Protein AF-A0A1D2QXI9-F1 (afdb_monomer)

Nearest PDB structures (foldseek):
  5axh-assembly1_A  TM=8.124E-01  e=9.982E-02  Thermoanaerobacter pseudethanolicus ATCC 33223
  5axg-assembly1_A  TM=8.069E-01  e=1.428E-01  Thermoanaerobacter pseudethanolicus ATCC 33223
  3vd3-assembly1_D  TM=4.200E-01  e=8.920E-03  Escherichia coli
  8djm-assembly1_B  TM=6.020E-01  e=1.248E-01  Cricetulus griseus
  2ji0-assembly1_A  TM=6.049E-01  e=6.830E-01  Homo sapiens

Sequence (537 aa):
MLFLGSVSVSRFQALPVIEALVAFILLYLSGFIINALADKEIDQKYDTFKTSIPKSVDLLGEKTLKAMIIGHVIIAIALALHITFQMNSFVPITLVLVGVFFGLGYSIKPFHFKVRGVWHAIALGSSAFFLPFLFLMYVIAEGITLPLFVFILGFSFIHYGMEFGNQAIDYVEDKASNVRTPPVRWGMIPSLNVALGFVVVGIIGEAVGLYYIVLSKGSFTFIHPFLTKNIVFVIFLCIVIAGYYIPTKGLWQMLATLKRSKVIEDGMPTLKKICNYAKWQTSGIMGVAIVSGILFFSVIYGPATQLYNGSEHGKNTSNGLLIIASPPQVEFFQDDEGSWANVTVSILNDDIHRERGSFMVMIQSWTANISMRAQPLLLDRTLLPYEYWNVSTIIYAHDVDDTTVKIEILEDLTGHGDFERIGEPWIVPSQKKIYIFDANVEIFEDIFQNKKANVTVTVFNGGDTKAIGDLKVDIKYYYYLFLEEEGDVKNNITLHENEMWIPNVIIDVNELHIGDAIFVINLYYEDNHIDDLTIIK

Mean predicted aligned error: 11.9 Å

Secondary structure (DSSP, 8-state):
-GGGG-S-SGGGGSHHHHHHHHHHHHHHHHHHHHHHHHHHHHHTT--SGGGHHHHHHHHH-HHHHHHHHHHHHHHHHHHHHHHHHHTT-SHHHHHHHHHHHHHHHHHSTTT-GGGSTHHHHHHHHIIIIIHHHHHHHHHHHTS--HHHHHHHHHHHHHHHHHHHHHHHHTHHHHHHTT---HHHHH-HHHHHHHHHHHHHHHHHHHHHHHHHHHHH----TTT-TT--HHHHHHHHHHHHHHHHHHHHHHHHHHHHHHHH-SSHHHHHHHHHHH--HHHHHHHHHHHHHHHHHHHHHHHHHS-------S--------S---EE-SPPEEEEEEETTEEEEEEEEEEE--SS-B-TTSEEEEEEEEETTEEEEEEEEE--SPBPTT-EEEEEEEEEES-TTTPEEEEEEEEESSSSS-EEE-SPPEEE--S-SEEEEEEEEEEEE-TTS-EEEEEEEEEEE-SS-B-TTSEEEEEEEEETTEEEEEEEEE--S-B-TTEEE--EEEEE-TT--SS--EEEEEEEETTEEEEEEEEE-

Solvent-accessible surface area (backbone atoms only — not comparable to full-atom values): 28341 Å² total; per-residue (Å²): 73,75,39,67,34,39,73,51,74,67,57,67,69,34,66,59,39,48,42,46,52,50,26,49,52,35,45,54,51,31,39,52,52,47,41,52,64,62,41,27,80,63,38,65,74,42,100,51,84,54,43,55,56,38,52,52,46,64,72,64,31,68,69,53,54,52,51,49,37,53,50,29,48,53,50,25,52,52,41,27,47,53,39,18,63,76,67,74,38,70,60,52,36,49,42,50,54,55,26,49,49,27,38,51,29,26,52,36,81,92,62,27,20,52,52,50,45,72,45,23,52,54,23,50,35,36,35,74,40,34,37,55,50,50,43,51,38,29,59,54,42,76,44,78,54,69,38,57,49,39,23,47,51,7,49,24,32,30,57,44,17,51,46,46,50,55,47,46,63,39,33,69,60,30,50,76,68,68,38,30,36,53,30,55,66,65,31,52,64,59,34,45,52,50,17,52,49,28,33,53,55,8,51,51,29,29,48,54,11,47,43,50,50,49,66,72,51,88,52,56,54,62,85,33,85,82,59,48,67,67,55,54,41,54,53,44,49,50,43,34,51,58,18,39,43,61,39,54,52,37,49,50,51,43,46,55,45,48,76,70,40,94,48,71,76,79,34,45,71,58,35,52,70,55,56,50,57,68,61,30,52,51,34,36,52,46,19,45,30,51,46,16,45,53,54,29,49,36,64,61,69,20,69,72,64,70,77,71,69,88,66,94,78,70,82,89,68,93,61,82,61,75,37,72,56,47,85,66,45,73,49,60,47,75,60,100,90,46,24,28,32,42,38,38,40,39,33,31,36,32,86,54,77,41,58,54,61,40,32,32,43,38,41,28,26,31,44,97,90,41,76,76,44,74,49,80,43,64,36,86,53,65,42,48,53,64,34,75,49,77,48,74,50,77,42,65,26,87,39,59,44,58,31,22,41,38,40,35,43,29,33,28,85,75,78,77,79,57,65,42,77,58,78,79,64,48,72,46,72,31,80,46,39,50,43,76,72,48,74,48,78,48,78,45,66,49,100,84,70,47,32,32,32,43,35,39,38,34,32,40,28,69,34,77,68,37,56,61,57,39,38,33,42,39,38,37,38,33,51,95,90,42,80,78,55,78,49,75,48,57,41,87,51,68,41,46,60,73,37,75,46,72,54,74,47,79,38,82,44,68,81,75,80,83,79,68,35,38,38,42,36,35,35,25,50,78,86,39,82,67,40,74,51,79,47,79,85

Structure (mmCIF, N/CA/C/O backbone):
data_AF-A0A1D2QXI9-F1
#
_entry.id   AF-A0A1D2QXI9-F1
#
loop_
_atom_site.group_PDB
_atom_site.id
_atom_site.type_symbol
_atom_site.label_atom_id
_atom_site.label_alt_id
_atom_site.label_comp_id
_atom_site.label_asym_id
_atom_site.label_entity_id
_atom_site.label_seq_id
_atom_site.pdbx_PDB_ins_code
_atom_site.Cartn_x
_atom_site.Cartn_y
_atom_site.Cartn_z
_atom_site.occupancy
_atom_site.B_iso_or_equiv
_atom_site.auth_seq_id
_atom_site.auth_comp_id
_atom_site.auth_asym_id
_atom_site.auth_atom_id
_atom_site.pdbx_PDB_model_num
ATOM 1 N N . MET A 1 1 ? -0.545 10.103 -3.769 1.00 82.00 1 MET A N 1
ATOM 2 C CA . MET A 1 1 ? -0.104 8.774 -3.306 1.00 82.00 1 MET A CA 1
ATOM 3 C C . MET A 1 1 ? 0.269 8.777 -1.842 1.00 82.00 1 MET A C 1
ATOM 5 O O . MET A 1 1 ? -0.448 8.152 -1.084 1.00 82.00 1 MET A O 1
ATOM 9 N N . LEU A 1 2 ? 1.303 9.517 -1.425 1.00 86.06 2 LEU A N 1
ATOM 10 C CA . LEU A 1 2 ? 1.757 9.545 -0.022 1.00 86.06 2 LEU A CA 1
ATOM 11 C C . LEU A 1 2 ? 0.648 9.903 0.989 1.00 86.06 2 LEU A C 1
ATOM 13 O O . LEU A 1 2 ? 0.610 9.381 2.096 1.00 86.06 2 LEU A O 1
ATOM 17 N N . PHE A 1 3 ? -0.314 10.722 0.562 1.00 88.56 3 PHE A N 1
ATOM 18 C CA . PHE A 1 3 ? -1.535 11.054 1.298 1.00 88.56 3 PHE A CA 1
ATOM 19 C C . PHE A 1 3 ? -2.394 9.850 1.728 1.00 88.56 3 PHE A C 1
ATOM 21 O O . PHE A 1 3 ? -3.093 9.957 2.725 1.00 88.56 3 PHE A O 1
ATOM 28 N N . LEU A 1 4 ? -2.322 8.698 1.046 1.00 84.06 4 LEU A N 1
ATOM 29 C CA . LEU A 1 4 ? -3.062 7.491 1.452 1.00 84.06 4 LEU A CA 1
ATOM 30 C C . LEU A 1 4 ? -2.586 6.924 2.796 1.00 84.06 4 LEU A C 1
ATOM 32 O O . LEU A 1 4 ? -3.349 6.237 3.469 1.00 84.06 4 LEU A O 1
ATOM 36 N N . GLY A 1 5 ? -1.331 7.187 3.162 1.00 80.25 5 GLY A N 1
ATOM 37 C CA . GLY A 1 5 ? -0.686 6.617 4.339 1.00 80.25 5 GLY A CA 1
ATOM 38 C C . GLY A 1 5 ? -0.712 7.552 5.538 1.00 80.25 5 GLY A C 1
ATOM 39 O O . GLY A 1 5 ? -0.366 7.133 6.629 1.00 80.25 5 GLY A O 1
ATOM 40 N N . SER A 1 6 ? -1.108 8.813 5.352 1.00 83.38 6 SER A N 1
ATOM 41 C CA . SER A 1 6 ? -1.131 9.801 6.427 1.00 83.38 6 SER A CA 1
ATOM 42 C C . SER A 1 6 ? -2.562 10.152 6.825 1.00 83.38 6 SER A C 1
ATOM 44 O O . SER A 1 6 ? -3.487 10.088 6.015 1.00 83.38 6 SER A O 1
ATOM 46 N N . VAL A 1 7 ? -2.734 10.559 8.079 1.00 77.81 7 VAL A N 1
ATOM 47 C CA . VAL A 1 7 ? -3.972 11.154 8.605 1.00 77.81 7 VAL A CA 1
ATOM 48 C C . VAL A 1 7 ? -3.806 12.632 8.968 1.00 77.81 7 VAL A C 1
ATOM 50 O O . VAL A 1 7 ? -4.796 13.290 9.263 1.00 77.81 7 VAL A O 1
ATOM 53 N N . SER A 1 8 ? -2.584 13.177 8.916 1.00 80.00 8 SER A N 1
ATOM 54 C CA . SER A 1 8 ? -2.300 14.571 9.277 1.00 80.00 8 SER A CA 1
ATOM 55 C C . SER A 1 8 ? -1.247 15.220 8.372 1.00 80.00 8 SER A C 1
ATOM 57 O O . SER A 1 8 ? -0.420 14.556 7.739 1.00 80.00 8 SER A O 1
ATOM 59 N N . VAL A 1 9 ? -1.267 16.555 8.295 1.00 83.25 9 VAL A N 1
ATOM 60 C CA . VAL A 1 9 ? -0.242 17.331 7.570 1.00 83.25 9 VAL A CA 1
ATOM 61 C C . VAL A 1 9 ? 1.086 17.325 8.326 1.00 83.25 9 VAL A C 1
ATOM 63 O O . VAL A 1 9 ? 2.138 17.196 7.702 1.00 83.25 9 VAL A O 1
ATOM 66 N N . SER A 1 10 ? 1.042 17.402 9.660 1.00 78.75 10 SER A N 1
ATOM 67 C CA . SER A 1 10 ? 2.227 17.366 10.529 1.00 78.75 10 SER A CA 1
ATOM 68 C C . SER A 1 10 ? 3.049 16.095 10.328 1.00 78.75 10 SER A C 1
ATOM 70 O O . SER A 1 10 ? 4.275 16.142 10.383 1.00 78.75 10 SER A O 1
ATOM 72 N N . ARG A 1 11 ? 2.408 14.975 9.971 1.00 85.19 11 ARG A N 1
ATOM 73 C CA . ARG A 1 11 ? 3.109 13.725 9.666 1.00 85.19 11 ARG A CA 1
ATOM 74 C C . ARG A 1 11 ? 4.136 13.866 8.544 1.00 85.19 11 ARG A C 1
ATOM 76 O O . ARG A 1 11 ? 5.188 13.243 8.606 1.00 85.19 11 ARG A O 1
ATOM 83 N N . PHE A 1 12 ? 3.880 14.701 7.538 1.00 88.25 12 PHE A N 1
ATOM 84 C CA . PHE A 1 12 ? 4.843 14.935 6.455 1.00 88.25 12 PHE A CA 1
ATOM 85 C C . PHE A 1 12 ? 6.082 15.718 6.903 1.00 88.25 12 PHE A C 1
ATOM 87 O O . PHE A 1 12 ? 7.087 15.720 6.197 1.00 88.25 12 PHE A O 1
ATOM 94 N N . GLN A 1 13 ? 6.011 16.371 8.064 1.00 88.69 13 GLN A N 1
ATOM 95 C CA . GLN A 1 13 ? 7.122 17.081 8.692 1.00 88.69 13 GLN A CA 1
ATOM 96 C C . GLN A 1 13 ? 7.900 16.186 9.666 1.00 88.69 13 GLN A C 1
ATOM 98 O O . GLN A 1 13 ? 8.955 16.592 10.150 1.00 88.69 13 GLN A O 1
ATOM 103 N N . ALA A 1 14 ? 7.408 14.973 9.949 1.00 88.75 14 ALA A N 1
ATOM 104 C CA . ALA A 1 14 ? 8.102 14.032 10.811 1.00 88.75 14 ALA A CA 1
ATOM 105 C C . ALA A 1 14 ? 9.458 13.660 10.199 1.00 88.75 14 ALA A C 1
ATOM 107 O O . ALA A 1 14 ? 9.555 13.330 9.012 1.00 88.75 14 ALA A O 1
ATOM 108 N N . LEU A 1 15 ? 10.500 13.676 11.032 1.00 93.75 15 LEU A N 1
ATOM 109 C CA . LEU A 1 15 ? 11.867 13.379 10.614 1.00 93.75 15 LEU A CA 1
ATOM 110 C C . LEU A 1 15 ? 11.986 12.056 9.824 1.00 93.75 15 LEU A C 1
ATOM 112 O O . LEU A 1 15 ? 12.521 12.123 8.716 1.00 93.75 15 LEU A O 1
ATOM 116 N N . PRO A 1 16 ? 11.419 10.906 10.264 1.00 95.75 16 PRO A N 1
ATOM 117 C CA . PRO A 1 16 ? 11.518 9.665 9.491 1.00 95.75 16 PRO A CA 1
ATOM 118 C C . PRO A 1 16 ? 10.946 9.775 8.069 1.00 95.75 16 PRO A C 1
ATOM 120 O O . PRO A 1 16 ? 11.474 9.177 7.133 1.00 95.75 16 PRO A O 1
ATOM 123 N N . VAL A 1 17 ? 9.881 10.561 7.874 1.00 96.31 17 VAL A N 1
ATOM 124 C CA . VAL A 1 17 ? 9.259 10.759 6.555 1.00 96.31 17 VAL A CA 1
ATOM 125 C C . VAL A 1 17 ? 10.162 11.589 5.646 1.00 96.31 17 VAL A C 1
ATOM 127 O O . VAL A 1 17 ? 10.343 11.241 4.478 1.00 96.31 17 VAL A O 1
ATOM 130 N N . ILE A 1 18 ? 10.764 12.657 6.173 1.00 97.62 18 ILE A N 1
ATOM 131 C CA . ILE A 1 18 ? 11.729 13.478 5.430 1.00 97.62 18 ILE A CA 1
ATOM 132 C C . ILE A 1 18 ? 12.939 12.627 5.031 1.00 97.62 18 ILE A C 1
ATOM 134 O O . ILE A 1 18 ? 13.345 12.635 3.868 1.00 97.62 18 ILE A O 1
ATOM 138 N N . GLU A 1 19 ? 13.480 11.846 5.964 1.00 98.25 19 GLU A N 1
ATOM 139 C CA . GLU A 1 19 ? 14.596 10.936 5.709 1.00 98.25 19 GLU A CA 1
ATOM 140 C C . GLU A 1 19 ? 14.248 9.883 4.653 1.00 98.25 19 GLU A C 1
ATOM 142 O O . GLU A 1 19 ? 15.044 9.643 3.743 1.00 98.25 19 GLU A O 1
ATOM 147 N N . ALA A 1 20 ? 13.044 9.305 4.706 1.00 98.31 20 ALA A N 1
ATOM 148 C CA . ALA A 1 20 ? 12.577 8.343 3.713 1.00 98.31 20 ALA A CA 1
ATOM 149 C C . ALA A 1 20 ? 12.454 8.970 2.316 1.00 98.31 20 ALA A C 1
ATOM 151 O O . ALA A 1 20 ? 12.867 8.361 1.327 1.00 98.31 20 ALA A O 1
ATOM 152 N N . LEU A 1 21 ? 11.945 10.201 2.214 1.00 97.88 21 LEU A N 1
ATOM 153 C CA . LEU A 1 21 ? 11.876 10.936 0.948 1.00 97.88 21 LEU A CA 1
ATOM 154 C C . LEU A 1 21 ? 13.270 11.222 0.382 1.00 97.88 21 LEU A C 1
ATOM 156 O O . LEU A 1 21 ? 13.499 11.021 -0.812 1.00 97.88 21 LEU A O 1
ATOM 160 N N . VAL A 1 22 ? 14.210 11.646 1.228 1.00 98.44 22 VAL A N 1
ATOM 161 C CA . VAL A 1 22 ? 15.603 11.878 0.824 1.00 98.44 22 VAL A CA 1
ATOM 162 C C . VAL A 1 22 ? 16.251 10.572 0.365 1.00 98.44 22 VAL A C 1
ATOM 164 O O . VAL A 1 22 ? 16.826 10.533 -0.723 1.00 98.44 22 VAL A O 1
ATOM 167 N N . ALA A 1 23 ? 16.110 9.486 1.129 1.00 98.50 23 ALA A N 1
ATOM 168 C CA . ALA A 1 23 ? 16.625 8.170 0.761 1.00 98.50 23 ALA A CA 1
ATOM 169 C C . ALA A 1 23 ? 16.052 7.697 -0.585 1.00 98.50 23 ALA A C 1
ATOM 171 O O . ALA A 1 23 ? 16.807 7.282 -1.464 1.00 98.50 23 ALA A O 1
ATOM 172 N N . PHE A 1 24 ? 14.738 7.833 -0.789 1.00 97.88 24 PHE A N 1
ATOM 173 C CA . PHE A 1 24 ? 14.084 7.532 -2.061 1.00 97.88 24 PHE A CA 1
ATOM 174 C C . PHE A 1 24 ? 14.699 8.322 -3.223 1.00 97.88 24 PHE A C 1
ATOM 176 O O . PHE A 1 24 ? 15.100 7.718 -4.217 1.00 97.88 24 PHE A O 1
ATOM 183 N N . ILE A 1 25 ? 14.825 9.648 -3.096 1.00 98.06 25 ILE A N 1
ATOM 184 C CA . ILE A 1 25 ? 15.388 10.509 -4.147 1.00 98.06 25 ILE A CA 1
ATOM 185 C C . ILE A 1 25 ? 16.827 10.093 -4.478 1.00 98.06 25 ILE A C 1
ATOM 187 O O . ILE A 1 25 ? 17.163 9.918 -5.649 1.00 98.06 25 ILE A O 1
ATOM 191 N N . LEU A 1 26 ? 17.671 9.887 -3.463 1.00 98.38 26 LEU A N 1
ATOM 192 C CA . LEU A 1 26 ? 19.072 9.489 -3.635 1.00 98.38 26 LEU A CA 1
ATOM 193 C C . LEU A 1 26 ? 19.206 8.148 -4.367 1.00 98.38 26 LEU A C 1
ATOM 195 O O . LEU A 1 26 ? 20.029 8.015 -5.281 1.00 98.38 26 LEU A O 1
ATOM 199 N N . LEU A 1 27 ? 18.385 7.162 -4.003 1.00 98.12 27 LEU A N 1
ATOM 200 C CA . LEU A 1 27 ? 18.392 5.840 -4.630 1.00 98.12 27 LEU A CA 1
ATOM 201 C C . LEU A 1 27 ? 17.837 5.881 -6.055 1.00 98.12 27 LEU A C 1
ATOM 203 O O . LEU A 1 27 ? 18.419 5.272 -6.952 1.00 98.12 27 LEU A O 1
ATOM 207 N N . TYR A 1 28 ? 16.770 6.645 -6.289 1.00 96.06 28 TYR A N 1
ATOM 208 C CA . TYR A 1 28 ? 16.181 6.801 -7.618 1.00 96.06 28 TYR A CA 1
ATOM 209 C C . TYR A 1 28 ? 17.161 7.485 -8.585 1.00 96.06 28 TYR A C 1
ATOM 211 O O . TYR A 1 28 ? 17.391 7.001 -9.695 1.00 96.06 28 TYR A O 1
ATOM 219 N N . LEU A 1 29 ? 17.841 8.547 -8.134 1.00 97.12 29 LEU A N 1
ATOM 220 C CA . LEU A 1 29 ? 18.916 9.197 -8.890 1.00 97.12 29 LEU A CA 1
ATOM 221 C C . LEU A 1 29 ? 20.086 8.243 -9.155 1.00 97.12 29 LEU A C 1
ATOM 223 O O . LEU A 1 29 ? 20.600 8.194 -10.271 1.00 97.12 29 LEU A O 1
ATOM 227 N N . SER A 1 30 ? 20.486 7.451 -8.158 1.00 97.94 30 SER A N 1
ATOM 228 C CA . SER A 1 30 ? 21.542 6.442 -8.317 1.00 97.94 30 SER A CA 1
ATOM 229 C C . SER A 1 30 ? 21.202 5.417 -9.395 1.00 97.94 30 SER A C 1
ATOM 231 O O . SER A 1 30 ? 22.072 5.084 -10.197 1.00 97.94 30 SER A O 1
ATOM 233 N N . GLY A 1 31 ? 19.941 4.976 -9.456 1.00 96.25 31 GLY A N 1
ATOM 234 C CA . GLY A 1 31 ? 19.423 4.088 -10.498 1.00 96.25 31 GLY A CA 1
ATOM 235 C C . GLY A 1 31 ? 19.589 4.659 -11.910 1.00 96.25 31 GLY A C 1
ATOM 236 O O . GLY A 1 31 ? 20.066 3.966 -12.808 1.00 96.25 31 GLY A O 1
ATOM 237 N N . PHE A 1 32 ? 19.286 5.945 -12.112 1.00 95.00 32 PHE A N 1
ATOM 238 C CA . PHE A 1 32 ? 19.507 6.588 -13.412 1.00 95.00 32 PHE A CA 1
ATOM 239 C C . PHE A 1 32 ? 20.985 6.750 -13.753 1.00 95.00 32 PHE A C 1
ATOM 241 O O . PHE A 1 32 ? 21.380 6.470 -14.884 1.00 95.00 32 PHE A O 1
ATOM 248 N N . ILE A 1 33 ? 21.807 7.179 -12.790 1.00 97.44 33 ILE A N 1
ATOM 249 C CA . ILE A 1 33 ? 23.242 7.382 -13.022 1.00 97.44 33 ILE A CA 1
ATOM 250 C C . ILE A 1 33 ? 23.909 6.053 -13.381 1.00 97.44 33 ILE A C 1
ATOM 252 O O . ILE A 1 33 ? 24.693 5.999 -14.329 1.00 97.44 33 ILE A O 1
ATOM 256 N N . ILE A 1 34 ? 23.592 4.968 -12.662 1.00 97.44 34 ILE A N 1
ATOM 257 C CA . ILE A 1 34 ? 24.192 3.666 -12.959 1.00 97.44 34 ILE A CA 1
ATOM 258 C C . ILE A 1 34 ? 23.717 3.123 -14.303 1.00 97.44 34 ILE A C 1
ATOM 260 O O . ILE A 1 34 ? 24.527 2.560 -15.039 1.00 97.44 34 ILE A O 1
ATOM 264 N N . ASN A 1 35 ? 22.446 3.335 -14.655 1.00 95.31 35 ASN A N 1
ATOM 265 C CA . ASN A 1 35 ? 21.938 2.928 -15.956 1.00 95.31 35 ASN A CA 1
ATOM 266 C C . ASN A 1 35 ? 22.657 3.680 -17.088 1.00 95.31 35 ASN A C 1
ATOM 268 O O . ASN A 1 35 ? 23.146 3.047 -18.015 1.00 95.31 35 ASN A O 1
ATOM 272 N N . ALA A 1 36 ? 22.827 5.001 -16.963 1.00 95.31 36 ALA A N 1
ATOM 273 C CA . ALA A 1 36 ? 23.564 5.814 -17.933 1.00 95.31 36 ALA A CA 1
ATOM 274 C C . ALA A 1 36 ? 25.044 5.407 -18.064 1.00 95.31 36 ALA A C 1
ATOM 276 O O . ALA A 1 36 ? 25.589 5.384 -19.165 1.00 95.31 36 ALA A O 1
ATOM 277 N N . LEU A 1 37 ? 25.705 5.062 -16.952 1.00 96.56 37 LEU A N 1
ATOM 278 C CA . LEU A 1 37 ? 27.080 4.554 -16.978 1.00 96.56 37 LEU A CA 1
ATOM 279 C C . LEU A 1 37 ? 27.182 3.196 -17.680 1.00 96.56 37 LEU A C 1
ATOM 281 O O . LEU A 1 37 ? 28.113 2.980 -18.452 1.00 96.56 37 LEU A O 1
ATOM 285 N N . ALA A 1 38 ? 26.256 2.280 -17.392 1.00 95.06 38 ALA A N 1
ATOM 286 C CA . ALA A 1 38 ? 26.270 0.929 -17.944 1.00 95.06 38 ALA A CA 1
ATOM 287 C C . ALA A 1 38 ? 25.908 0.902 -19.436 1.00 95.06 38 ALA A C 1
ATOM 289 O O . ALA A 1 38 ? 26.496 0.131 -20.193 1.00 95.06 38 ALA A O 1
ATOM 290 N N . ASP A 1 39 ? 24.977 1.760 -19.856 1.00 92.62 39 ASP A N 1
ATOM 291 C CA . ASP A 1 39 ? 24.493 1.834 -21.235 1.00 92.62 39 ASP A CA 1
ATOM 292 C C . ASP A 1 39 ? 25.316 2.792 -22.117 1.00 92.62 39 ASP A C 1
ATOM 294 O O . ASP A 1 39 ? 25.073 2.866 -23.318 1.00 92.62 39 ASP A O 1
ATOM 298 N N . LYS A 1 40 ? 26.334 3.479 -21.574 1.00 93.69 40 LYS A N 1
ATOM 299 C CA . LYS A 1 40 ? 27.127 4.506 -22.277 1.00 93.69 40 LYS A CA 1
ATOM 300 C C . LYS A 1 40 ? 27.567 4.092 -23.688 1.00 93.69 40 LYS A C 1
ATOM 302 O O . LYS A 1 40 ? 27.311 4.815 -24.646 1.00 93.69 40 LYS A O 1
ATOM 307 N N . GLU A 1 41 ? 28.222 2.938 -23.832 1.00 91.06 41 GLU A N 1
ATOM 308 C CA . GLU A 1 41 ? 28.728 2.452 -25.130 1.00 91.06 41 GLU A CA 1
ATOM 309 C C . GLU A 1 41 ? 27.608 2.086 -26.113 1.00 91.06 41 GLU A C 1
ATOM 311 O O . GLU A 1 41 ? 27.799 2.129 -27.330 1.00 91.06 41 GLU A O 1
ATOM 316 N N . ILE A 1 42 ? 26.448 1.680 -25.594 1.00 87.88 42 ILE A N 1
ATOM 317 C CA . ILE A 1 42 ? 25.271 1.338 -26.392 1.00 87.88 42 ILE A CA 1
ATOM 318 C C . ILE A 1 42 ? 24.613 2.628 -26.882 1.00 87.88 42 ILE A C 1
ATOM 320 O O . ILE A 1 42 ? 24.387 2.782 -28.081 1.00 87.88 42 ILE A O 1
ATOM 324 N N . ASP A 1 43 ? 24.389 3.576 -25.976 1.00 89.44 43 ASP A N 1
ATOM 325 C CA . ASP A 1 43 ? 23.730 4.850 -26.252 1.00 89.44 43 ASP A CA 1
ATOM 326 C C . ASP A 1 43 ? 24.551 5.749 -27.193 1.00 89.44 43 ASP A C 1
ATOM 328 O O . ASP A 1 43 ? 23.980 6.526 -27.956 1.00 89.44 43 ASP A O 1
ATOM 332 N N . GLN A 1 44 ? 25.885 5.612 -27.218 1.00 89.56 44 GLN A N 1
ATOM 333 C CA . GLN A 1 44 ? 26.757 6.324 -28.167 1.00 89.56 44 GLN A CA 1
ATOM 334 C C . GLN A 1 44 ? 26.545 5.916 -29.632 1.00 89.56 44 GLN A C 1
ATOM 336 O O . GLN A 1 44 ? 26.887 6.686 -30.528 1.00 89.56 44 GLN A O 1
ATOM 341 N N . LYS A 1 45 ? 26.001 4.722 -29.901 1.00 86.62 45 LYS A N 1
ATOM 342 C CA . LYS A 1 45 ? 25.846 4.200 -31.271 1.00 86.62 45 LYS A CA 1
ATOM 343 C C . LYS A 1 45 ? 24.634 4.770 -32.006 1.00 86.62 45 LYS A C 1
ATOM 345 O O . LYS A 1 45 ? 24.530 4.584 -33.217 1.00 86.62 45 LYS A O 1
ATOM 350 N N . TYR A 1 46 ? 23.723 5.439 -31.302 1.00 78.38 46 TYR A N 1
ATOM 351 C CA . TYR A 1 46 ? 22.451 5.890 -31.857 1.00 78.38 46 TYR A CA 1
ATOM 352 C C . TYR A 1 46 ? 22.402 7.411 -31.977 1.00 78.38 46 TYR A C 1
ATOM 354 O O . TYR A 1 46 ? 22.448 8.114 -30.972 1.00 78.38 46 TYR A O 1
ATOM 362 N N . ASP A 1 47 ? 22.223 7.922 -33.198 1.00 69.38 47 ASP A N 1
ATOM 363 C CA . ASP A 1 47 ? 22.085 9.358 -33.486 1.00 69.38 47 ASP A CA 1
ATOM 364 C C . ASP A 1 47 ? 20.660 9.860 -33.179 1.00 69.38 47 ASP A C 1
ATOM 366 O O . ASP A 1 47 ? 19.876 10.234 -34.050 1.00 69.38 47 ASP A O 1
ATOM 370 N N . THR A 1 48 ? 20.265 9.758 -31.909 1.00 73.88 48 THR A N 1
ATOM 371 C CA . THR A 1 48 ? 18.953 10.191 -31.405 1.00 73.88 48 THR A CA 1
ATOM 372 C C . THR A 1 48 ? 19.112 11.150 -30.221 1.00 73.88 48 THR A C 1
ATOM 374 O O . THR A 1 48 ? 20.223 11.539 -29.850 1.00 73.88 48 THR A O 1
ATOM 377 N N . PHE A 1 49 ? 18.004 11.527 -29.571 1.00 71.62 49 PHE A N 1
ATOM 378 C CA . PHE A 1 49 ? 18.038 12.340 -28.347 1.00 71.62 49 PHE A CA 1
ATOM 379 C C . PHE A 1 49 ? 18.903 11.712 -27.232 1.00 71.62 49 PHE A C 1
ATOM 381 O O . PHE A 1 49 ? 19.443 12.440 -26.392 1.00 71.62 49 PHE A O 1
ATOM 388 N N . LYS A 1 50 ? 19.094 10.381 -27.259 1.00 75.44 50 LYS A N 1
ATOM 389 C CA . LYS A 1 50 ? 19.947 9.633 -26.325 1.00 75.44 50 LYS A CA 1
ATOM 390 C C . LYS A 1 50 ? 21.428 10.030 -26.404 1.00 75.44 50 LYS A C 1
ATOM 392 O O . LYS A 1 50 ? 22.126 9.865 -25.415 1.00 75.44 50 LYS A O 1
ATOM 397 N N . THR A 1 51 ? 21.898 10.665 -27.487 1.00 83.06 51 THR A N 1
ATOM 398 C CA . THR A 1 51 ? 23.293 11.157 -27.610 1.00 83.06 51 THR A CA 1
ATOM 399 C C . THR A 1 51 ? 23.703 12.154 -26.522 1.00 83.06 51 THR A C 1
ATOM 401 O O . THR A 1 51 ? 24.892 12.317 -26.245 1.00 83.06 51 THR A O 1
ATOM 404 N N . SER A 1 52 ? 22.738 12.833 -25.897 1.00 88.75 52 SER A N 1
ATOM 405 C CA . SER A 1 52 ? 22.981 13.720 -24.756 1.00 88.75 52 SER A CA 1
ATOM 406 C C . SER A 1 52 ? 23.465 12.969 -23.511 1.00 88.75 52 SER A C 1
ATOM 408 O O . SER A 1 52 ? 24.310 13.493 -22.789 1.00 88.75 52 SER A O 1
ATOM 410 N N . ILE A 1 53 ? 23.009 11.730 -23.294 1.00 91.56 53 ILE A N 1
ATOM 411 C CA . ILE A 1 53 ? 23.299 10.951 -22.084 1.00 91.56 53 ILE A CA 1
ATOM 412 C C . ILE A 1 53 ? 24.788 10.571 -22.018 1.00 91.56 53 ILE A C 1
ATOM 414 O O . ILE A 1 53 ? 25.439 10.941 -21.036 1.00 91.56 53 ILE A O 1
ATOM 418 N N . PRO A 1 54 ? 25.398 9.943 -23.047 1.00 92.94 54 PRO A N 1
ATOM 419 C CA . PRO A 1 54 ? 26.831 9.669 -23.025 1.00 92.94 54 PRO A CA 1
ATOM 420 C C . PRO A 1 54 ? 27.691 10.927 -22.949 1.00 92.94 54 PRO A C 1
ATOM 422 O O . PRO A 1 54 ? 28.697 10.920 -22.248 1.00 92.94 54 PRO A O 1
ATOM 425 N N . LYS A 1 55 ? 27.281 12.028 -23.600 1.00 93.38 55 LYS A N 1
ATOM 426 C CA . LYS A 1 55 ? 27.988 13.318 -23.507 1.00 93.38 55 LYS A CA 1
ATOM 427 C C . LYS A 1 55 ? 28.005 13.847 -22.074 1.00 93.38 55 LYS A C 1
ATOM 429 O O . LYS A 1 55 ? 29.031 14.348 -21.626 1.00 93.38 55 LYS A O 1
ATOM 434 N N . SER A 1 56 ? 26.898 13.717 -21.342 1.00 94.00 56 SER A N 1
ATOM 435 C CA . SER A 1 56 ? 26.846 14.061 -19.918 1.00 94.00 56 SER A CA 1
ATOM 436 C C . SER A 1 56 ? 27.745 13.155 -19.073 1.00 94.00 56 SER A C 1
ATOM 438 O O . SER A 1 56 ? 28.406 13.646 -18.159 1.00 94.00 56 SER A O 1
ATOM 440 N N . VAL A 1 57 ? 27.822 11.859 -19.397 1.00 96.31 57 VAL A N 1
ATOM 441 C CA . VAL A 1 57 ? 28.758 10.926 -18.745 1.00 96.31 57 VAL A CA 1
ATOM 442 C C . VAL A 1 57 ? 30.214 11.323 -19.006 1.00 96.31 57 VAL A C 1
ATOM 444 O O . VAL A 1 57 ? 31.014 11.332 -18.071 1.00 96.31 57 VAL A O 1
ATOM 447 N N . ASP A 1 58 ? 30.555 11.692 -20.241 1.00 96.56 58 ASP A N 1
ATOM 448 C CA . ASP A 1 58 ? 31.900 12.143 -20.618 1.00 96.56 58 ASP A CA 1
ATOM 449 C C . ASP A 1 58 ? 32.273 13.475 -19.949 1.00 96.56 58 ASP A C 1
ATOM 451 O O . ASP A 1 58 ? 33.398 13.626 -19.477 1.00 96.56 58 ASP A O 1
ATOM 455 N N . LEU A 1 59 ? 31.324 14.414 -19.844 1.00 96.88 59 LEU A N 1
ATOM 456 C CA . LEU A 1 59 ? 31.529 15.718 -19.207 1.00 96.88 59 LEU A CA 1
ATOM 457 C C . LEU A 1 59 ? 31.769 15.608 -17.693 1.00 96.88 59 LEU A C 1
ATOM 459 O O . LEU A 1 59 ? 32.647 16.282 -17.160 1.00 96.88 59 LEU A O 1
ATOM 463 N N . LEU A 1 60 ? 30.978 14.790 -16.992 1.00 96.88 60 LEU A N 1
ATOM 464 C CA . LEU A 1 60 ? 31.073 14.632 -15.533 1.00 96.88 60 LEU A CA 1
ATOM 465 C C . LEU A 1 60 ? 32.188 13.661 -15.117 1.00 96.88 60 LEU A C 1
ATOM 467 O O . LEU A 1 60 ? 32.764 13.789 -14.033 1.00 96.88 60 LEU A O 1
ATOM 471 N N . GLY A 1 61 ? 32.496 12.695 -15.982 1.00 97.50 61 GLY A N 1
ATOM 472 C CA . GLY A 1 61 ? 33.492 11.659 -15.761 1.00 97.50 61 GLY A CA 1
ATOM 473 C C . GLY A 1 61 ? 32.964 10.474 -14.948 1.00 97.50 61 GLY A C 1
ATOM 474 O O . GLY A 1 61 ? 32.299 10.612 -13.920 1.00 97.50 61 GLY A O 1
ATOM 475 N N . GLU A 1 62 ? 33.332 9.262 -15.370 1.00 97.25 62 GLU A N 1
ATOM 476 C CA . GLU A 1 62 ? 32.851 8.020 -14.748 1.00 97.25 62 GLU A CA 1
ATOM 477 C C . GLU A 1 62 ? 33.235 7.881 -13.271 1.00 97.25 62 GLU A C 1
ATOM 479 O O . GLU A 1 62 ? 32.468 7.327 -12.486 1.00 97.25 62 GLU A O 1
ATOM 484 N N . LYS A 1 63 ? 34.420 8.369 -12.877 1.00 97.81 63 LYS A N 1
ATOM 485 C CA . LYS A 1 63 ? 34.878 8.316 -11.478 1.00 97.81 63 LYS A CA 1
ATOM 486 C C . LYS A 1 63 ? 33.972 9.144 -10.570 1.00 97.81 63 LYS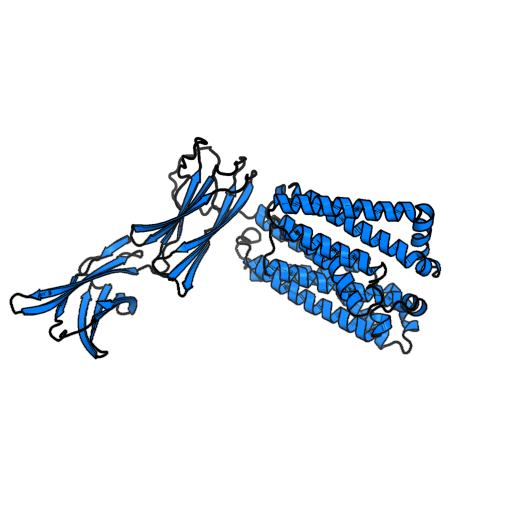 A C 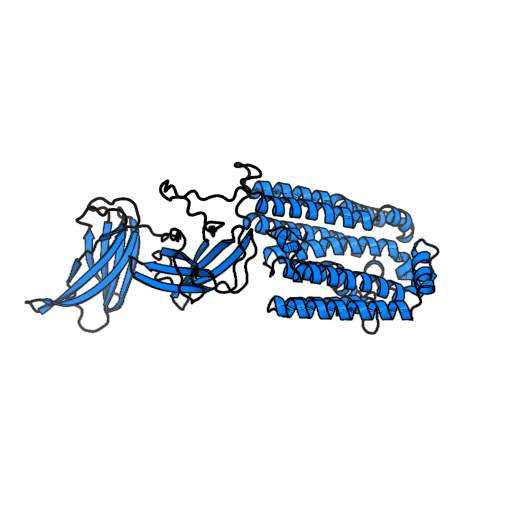1
ATOM 488 O O . LYS A 1 63 ? 33.582 8.660 -9.511 1.00 97.81 63 LYS A O 1
ATOM 493 N N . THR A 1 64 ? 33.609 10.347 -11.010 1.00 98.06 64 THR A N 1
ATOM 494 C CA . THR A 1 64 ? 32.701 11.249 -10.293 1.00 98.06 64 THR A CA 1
ATOM 495 C C . THR A 1 64 ? 31.331 10.608 -10.137 1.00 98.06 64 THR A C 1
ATOM 497 O O . THR A 1 64 ? 30.821 10.509 -9.027 1.00 98.06 64 THR A O 1
ATOM 500 N N . LEU A 1 65 ? 30.766 10.085 -11.227 1.00 98.06 65 LEU A N 1
ATOM 501 C CA . LEU A 1 65 ? 29.446 9.455 -11.209 1.00 98.06 65 LEU A CA 1
ATOM 502 C C . LEU A 1 65 ? 29.409 8.196 -10.327 1.00 98.06 65 LEU A C 1
ATOM 504 O O . LEU A 1 65 ? 28.464 8.010 -9.565 1.00 98.06 65 LEU A O 1
ATOM 508 N N . LYS A 1 66 ? 30.460 7.363 -10.357 1.00 98.12 66 LYS A N 1
ATOM 509 C CA . LYS A 1 66 ? 30.602 6.217 -9.441 1.00 98.12 66 LYS A CA 1
ATOM 510 C C . LYS A 1 66 ? 30.685 6.666 -7.981 1.00 98.12 66 LYS A C 1
ATOM 512 O O . LYS A 1 66 ? 30.024 6.071 -7.135 1.00 98.12 66 LYS A O 1
ATOM 517 N N . ALA A 1 67 ? 31.449 7.720 -7.686 1.00 98.38 67 ALA A N 1
ATOM 518 C CA . ALA A 1 67 ? 31.525 8.286 -6.341 1.00 98.38 67 ALA A CA 1
ATOM 519 C C . ALA A 1 67 ? 30.167 8.840 -5.872 1.00 98.38 67 ALA A C 1
ATOM 521 O O . ALA A 1 67 ? 29.790 8.608 -4.727 1.00 98.38 67 ALA A O 1
ATOM 522 N N . MET A 1 68 ? 29.402 9.490 -6.759 1.00 98.38 68 MET A N 1
ATOM 523 C CA . MET A 1 68 ? 28.042 9.961 -6.464 1.00 98.38 68 MET A CA 1
ATOM 524 C C . MET A 1 68 ? 27.100 8.803 -6.126 1.00 98.38 68 MET A C 1
ATOM 526 O O . MET A 1 68 ? 26.427 8.864 -5.104 1.00 98.38 68 MET A O 1
ATOM 530 N N . ILE A 1 69 ? 27.092 7.729 -6.928 1.00 98.31 69 ILE A N 1
ATOM 531 C CA . ILE A 1 69 ? 26.279 6.532 -6.646 1.00 98.31 69 ILE A CA 1
ATOM 532 C C . ILE A 1 69 ? 26.637 5.950 -5.275 1.00 98.31 69 ILE A C 1
ATOM 534 O O . ILE A 1 69 ? 25.748 5.697 -4.466 1.00 98.31 69 ILE A O 1
ATOM 538 N N . ILE A 1 70 ? 27.931 5.756 -4.995 1.00 98.50 70 ILE A N 1
ATOM 539 C CA . ILE A 1 70 ? 28.390 5.204 -3.712 1.00 98.50 70 ILE A CA 1
ATOM 540 C C . ILE A 1 70 ? 27.949 6.106 -2.554 1.00 98.50 70 ILE A C 1
ATOM 542 O O . ILE A 1 70 ? 27.383 5.611 -1.583 1.00 98.50 70 ILE A O 1
ATOM 546 N N . GLY A 1 71 ? 28.153 7.421 -2.670 1.00 98.50 71 GLY A N 1
ATOM 547 C CA . GLY A 1 71 ? 27.744 8.390 -1.654 1.00 98.50 71 GLY A CA 1
ATOM 548 C C . GLY A 1 71 ? 26.235 8.375 -1.399 1.00 98.50 71 GLY A C 1
ATOM 549 O O . GLY A 1 71 ? 25.811 8.251 -0.254 1.00 98.50 71 GLY A O 1
ATOM 550 N N . HIS A 1 72 ? 25.421 8.427 -2.456 1.00 98.62 72 HIS A N 1
ATOM 551 C CA . HIS A 1 72 ? 23.961 8.355 -2.363 1.00 98.62 72 HIS A CA 1
ATOM 552 C C . HIS A 1 72 ? 23.484 7.066 -1.684 1.00 98.62 72 HIS A C 1
ATOM 554 O O . HIS A 1 72 ? 22.629 7.125 -0.803 1.00 98.62 72 HIS A O 1
ATOM 560 N N . VAL A 1 73 ? 24.039 5.910 -2.068 1.00 98.62 73 VAL A N 1
ATOM 561 C CA . VAL A 1 73 ? 23.668 4.608 -1.495 1.00 98.62 73 VAL A CA 1
ATOM 562 C C . VAL A 1 73 ? 24.062 4.522 -0.020 1.00 98.62 73 VAL A C 1
ATOM 564 O O . VAL A 1 73 ? 23.244 4.095 0.790 1.00 98.62 73 VAL A O 1
ATOM 567 N N . ILE A 1 74 ? 25.269 4.966 0.352 1.00 98.69 74 ILE A N 1
ATOM 568 C CA . ILE A 1 74 ? 25.714 4.986 1.756 1.00 98.69 74 ILE A CA 1
ATOM 569 C C . ILE A 1 74 ? 24.793 5.872 2.600 1.00 98.69 74 ILE A C 1
ATOM 571 O O . ILE A 1 74 ? 24.338 5.438 3.657 1.00 98.69 74 ILE A O 1
ATOM 575 N N . ILE A 1 75 ? 24.483 7.083 2.127 1.00 98.69 75 ILE A N 1
ATOM 576 C CA . ILE A 1 75 ? 23.597 8.009 2.843 1.00 98.69 75 ILE A CA 1
ATOM 577 C C . ILE A 1 75 ? 22.193 7.410 2.970 1.00 98.69 75 ILE A C 1
ATOM 579 O O . ILE A 1 75 ? 21.645 7.386 4.065 1.00 98.69 75 ILE A O 1
ATOM 583 N N . ALA A 1 76 ? 21.620 6.868 1.893 1.00 98.62 76 ALA A N 1
ATOM 584 C CA . ALA A 1 76 ? 20.289 6.265 1.935 1.00 98.62 76 ALA A CA 1
ATOM 585 C C . ALA A 1 76 ? 20.209 5.063 2.894 1.00 98.62 76 ALA A C 1
ATOM 587 O O . ALA A 1 76 ? 19.220 4.925 3.611 1.00 98.62 76 ALA A O 1
ATOM 588 N N . ILE A 1 77 ? 21.249 4.222 2.954 1.00 98.75 77 ILE A N 1
ATOM 589 C CA . ILE A 1 77 ? 21.340 3.115 3.920 1.00 98.75 77 ILE A CA 1
ATOM 590 C C . ILE A 1 77 ? 21.436 3.648 5.355 1.00 98.75 77 ILE A C 1
ATOM 592 O O . ILE A 1 77 ? 20.748 3.133 6.234 1.00 98.75 77 ILE A O 1
ATOM 596 N N . ALA A 1 78 ? 22.245 4.683 5.601 1.00 98.69 78 ALA A N 1
ATOM 597 C CA . ALA A 1 78 ? 22.360 5.297 6.923 1.00 98.69 78 ALA A CA 1
ATOM 598 C C . ALA A 1 78 ? 21.022 5.893 7.396 1.00 98.69 78 ALA A C 1
ATOM 600 O O . ALA A 1 78 ? 20.621 5.661 8.535 1.00 98.69 78 ALA A O 1
ATOM 601 N N . LEU A 1 79 ? 20.298 6.581 6.506 1.00 98.69 79 LEU A N 1
ATOM 602 C CA . LEU A 1 79 ? 18.951 7.089 6.778 1.00 98.69 79 LEU A CA 1
ATOM 603 C C . LEU A 1 79 ? 17.969 5.944 7.066 1.00 98.69 79 LEU A C 1
ATOM 605 O O . LEU A 1 79 ? 17.245 5.984 8.052 1.00 98.69 79 LEU A O 1
ATOM 609 N N . ALA A 1 80 ? 17.979 4.876 6.267 1.00 98.69 80 ALA A N 1
ATOM 610 C CA . ALA A 1 80 ? 17.105 3.723 6.484 1.00 98.69 80 ALA A CA 1
ATOM 611 C C . ALA A 1 80 ? 17.384 2.990 7.810 1.00 98.69 80 ALA A C 1
ATOM 613 O O . ALA A 1 80 ? 16.452 2.492 8.446 1.00 98.69 80 ALA A O 1
ATOM 614 N N . LEU A 1 81 ? 18.649 2.937 8.244 1.00 98.69 81 LEU A N 1
ATOM 615 C CA . LEU A 1 81 ? 19.033 2.437 9.567 1.00 98.69 81 LEU A CA 1
ATOM 616 C C . LEU A 1 81 ? 18.511 3.347 10.682 1.00 98.69 81 LEU A C 1
ATOM 618 O O . LEU A 1 81 ? 17.958 2.847 11.656 1.00 98.69 81 LEU A O 1
ATOM 622 N N . HIS A 1 82 ? 18.635 4.667 10.535 1.00 98.56 82 HIS A N 1
ATOM 623 C CA . HIS A 1 82 ? 18.101 5.611 11.516 1.00 98.56 82 HIS A CA 1
ATOM 624 C C . HIS A 1 82 ? 16.576 5.484 11.658 1.00 98.56 82 HIS A C 1
ATOM 626 O O . HIS A 1 82 ? 16.084 5.310 12.772 1.00 98.56 82 HIS A O 1
ATOM 632 N N . ILE A 1 83 ? 15.847 5.419 10.539 1.00 98.19 83 ILE A N 1
ATOM 633 C CA . ILE A 1 83 ? 14.399 5.157 10.511 1.00 98.19 83 ILE A CA 1
ATOM 634 C C . ILE A 1 83 ? 14.066 3.815 11.185 1.00 98.19 83 ILE A C 1
ATOM 636 O O . ILE A 1 83 ? 13.114 3.728 11.955 1.00 98.19 83 ILE A O 1
ATOM 640 N N . THR A 1 84 ? 14.861 2.768 10.933 1.00 97.94 84 THR A N 1
ATOM 641 C CA . THR A 1 84 ? 14.695 1.438 11.553 1.00 97.94 84 THR A CA 1
ATOM 642 C C . THR A 1 84 ? 14.763 1.511 13.081 1.00 97.94 84 THR A C 1
ATOM 644 O O . THR A 1 84 ? 13.930 0.904 13.754 1.00 97.94 84 THR A O 1
ATOM 647 N N . PHE A 1 85 ? 15.700 2.289 13.634 1.00 97.44 85 PHE A N 1
ATOM 648 C CA . PHE A 1 85 ? 15.787 2.518 15.079 1.00 97.44 85 PHE A CA 1
ATOM 649 C C . PHE A 1 85 ? 14.610 3.339 15.612 1.00 97.44 85 PHE A C 1
ATOM 651 O O . PHE A 1 85 ? 14.043 2.979 16.639 1.00 97.44 85 PHE A O 1
ATOM 658 N N . GLN A 1 86 ? 14.212 4.405 14.911 1.00 93.56 86 GLN A N 1
ATOM 659 C CA . GLN A 1 86 ? 13.093 5.261 15.324 1.00 93.56 86 GLN A CA 1
ATOM 660 C C . GLN A 1 86 ? 11.755 4.514 15.348 1.00 93.56 86 GLN A C 1
ATOM 662 O O . GLN A 1 86 ? 10.949 4.727 16.246 1.00 93.56 86 GLN A O 1
ATOM 667 N N . MET A 1 87 ? 11.524 3.631 14.374 1.00 91.06 87 MET A N 1
ATOM 668 C CA . MET A 1 87 ? 10.288 2.853 14.250 1.00 91.06 87 MET A CA 1
ATOM 669 C C . MET A 1 87 ? 10.332 1.507 14.990 1.00 91.06 87 MET A C 1
ATOM 671 O O . MET A 1 87 ? 9.359 0.761 14.927 1.00 91.06 87 MET A O 1
ATOM 675 N N . ASN A 1 88 ? 11.462 1.156 15.621 1.00 91.94 88 ASN A N 1
ATOM 676 C CA . ASN A 1 88 ? 11.710 -0.162 16.215 1.00 91.94 88 ASN A CA 1
ATOM 677 C C . ASN A 1 88 ? 11.339 -1.334 15.274 1.00 91.94 88 ASN A C 1
ATOM 679 O O . ASN A 1 88 ? 10.715 -2.316 15.672 1.00 91.94 88 ASN A O 1
ATOM 683 N N . SER A 1 89 ? 11.685 -1.213 13.989 1.00 92.94 89 SER A N 1
ATOM 684 C CA . SER A 1 89 ? 11.297 -2.175 12.952 1.00 92.94 89 SER A CA 1
ATOM 685 C C . SER A 1 89 ? 12.391 -2.337 11.910 1.00 92.94 89 SER A C 1
ATOM 687 O O . SER A 1 89 ? 12.840 -1.358 11.327 1.00 92.94 89 SER A O 1
ATOM 689 N N . PHE A 1 90 ? 12.765 -3.581 11.601 1.00 98.12 90 PHE A N 1
ATOM 690 C CA . PHE A 1 90 ? 13.767 -3.907 10.576 1.00 98.12 90 PHE A CA 1
ATOM 691 C C . PHE A 1 90 ? 13.246 -3.820 9.130 1.00 98.12 90 PHE A C 1
ATOM 693 O O . PHE A 1 90 ? 14.011 -4.008 8.177 1.00 98.12 90 PHE A O 1
ATOM 700 N N . VAL A 1 91 ? 11.952 -3.559 8.930 1.00 97.94 91 VAL A N 1
ATOM 701 C CA . VAL A 1 91 ? 11.344 -3.522 7.591 1.00 97.94 91 VAL A CA 1
ATOM 702 C C . VAL A 1 91 ? 11.936 -2.415 6.700 1.00 97.94 91 VAL A C 1
ATOM 704 O O . VAL A 1 91 ? 12.311 -2.740 5.570 1.00 97.94 91 VAL A O 1
ATOM 707 N N . PRO A 1 92 ? 12.108 -1.150 7.149 1.00 98.50 92 PRO A N 1
ATOM 708 C CA . PRO A 1 92 ? 12.631 -0.069 6.309 1.00 98.50 92 PRO A CA 1
ATOM 709 C C . PRO A 1 92 ? 14.014 -0.377 5.723 1.00 98.50 92 PRO A C 1
ATOM 711 O O . PRO A 1 92 ? 14.204 -0.275 4.508 1.00 98.50 92 PRO A O 1
ATOM 714 N N . ILE A 1 93 ? 14.966 -0.823 6.554 1.00 98.62 93 ILE A N 1
ATOM 715 C CA . ILE A 1 93 ? 16.305 -1.187 6.074 1.00 98.62 93 ILE A CA 1
ATOM 716 C C . ILE A 1 93 ? 16.267 -2.393 5.131 1.00 98.62 93 ILE A C 1
ATOM 718 O O . ILE A 1 93 ? 16.955 -2.394 4.111 1.00 98.62 93 ILE A O 1
ATOM 722 N N . THR A 1 94 ? 15.420 -3.387 5.406 1.00 98.62 94 THR A N 1
ATOM 723 C CA . THR A 1 94 ? 15.271 -4.564 4.539 1.00 98.62 94 THR A CA 1
ATOM 724 C C . THR A 1 94 ? 14.782 -4.163 3.147 1.00 98.62 94 THR A C 1
ATOM 726 O O . THR A 1 94 ? 15.376 -4.566 2.145 1.00 98.62 94 THR A O 1
ATOM 729 N N . LEU A 1 95 ? 13.748 -3.318 3.065 1.00 98.56 95 LEU A N 1
ATOM 730 C CA . LEU A 1 95 ? 13.216 -2.819 1.794 1.00 98.56 95 LEU A CA 1
ATOM 731 C C . LEU A 1 95 ? 14.269 -2.038 1.000 1.00 98.56 95 LEU A C 1
ATOM 733 O O . LEU A 1 95 ? 14.404 -2.246 -0.208 1.00 98.56 95 LEU A O 1
ATOM 737 N N . VAL A 1 96 ? 15.051 -1.188 1.671 1.00 98.62 96 VAL A N 1
ATOM 738 C CA . VAL A 1 96 ? 16.128 -0.415 1.036 1.00 98.62 96 VAL A CA 1
ATOM 739 C C . VAL A 1 96 ? 17.244 -1.320 0.520 1.00 98.62 96 VAL A C 1
ATOM 741 O O . VAL A 1 96 ? 17.652 -1.167 -0.629 1.00 98.62 96 VAL A O 1
ATOM 744 N N . LEU A 1 97 ? 17.709 -2.297 1.302 1.00 98.56 97 LEU A N 1
ATOM 745 C CA . LEU A 1 97 ? 18.772 -3.214 0.872 1.00 98.56 97 LEU A CA 1
ATOM 746 C C . LEU A 1 97 ? 18.347 -4.069 -0.329 1.00 98.56 97 LEU A C 1
ATOM 748 O O . LEU A 1 97 ? 19.103 -4.198 -1.294 1.00 98.56 97 LEU A O 1
ATOM 752 N N . VAL A 1 98 ? 17.124 -4.605 -0.308 1.00 98.44 98 VAL A N 1
ATOM 753 C CA . VAL A 1 98 ? 16.567 -5.366 -1.438 1.00 98.44 98 VAL A CA 1
ATOM 754 C C . VAL A 1 98 ? 16.376 -4.459 -2.661 1.00 98.44 98 VAL A C 1
ATOM 756 O O . VAL A 1 98 ? 16.704 -4.852 -3.783 1.00 98.44 98 VAL A O 1
ATOM 759 N N . GLY A 1 99 ? 15.917 -3.222 -2.456 1.00 98.19 99 GLY A N 1
ATOM 760 C CA . GLY A 1 99 ? 15.773 -2.218 -3.511 1.00 98.19 99 GLY A CA 1
ATOM 761 C C . GLY A 1 99 ? 17.105 -1.851 -4.165 1.00 98.19 99 GLY A C 1
ATOM 762 O O . GLY A 1 99 ? 17.199 -1.845 -5.391 1.00 98.19 99 GLY A O 1
ATOM 763 N N . VAL A 1 100 ? 18.155 -1.624 -3.369 1.00 98.38 100 VAL A N 1
ATOM 764 C CA . VAL A 1 100 ? 19.526 -1.370 -3.843 1.00 98.38 100 VAL A CA 1
ATOM 765 C C . VAL A 1 100 ? 20.064 -2.570 -4.618 1.00 98.38 100 VAL A C 1
ATOM 767 O O . VAL A 1 100 ? 20.633 -2.391 -5.696 1.00 98.38 100 VAL A O 1
ATOM 770 N N . PHE A 1 101 ? 19.853 -3.791 -4.114 1.00 98.19 101 PHE A N 1
ATOM 771 C CA . PHE A 1 101 ? 20.274 -5.015 -4.793 1.00 98.19 101 PHE A CA 1
ATOM 772 C C . PHE A 1 101 ? 19.670 -5.123 -6.197 1.00 98.19 101 PHE A C 1
ATOM 774 O O . PHE A 1 101 ? 20.408 -5.312 -7.166 1.00 98.19 101 PHE A O 1
ATOM 781 N N . PHE A 1 102 ? 18.351 -4.961 -6.332 1.00 98.00 102 PHE A N 1
ATOM 782 C CA . PHE A 1 102 ? 17.703 -5.018 -7.642 1.00 98.00 102 PHE A CA 1
ATOM 783 C C . PHE A 1 102 ? 18.037 -3.808 -8.516 1.00 98.00 102 PHE A C 1
ATOM 785 O O . PHE A 1 102 ? 18.320 -3.994 -9.696 1.00 98.00 102 PHE A O 1
ATOM 792 N N . GLY A 1 103 ? 18.073 -2.599 -7.951 1.00 97.19 103 GLY A N 1
ATOM 793 C CA . GLY A 1 103 ? 18.344 -1.365 -8.689 1.00 97.19 103 GLY A CA 1
ATOM 794 C C . GLY A 1 103 ? 19.752 -1.323 -9.283 1.00 97.19 103 GLY A C 1
ATOM 795 O O . GLY A 1 103 ? 19.914 -1.067 -10.472 1.00 97.19 103 GLY A O 1
ATOM 796 N N . LEU A 1 104 ? 20.781 -1.647 -8.494 1.00 97.44 104 LEU A N 1
ATOM 797 C CA . LEU A 1 104 ? 22.154 -1.739 -9.002 1.00 97.44 104 LEU A CA 1
ATOM 798 C C . LEU A 1 104 ? 22.359 -3.011 -9.836 1.00 97.44 104 LEU A C 1
ATOM 800 O O . LEU A 1 104 ? 22.979 -2.973 -10.902 1.00 97.44 104 LEU A O 1
ATOM 804 N N . GLY A 1 105 ? 21.813 -4.144 -9.384 1.00 97.50 105 GLY A N 1
ATOM 805 C CA . GLY A 1 105 ? 21.904 -5.428 -10.081 1.00 97.50 105 GLY A CA 1
ATOM 806 C C . GLY A 1 105 ? 21.200 -5.441 -11.439 1.00 97.50 105 GLY A C 1
ATOM 807 O O . GLY A 1 105 ? 21.511 -6.284 -12.285 1.00 97.50 105 GLY A O 1
ATOM 808 N N . TYR A 1 106 ? 20.285 -4.500 -11.687 1.00 96.94 106 TYR A N 1
ATOM 809 C CA . TYR A 1 106 ? 19.635 -4.330 -12.980 1.00 96.94 106 TYR A CA 1
ATOM 810 C C . TYR A 1 106 ? 20.647 -4.019 -14.089 1.00 96.94 106 TYR A C 1
ATOM 812 O O . TYR A 1 106 ? 20.610 -4.679 -15.132 1.00 96.94 106 TYR A O 1
ATOM 820 N N . SER A 1 107 ? 21.596 -3.111 -13.833 1.00 95.88 107 SER A N 1
ATOM 821 C CA . SER A 1 107 ? 22.560 -2.622 -14.831 1.00 95.88 107 SER A CA 1
ATOM 822 C C . SER A 1 107 ? 23.970 -3.222 -14.688 1.00 95.88 107 SER A C 1
ATOM 824 O O . SER A 1 107 ? 24.678 -3.352 -15.683 1.00 95.88 107 SER A O 1
ATOM 826 N N . ILE A 1 108 ? 24.407 -3.621 -13.485 1.00 95.69 108 ILE A N 1
ATOM 827 C CA . ILE A 1 108 ? 25.806 -4.031 -13.233 1.00 95.69 108 ILE A CA 1
ATOM 828 C C . ILE A 1 108 ? 25.987 -5.563 -13.257 1.00 95.69 108 ILE A C 1
ATOM 830 O O . ILE A 1 108 ? 25.156 -6.324 -12.759 1.00 95.69 108 ILE A O 1
ATOM 834 N N . LYS A 1 109 ? 27.128 -6.038 -13.783 1.00 94.44 109 LYS A N 1
ATOM 835 C CA . LYS A 1 109 ? 27.602 -7.434 -13.650 1.00 94.44 109 LYS A CA 1
ATOM 836 C C . LYS A 1 109 ? 27.920 -7.800 -12.178 1.00 94.44 109 LYS A C 1
ATOM 838 O O . LYS A 1 109 ? 28.336 -6.934 -11.420 1.00 94.44 109 LYS A O 1
ATOM 843 N N . PRO A 1 110 ? 27.800 -9.079 -11.767 1.00 94.81 110 PRO A N 1
ATOM 844 C CA . PRO A 1 110 ? 27.484 -10.248 -12.590 1.00 94.81 110 PRO A CA 1
ATOM 845 C C . PRO A 1 110 ? 25.990 -10.412 -12.885 1.00 94.81 110 PRO A C 1
ATOM 847 O O . PRO A 1 110 ? 25.647 -11.167 -13.794 1.00 94.81 110 PRO A O 1
ATOM 850 N N . PHE A 1 111 ? 25.106 -9.723 -12.160 1.00 96.25 111 PHE A N 1
ATOM 851 C CA . PHE A 1 111 ? 23.659 -9.889 -12.294 1.00 96.25 111 PHE A CA 1
ATOM 852 C C . PHE A 1 111 ? 23.158 -9.369 -13.637 1.00 96.25 111 PHE A C 1
ATOM 854 O O . PHE A 1 111 ? 22.723 -10.173 -14.459 1.00 96.25 111 PHE A O 1
ATOM 861 N N . HIS A 1 112 ? 23.289 -8.069 -13.898 1.00 94.75 112 HIS A N 1
ATOM 862 C CA . HIS A 1 112 ? 22.859 -7.411 -15.130 1.00 94.75 112 HIS A CA 1
ATOM 863 C C . HIS A 1 112 ? 21.457 -7.892 -15.557 1.00 94.75 112 HIS A C 1
ATOM 865 O O . HIS A 1 112 ? 21.266 -8.465 -16.634 1.00 94.75 112 HIS A O 1
ATOM 871 N N . PHE A 1 113 ? 20.474 -7.758 -14.657 1.00 95.50 113 PHE A N 1
ATOM 872 C CA . PHE A 1 113 ? 19.138 -8.336 -14.848 1.00 95.50 113 PHE A CA 1
ATOM 873 C C . PHE A 1 113 ? 18.421 -7.812 -16.096 1.00 95.50 113 PHE A C 1
ATOM 875 O O . PHE A 1 113 ? 17.602 -8.542 -16.660 1.00 95.50 113 PHE A O 1
ATOM 882 N N . LYS A 1 114 ? 18.783 -6.616 -16.584 1.00 92.81 114 LYS A N 1
ATOM 883 C CA . LYS A 1 114 ? 18.244 -6.008 -17.809 1.00 92.81 114 LYS A CA 1
ATOM 884 C C . LYS A 1 114 ? 18.259 -6.951 -19.020 1.00 92.81 114 LYS A C 1
ATOM 886 O O . LYS A 1 114 ? 17.339 -6.898 -19.832 1.00 92.81 114 LYS A O 1
ATOM 891 N N . VAL A 1 115 ? 19.231 -7.866 -19.119 1.00 91.06 115 VAL A N 1
ATOM 892 C CA . VAL A 1 115 ? 19.358 -8.824 -20.240 1.00 91.06 115 VAL A CA 1
ATOM 893 C C . VAL A 1 115 ? 18.826 -10.237 -19.938 1.00 91.06 115 VAL A C 1
ATOM 895 O O . VAL A 1 115 ? 19.051 -11.170 -20.713 1.00 91.06 115 VAL A O 1
ATOM 898 N N . ARG A 1 116 ? 18.136 -10.450 -18.808 1.00 89.81 116 ARG A N 1
ATOM 899 C CA . ARG A 1 116 ? 17.816 -11.794 -18.282 1.00 89.81 116 ARG A CA 1
ATOM 900 C C . ARG A 1 116 ? 16.342 -12.219 -18.375 1.00 89.81 116 ARG A C 1
ATOM 902 O O . ARG A 1 116 ? 15.914 -13.105 -17.637 1.00 89.81 116 ARG A O 1
ATOM 909 N N . GLY A 1 117 ? 15.565 -11.706 -19.333 1.00 85.75 117 GLY A N 1
ATOM 910 C CA . GLY A 1 117 ? 14.173 -12.148 -19.550 1.00 85.75 117 GLY A CA 1
ATOM 911 C C . GLY A 1 117 ? 13.278 -11.863 -18.343 1.00 85.75 117 GLY A C 1
ATOM 912 O O . GLY A 1 117 ? 13.125 -10.712 -17.987 1.00 85.75 117 GLY A O 1
ATOM 913 N N . VAL A 1 118 ? 12.709 -12.876 -17.678 1.00 87.06 118 VAL A N 1
ATOM 914 C CA . VAL A 1 118 ? 11.806 -12.662 -16.518 1.00 87.06 118 VAL A CA 1
ATOM 915 C C . VAL A 1 118 ? 12.478 -11.874 -15.385 1.00 87.06 118 VAL A C 1
ATOM 917 O O . VAL A 1 118 ? 11.844 -11.034 -14.755 1.00 87.06 118 VAL A O 1
ATOM 920 N N . TRP A 1 119 ? 13.780 -12.071 -15.165 1.00 92.75 119 TRP A N 1
ATOM 921 C CA . TRP A 1 119 ? 14.522 -11.323 -14.145 1.00 92.75 119 TRP A CA 1
ATOM 922 C C . TRP A 1 119 ? 14.612 -9.826 -14.430 1.00 92.75 119 TRP A C 1
ATOM 924 O O . TRP A 1 119 ? 14.729 -9.048 -13.489 1.00 92.75 119 TRP A O 1
ATOM 934 N N . HIS A 1 120 ? 14.514 -9.422 -15.698 1.00 92.94 120 HIS A N 1
ATOM 935 C CA . HIS A 1 120 ? 14.385 -8.016 -16.062 1.00 92.94 120 HIS A CA 1
ATOM 936 C C . HIS A 1 120 ? 13.144 -7.423 -15.386 1.00 92.94 120 HIS A C 1
ATOM 938 O O . HIS A 1 120 ? 13.225 -6.374 -14.754 1.00 92.94 120 HIS A O 1
ATOM 944 N N . ALA A 1 121 ? 12.014 -8.129 -15.491 1.00 91.75 121 ALA A N 1
ATOM 945 C CA . ALA A 1 121 ? 10.742 -7.679 -14.952 1.00 91.75 121 ALA A CA 1
ATOM 946 C C . ALA A 1 121 ? 10.720 -7.616 -13.437 1.00 91.75 121 ALA A C 1
ATOM 948 O O . ALA A 1 121 ? 10.281 -6.621 -12.869 1.00 91.75 121 ALA A O 1
ATOM 949 N N . ILE A 1 122 ? 11.253 -8.652 -12.795 1.00 95.06 122 ILE A N 1
ATOM 950 C CA . ILE A 1 122 ? 11.349 -8.697 -11.340 1.00 95.06 122 ILE A CA 1
ATOM 951 C C . ILE A 1 122 ? 12.242 -7.563 -10.840 1.00 95.06 122 ILE A C 1
ATOM 953 O O . ILE A 1 122 ? 11.824 -6.821 -9.957 1.00 95.06 122 ILE A O 1
ATOM 957 N N . ALA A 1 123 ? 13.438 -7.395 -11.413 1.00 96.50 123 ALA A N 1
ATOM 958 C CA . ALA A 1 123 ? 14.376 -6.378 -10.956 1.00 96.50 123 ALA A CA 1
ATOM 959 C C . ALA A 1 123 ? 13.822 -4.965 -11.168 1.00 96.50 123 ALA A C 1
ATOM 961 O O . ALA A 1 123 ? 13.691 -4.226 -10.198 1.00 96.50 123 ALA A O 1
ATOM 962 N N . LEU A 1 124 ? 13.429 -4.623 -12.400 1.00 95.12 124 LEU A N 1
ATOM 963 C CA . LEU A 1 124 ? 12.956 -3.279 -12.729 1.00 95.12 124 LEU A CA 1
ATOM 964 C C . LEU A 1 124 ? 11.626 -2.956 -12.043 1.00 95.12 124 LEU A C 1
ATOM 966 O O . LEU A 1 124 ? 11.493 -1.894 -11.443 1.00 95.12 124 LEU A O 1
ATOM 970 N N . GLY A 1 125 ? 10.660 -3.879 -12.079 1.00 96.31 125 GLY A N 1
ATOM 971 C CA . GLY A 1 125 ? 9.365 -3.703 -11.421 1.00 96.31 125 GLY A CA 1
ATOM 972 C C . GLY A 1 125 ? 9.507 -3.493 -9.912 1.00 96.31 125 GLY A C 1
ATOM 973 O O . GLY A 1 125 ? 8.892 -2.584 -9.348 1.00 96.31 125 GLY A O 1
ATOM 974 N N . SER A 1 126 ? 10.379 -4.279 -9.271 1.00 97.06 126 SER A N 1
ATOM 975 C CA . SER A 1 126 ? 10.631 -4.166 -7.832 1.00 97.06 126 SER A CA 1
ATOM 976 C C . SER A 1 126 ? 11.356 -2.872 -7.479 1.00 97.06 126 SER A C 1
ATOM 978 O O . SER A 1 126 ? 10.910 -2.161 -6.585 1.00 97.06 126 SER A O 1
ATOM 980 N N . SER A 1 127 ? 12.455 -2.543 -8.165 1.00 96.94 127 SER A N 1
ATOM 981 C CA . SER A 1 127 ? 13.301 -1.405 -7.791 1.00 96.94 127 SER A CA 1
ATOM 982 C C . SER A 1 127 ? 12.760 -0.048 -8.238 1.00 96.94 127 SER A C 1
ATOM 984 O O . SER A 1 127 ? 13.100 0.953 -7.619 1.00 96.94 127 SER A O 1
ATOM 986 N N . ALA A 1 128 ? 11.958 0.014 -9.308 1.00 95.50 128 ALA A N 1
ATOM 987 C CA . ALA A 1 128 ? 11.451 1.279 -9.844 1.00 95.50 128 ALA A CA 1
ATOM 988 C C . ALA A 1 128 ? 10.055 1.651 -9.327 1.00 95.50 128 ALA A C 1
ATOM 990 O O . ALA A 1 128 ? 9.760 2.841 -9.226 1.00 95.50 128 ALA A O 1
ATOM 991 N N . PHE A 1 129 ? 9.210 0.665 -9.002 1.00 96.56 129 PHE A N 1
ATOM 992 C CA . PHE A 1 129 ? 7.807 0.910 -8.648 1.00 96.56 129 PHE A CA 1
ATOM 993 C C . PHE A 1 129 ? 7.444 0.348 -7.272 1.00 96.56 129 PHE A C 1
ATOM 995 O O . PHE A 1 129 ? 7.079 1.113 -6.381 1.00 96.56 129 PHE A O 1
ATOM 1002 N N . PHE A 1 130 ? 7.590 -0.964 -7.069 1.00 98.38 130 PHE A N 1
ATOM 1003 C CA . PHE A 1 130 ? 7.036 -1.631 -5.889 1.00 98.38 130 PHE A CA 1
ATOM 1004 C C . PHE A 1 130 ? 7.757 -1.285 -4.583 1.00 98.38 130 PHE A C 1
ATOM 1006 O O . PHE A 1 130 ? 7.135 -0.757 -3.665 1.00 98.38 130 PHE A O 1
ATOM 1013 N N . LEU A 1 131 ? 9.063 -1.549 -4.487 1.00 98.25 131 LEU A N 1
ATOM 1014 C CA . LEU A 1 131 ? 9.823 -1.340 -3.250 1.00 98.25 131 LEU A CA 1
ATOM 1015 C C . LEU A 1 131 ? 9.908 0.137 -2.846 1.00 98.25 131 LEU A C 1
ATOM 1017 O O . LEU A 1 131 ? 9.713 0.407 -1.663 1.00 98.25 131 LEU A O 1
ATOM 1021 N N . PRO A 1 132 ? 10.136 1.103 -3.762 1.00 97.56 132 PRO A N 1
ATOM 1022 C CA . PRO A 1 132 ? 10.115 2.515 -3.398 1.00 97.56 132 PRO A CA 1
ATOM 1023 C C . PRO A 1 132 ? 8.771 2.960 -2.824 1.00 97.56 132 PRO A C 1
ATOM 1025 O O . PRO A 1 132 ? 8.733 3.661 -1.813 1.00 97.56 132 PRO A O 1
ATOM 1028 N N . PHE A 1 133 ? 7.664 2.533 -3.443 1.00 97.50 133 PHE A N 1
ATOM 1029 C CA . PHE A 1 133 ? 6.341 2.915 -2.972 1.00 97.50 133 PHE A CA 1
ATOM 1030 C C . PHE A 1 133 ? 6.012 2.232 -1.641 1.00 97.50 133 PHE A C 1
ATOM 1032 O O . PHE A 1 133 ? 5.565 2.900 -0.712 1.00 97.50 133 PHE A O 1
ATOM 1039 N N . LEU A 1 134 ? 6.322 0.940 -1.502 1.00 98.19 134 LEU A N 1
ATOM 1040 C CA . LEU A 1 134 ? 6.153 0.197 -0.255 1.00 98.19 134 LEU A CA 1
ATOM 1041 C C . LEU A 1 134 ? 6.968 0.799 0.895 1.00 98.19 134 LEU A C 1
ATOM 1043 O O . LEU A 1 134 ? 6.429 0.974 1.981 1.00 98.19 134 LEU A O 1
ATOM 1047 N N . PHE A 1 135 ? 8.230 1.163 0.653 1.00 98.50 135 PHE A N 1
ATOM 1048 C CA . PHE A 1 135 ? 9.097 1.806 1.642 1.00 98.50 135 PHE A CA 1
ATOM 1049 C C . PHE A 1 135 ? 8.521 3.141 2.121 1.00 98.50 135 PHE A C 1
ATOM 1051 O O . PHE A 1 135 ? 8.350 3.338 3.322 1.00 98.50 135 PHE A O 1
ATOM 1058 N N . LEU A 1 136 ? 8.164 4.035 1.193 1.00 98.00 136 LEU A N 1
ATOM 1059 C CA . LEU A 1 136 ? 7.592 5.335 1.550 1.00 98.00 136 LEU A CA 1
ATOM 1060 C C . LEU A 1 136 ? 6.270 5.180 2.307 1.00 98.00 136 LEU A C 1
ATOM 1062 O O . LEU A 1 136 ? 6.059 5.849 3.315 1.00 98.00 136 LEU A O 1
ATOM 1066 N N . MET A 1 137 ? 5.392 4.282 1.856 1.00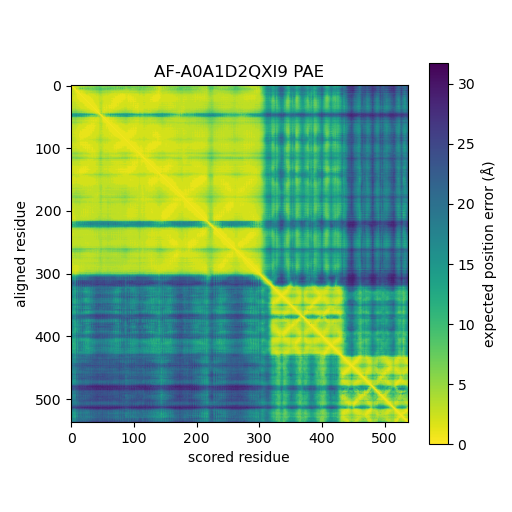 96.56 137 MET A N 1
ATOM 1067 C CA . MET A 1 137 ? 4.106 4.059 2.515 1.00 96.56 137 MET A CA 1
ATOM 1068 C C . MET A 1 137 ? 4.260 3.419 3.892 1.00 96.56 137 MET A C 1
ATOM 1070 O O . MET A 1 137 ? 3.554 3.831 4.803 1.00 96.56 137 MET A O 1
ATOM 1074 N N . TYR A 1 138 ? 5.205 2.491 4.066 1.00 97.06 138 TYR A N 1
ATOM 1075 C CA . TYR A 1 138 ? 5.482 1.864 5.358 1.00 97.06 138 TYR A CA 1
ATOM 1076 C C . TYR A 1 138 ? 5.908 2.906 6.397 1.00 97.06 138 TYR A C 1
ATOM 1078 O O . TYR A 1 138 ? 5.398 2.911 7.513 1.00 97.06 138 TYR A O 1
ATOM 1086 N N . VAL A 1 139 ? 6.806 3.824 6.025 1.00 96.69 139 VAL A N 1
ATOM 1087 C CA . VAL A 1 139 ? 7.289 4.875 6.937 1.00 96.69 139 VAL A CA 1
ATOM 1088 C C . VAL A 1 139 ? 6.195 5.901 7.244 1.00 96.69 139 VAL A C 1
ATOM 1090 O O . VAL A 1 139 ? 6.010 6.301 8.395 1.00 96.69 139 VAL A O 1
ATOM 1093 N N . ILE A 1 140 ? 5.438 6.324 6.229 1.00 94.31 140 ILE A N 1
ATOM 1094 C CA . ILE A 1 140 ? 4.392 7.338 6.406 1.00 94.31 140 ILE A CA 1
ATOM 1095 C C . ILE A 1 140 ? 3.237 6.799 7.252 1.00 94.31 140 ILE A C 1
ATOM 1097 O O . ILE A 1 140 ? 2.797 7.509 8.155 1.00 94.31 140 ILE A O 1
ATOM 1101 N N . ALA A 1 141 ? 2.797 5.567 6.982 1.00 88.88 141 ALA A N 1
ATOM 1102 C CA . ALA A 1 141 ? 1.663 4.925 7.646 1.00 88.88 141 ALA A CA 1
ATOM 1103 C C . ALA A 1 141 ? 2.027 4.149 8.921 1.00 88.88 141 ALA A C 1
ATOM 1105 O O . ALA A 1 141 ? 1.139 3.563 9.530 1.00 88.88 141 ALA A O 1
ATOM 1106 N N . GLU A 1 142 ? 3.306 4.131 9.314 1.00 88.94 142 GLU A N 1
ATOM 1107 C CA . GLU A 1 142 ? 3.818 3.372 10.472 1.00 88.94 142 GLU A CA 1
ATOM 1108 C C . GLU A 1 142 ? 3.530 1.867 10.402 1.00 88.94 142 GLU A C 1
ATOM 1110 O O . GLU A 1 142 ? 3.383 1.182 11.409 1.00 88.94 142 GLU A O 1
ATOM 1115 N N . GLY A 1 143 ? 3.464 1.336 9.185 1.00 90.44 143 GLY A N 1
ATOM 1116 C CA . GLY A 1 143 ? 3.066 -0.034 8.915 1.00 90.44 143 GLY A CA 1
ATOM 1117 C C . GLY A 1 143 ? 2.395 -0.159 7.555 1.00 90.44 143 GLY A C 1
ATOM 1118 O O . GLY A 1 143 ? 2.242 0.811 6.814 1.00 90.44 143 GLY A O 1
ATOM 1119 N N . ILE A 1 144 ? 2.006 -1.381 7.198 1.00 90.62 144 ILE A N 1
ATOM 1120 C CA . ILE A 1 144 ? 1.290 -1.654 5.952 1.00 90.62 144 ILE A CA 1
ATOM 1121 C C . ILE A 1 144 ? 0.104 -2.552 6.264 1.00 90.62 144 ILE A C 1
ATOM 1123 O O . ILE A 1 144 ? 0.265 -3.694 6.687 1.00 90.62 144 ILE A O 1
ATOM 1127 N N . THR A 1 145 ? -1.094 -2.033 6.016 1.00 89.94 145 THR A N 1
ATOM 1128 C CA . THR A 1 145 ? -2.320 -2.826 6.056 1.00 89.94 145 THR A CA 1
ATOM 1129 C C . THR A 1 145 ? -2.459 -3.640 4.768 1.00 89.94 145 THR A C 1
ATOM 1131 O O . THR A 1 145 ? -1.953 -3.249 3.711 1.00 89.94 145 THR A O 1
ATOM 1134 N N . LEU A 1 146 ? -3.183 -4.762 4.825 1.00 92.88 146 LEU A N 1
ATOM 1135 C CA . LEU A 1 146 ? -3.434 -5.593 3.644 1.00 92.88 146 LEU A CA 1
ATOM 1136 C C . LEU A 1 146 ? -4.090 -4.805 2.484 1.00 92.88 146 LEU A C 1
ATOM 1138 O O . LEU A 1 146 ? -3.594 -4.918 1.361 1.00 92.88 146 LEU A O 1
ATOM 1142 N N . PRO A 1 147 ? -5.116 -3.949 2.702 1.00 94.50 147 PRO A N 1
ATOM 1143 C CA . PRO A 1 147 ? -5.673 -3.108 1.638 1.00 94.50 147 PRO A CA 1
ATOM 1144 C C . PRO A 1 147 ? -4.642 -2.207 0.955 1.00 94.50 147 PRO A C 1
ATOM 1146 O O . PRO A 1 147 ? -4.610 -2.111 -0.273 1.00 94.50 147 PRO A O 1
ATOM 1149 N N . LEU A 1 148 ? -3.767 -1.573 1.741 1.00 94.62 148 LEU A N 1
ATOM 1150 C CA . LEU A 1 148 ? -2.725 -0.694 1.222 1.00 94.62 148 LEU A CA 1
ATOM 1151 C C . LEU A 1 148 ? -1.664 -1.476 0.438 1.00 94.62 148 LEU A C 1
ATOM 1153 O O . LEU A 1 148 ? -1.223 -1.027 -0.618 1.00 94.62 148 LEU A O 1
ATOM 1157 N N . PHE A 1 149 ? -1.293 -2.667 0.904 1.00 97.31 149 PHE A N 1
ATOM 1158 C CA . PHE A 1 149 ? -0.384 -3.553 0.182 1.00 97.31 149 PHE A CA 1
ATOM 1159 C C . PHE A 1 149 ? -0.939 -3.967 -1.187 1.00 97.31 149 PHE A C 1
ATOM 1161 O O . PHE A 1 149 ? -0.244 -3.859 -2.198 1.00 97.31 149 PHE A O 1
ATOM 1168 N N . VAL A 1 150 ? -2.207 -4.392 -1.232 1.00 98.06 150 VAL A N 1
ATOM 1169 C CA . VAL A 1 150 ? -2.901 -4.764 -2.476 1.00 98.06 150 VAL A CA 1
ATOM 1170 C C . VAL A 1 150 ? -2.980 -3.570 -3.432 1.00 98.06 150 VAL A C 1
ATOM 1172 O O . VAL A 1 150 ? -2.737 -3.727 -4.629 1.00 98.06 150 VAL A O 1
ATOM 1175 N N . PHE A 1 151 ? -3.222 -2.366 -2.904 1.00 97.69 151 PHE A N 1
ATOM 1176 C CA . PHE A 1 151 ? -3.185 -1.131 -3.685 1.00 97.69 151 PHE A CA 1
ATOM 1177 C C . PHE A 1 151 ? -1.795 -0.870 -4.297 1.00 97.69 151 PHE A C 1
ATOM 1179 O O . PHE A 1 151 ? -1.684 -0.637 -5.498 1.00 97.69 151 PHE A O 1
ATOM 1186 N N . ILE A 1 152 ? -0.721 -0.966 -3.503 1.00 98.00 152 ILE A N 1
ATOM 1187 C CA . ILE A 1 152 ? 0.669 -0.771 -3.964 1.00 98.00 152 ILE A CA 1
ATOM 1188 C C . ILE A 1 152 ? 1.057 -1.808 -5.028 1.00 98.00 152 ILE A C 1
ATOM 1190 O O . ILE A 1 152 ? 1.728 -1.471 -6.009 1.00 98.00 152 ILE A O 1
ATOM 1194 N N . LEU A 1 153 ? 0.634 -3.065 -4.864 1.00 98.12 153 LEU A N 1
ATOM 1195 C CA . LEU A 1 153 ? 0.823 -4.103 -5.878 1.00 98.12 153 LEU A CA 1
ATOM 1196 C C . LEU A 1 153 ? 0.101 -3.747 -7.177 1.00 98.12 153 LEU A C 1
ATOM 1198 O O . LEU A 1 153 ? 0.724 -3.789 -8.238 1.00 98.12 153 LEU A O 1
ATOM 1202 N N . GLY A 1 154 ? -1.176 -3.361 -7.089 1.00 98.31 154 GLY A N 1
ATOM 1203 C CA . GLY A 1 154 ? -1.972 -2.925 -8.234 1.00 98.31 154 GLY A CA 1
ATOM 1204 C C . GLY A 1 154 ? -1.272 -1.810 -9.010 1.00 98.31 154 GLY A C 1
ATOM 1205 O O . GLY A 1 154 ? -0.979 -1.974 -10.196 1.00 98.31 154 GLY A O 1
ATOM 1206 N N . PHE A 1 155 ? -0.876 -0.752 -8.301 1.00 97.94 155 PHE A N 1
ATOM 1207 C CA . PHE A 1 155 ? -0.100 0.366 -8.836 1.00 97.94 155 PHE A CA 1
ATOM 1208 C C . PHE A 1 155 ? 1.163 -0.100 -9.564 1.00 97.94 155 PHE A C 1
ATOM 1210 O O . PHE A 1 155 ? 1.426 0.273 -10.711 1.00 97.94 155 PHE A O 1
ATOM 1217 N N . SER A 1 156 ? 1.933 -0.976 -8.922 1.00 97.94 156 SER A N 1
ATOM 1218 C CA . SER A 1 156 ? 3.195 -1.476 -9.469 1.00 97.94 156 SER A CA 1
ATOM 1219 C C . SER A 1 156 ? 2.990 -2.260 -10.765 1.00 97.94 156 SER A C 1
ATOM 1221 O O . SER A 1 156 ? 3.757 -2.076 -11.710 1.00 97.94 156 SER A O 1
ATOM 1223 N N . PHE A 1 157 ? 1.938 -3.082 -10.855 1.00 98.19 157 PHE A N 1
ATOM 1224 C CA . PHE A 1 157 ? 1.596 -3.803 -12.083 1.00 98.19 157 PHE A CA 1
ATOM 1225 C C . PHE A 1 157 ? 1.236 -2.855 -13.225 1.00 98.19 157 PHE A C 1
ATOM 1227 O O . PHE A 1 157 ? 1.765 -3.015 -14.325 1.00 98.19 157 PHE A O 1
ATOM 1234 N N . ILE A 1 158 ? 0.393 -1.845 -12.984 1.00 98.12 158 ILE A N 1
ATOM 1235 C CA . ILE A 1 158 ? 0.004 -0.892 -14.034 1.00 98.12 158 ILE A CA 1
ATOM 1236 C C . ILE A 1 158 ? 1.241 -0.160 -14.563 1.00 98.12 158 ILE A C 1
ATOM 1238 O O . ILE A 1 158 ? 1.483 -0.131 -15.772 1.00 98.12 158 ILE A O 1
ATOM 1242 N N . HIS A 1 159 ? 2.044 0.406 -13.661 1.00 97.38 159 HIS A N 1
ATOM 1243 C CA . HIS A 1 159 ? 3.205 1.218 -14.018 1.00 97.38 159 HIS A CA 1
ATOM 1244 C C . HIS A 1 159 ? 4.312 0.396 -14.683 1.00 97.38 159 HIS A C 1
ATOM 1246 O O . HIS A 1 159 ? 4.912 0.850 -15.661 1.00 97.38 159 HIS A O 1
ATOM 1252 N N . TYR A 1 160 ? 4.511 -0.847 -14.246 1.00 96.81 160 TYR A N 1
ATOM 1253 C CA . TYR A 1 160 ? 5.411 -1.765 -14.927 1.00 96.81 160 TYR A CA 1
ATOM 1254 C C . TYR A 1 160 ? 4.860 -2.231 -16.291 1.00 96.81 160 TYR A C 1
ATOM 1256 O O . TYR A 1 160 ? 5.613 -2.385 -17.249 1.00 96.81 160 TYR A O 1
ATOM 1264 N N . GLY A 1 161 ? 3.539 -2.364 -16.445 1.00 97.12 161 GLY A N 1
ATOM 1265 C CA . GLY A 1 161 ? 2.897 -2.577 -17.746 1.00 97.12 161 GLY A CA 1
ATOM 1266 C C . GLY A 1 161 ? 3.173 -1.439 -18.738 1.00 97.12 161 GLY A C 1
ATOM 1267 O O . GLY A 1 161 ? 3.438 -1.691 -19.911 1.00 97.12 161 GLY A O 1
ATOM 1268 N N . MET A 1 162 ? 3.199 -0.182 -18.283 1.00 97.25 162 MET A N 1
ATOM 1269 C CA . MET A 1 162 ? 3.579 0.955 -19.140 1.00 97.25 162 MET A CA 1
ATOM 1270 C C . MET A 1 162 ? 5.041 0.879 -19.598 1.00 97.25 162 MET A C 1
ATOM 1272 O O . MET A 1 162 ? 5.351 1.253 -20.730 1.00 97.25 162 MET A O 1
ATOM 1276 N N . GLU A 1 163 ? 5.931 0.372 -18.744 1.00 95.94 163 GLU A N 1
ATOM 1277 C CA . GLU A 1 163 ? 7.356 0.208 -19.046 1.00 95.94 163 GLU A CA 1
ATOM 1278 C C . GLU A 1 163 ? 7.593 -0.775 -20.208 1.00 95.94 163 GLU A C 1
ATOM 1280 O O . GLU A 1 163 ? 8.482 -0.561 -21.026 1.00 95.94 163 GLU A O 1
ATOM 1285 N N . PHE A 1 164 ? 6.737 -1.785 -20.396 1.00 95.56 164 PHE A N 1
ATOM 1286 C CA . PHE A 1 164 ? 6.784 -2.625 -21.603 1.00 95.56 164 PHE A CA 1
ATOM 1287 C C . PHE A 1 164 ? 6.546 -1.831 -22.894 1.00 95.56 164 PHE A C 1
ATOM 1289 O O . PHE A 1 164 ? 7.137 -2.145 -23.927 1.00 95.56 164 PHE A O 1
ATOM 1296 N N . GLY A 1 165 ? 5.683 -0.812 -22.853 1.00 96.50 165 GLY A N 1
ATOM 1297 C CA . GLY A 1 165 ? 5.480 0.101 -23.979 1.00 96.50 165 GLY A CA 1
ATOM 1298 C C . GLY A 1 165 ? 6.738 0.918 -24.275 1.00 96.50 165 GLY A C 1
ATOM 1299 O O . GLY A 1 165 ? 7.138 1.036 -25.433 1.00 96.50 165 GLY A O 1
ATOM 1300 N N . ASN A 1 166 ? 7.404 1.402 -23.224 1.00 96.00 166 ASN A N 1
ATOM 1301 C CA . ASN A 1 166 ? 8.686 2.096 -23.333 1.00 96.00 166 ASN A CA 1
ATOM 1302 C C . ASN A 1 166 ? 9.781 1.191 -23.930 1.00 96.00 166 ASN A C 1
ATOM 1304 O O . ASN A 1 166 ? 10.502 1.583 -24.835 1.00 96.00 166 ASN A O 1
ATOM 1308 N N . GLN A 1 167 ? 9.840 -0.073 -23.529 1.00 95.06 167 GLN A N 1
ATOM 1309 C CA . GLN A 1 167 ? 10.807 -1.024 -24.088 1.00 95.06 167 GLN A CA 1
ATOM 1310 C C . GLN A 1 167 ? 10.475 -1.431 -25.520 1.00 95.06 167 GLN A C 1
ATOM 1312 O O . GLN A 1 167 ? 11.362 -1.698 -26.327 1.00 95.06 167 GLN A O 1
ATOM 1317 N N . ALA A 1 168 ? 9.189 -1.477 -25.867 1.00 96.31 168 ALA A N 1
ATOM 1318 C CA . ALA A 1 168 ? 8.768 -1.790 -27.222 1.00 96.31 168 ALA A CA 1
ATOM 1319 C C . ALA A 1 168 ? 9.285 -0.745 -28.223 1.00 96.31 168 ALA A C 1
ATOM 1321 O O . ALA A 1 168 ? 9.690 -1.114 -29.323 1.00 96.31 168 ALA A O 1
ATOM 1322 N N . ILE A 1 169 ? 9.336 0.544 -27.863 1.00 96.00 169 ILE A N 1
ATOM 1323 C CA . ILE A 1 169 ? 9.890 1.567 -28.767 1.00 96.00 169 ILE A CA 1
ATOM 1324 C C . ILE A 1 169 ? 11.413 1.486 -28.939 1.00 96.00 169 ILE A C 1
ATOM 1326 O O . ILE A 1 169 ? 11.923 1.973 -29.953 1.00 96.00 169 ILE A O 1
ATOM 1330 N N . ASP A 1 170 ? 12.098 0.808 -28.020 1.00 93.19 170 ASP A N 1
ATOM 1331 C CA . ASP A 1 170 ? 13.540 0.550 -28.053 1.00 93.19 170 ASP A CA 1
ATOM 1332 C C . ASP A 1 170 ? 13.899 -0.776 -28.754 1.00 93.19 170 ASP A C 1
ATOM 1334 O O . ASP A 1 170 ? 15.074 -1.078 -28.937 1.00 93.19 170 ASP A O 1
ATOM 1338 N N . TYR A 1 171 ? 12.916 -1.545 -29.247 1.00 95.19 171 TYR A N 1
ATOM 1339 C CA . TYR A 1 171 ? 13.116 -2.887 -29.820 1.00 95.19 171 TYR A CA 1
ATOM 1340 C C . TYR A 1 171 ? 14.254 -3.000 -30.841 1.00 95.19 171 TYR A C 1
ATOM 1342 O O . TYR A 1 171 ? 15.047 -3.938 -30.778 1.00 95.19 171 TYR A O 1
ATOM 1350 N N . VAL A 1 172 ? 14.329 -2.075 -31.804 1.00 93.56 172 VAL A N 1
ATOM 1351 C CA . VAL A 1 172 ? 15.356 -2.117 -32.862 1.00 93.56 172 VAL A CA 1
ATOM 1352 C C . VAL A 1 172 ? 16.749 -1.902 -32.269 1.00 93.56 172 VAL A C 1
ATOM 1354 O O . VAL A 1 172 ? 17.693 -2.596 -32.648 1.00 93.56 172 VAL A O 1
ATOM 1357 N N . GLU A 1 173 ? 16.856 -0.975 -31.319 1.00 90.69 173 GLU A N 1
ATOM 1358 C CA . GLU A 1 173 ? 18.101 -0.594 -30.651 1.00 90.69 173 GLU A CA 1
ATOM 1359 C C . GLU A 1 173 ? 18.570 -1.732 -29.725 1.00 90.69 173 GLU A C 1
ATOM 1361 O O . GLU A 1 173 ? 19.712 -2.191 -29.799 1.00 90.69 173 GLU A O 1
ATOM 1366 N N . ASP A 1 174 ? 17.656 -2.285 -28.930 1.00 92.38 174 ASP A N 1
ATOM 1367 C CA . ASP A 1 174 ? 17.920 -3.421 -28.049 1.00 92.38 174 ASP A CA 1
ATOM 1368 C C . ASP A 1 174 ? 18.333 -4.674 -28.832 1.00 92.38 174 ASP A C 1
ATOM 1370 O O . ASP A 1 174 ? 19.299 -5.353 -28.472 1.00 92.38 174 ASP A O 1
ATOM 1374 N N . LYS A 1 175 ? 17.643 -4.972 -29.941 1.00 93.69 175 LYS A N 1
ATOM 1375 C CA . LYS A 1 175 ? 17.948 -6.119 -30.809 1.00 93.69 175 LYS A CA 1
ATOM 1376 C C . LYS A 1 175 ? 19.335 -5.992 -31.432 1.00 93.69 175 LYS A C 1
ATOM 1378 O O . LYS A 1 175 ? 20.088 -6.966 -31.416 1.00 93.69 175 LYS A O 1
ATOM 1383 N N . ALA A 1 176 ? 19.691 -4.811 -31.939 1.00 92.12 176 ALA A N 1
ATOM 1384 C CA . ALA A 1 176 ? 21.009 -4.555 -32.519 1.00 92.12 176 ALA A CA 1
ATOM 1385 C C . ALA A 1 176 ? 22.136 -4.645 -31.472 1.00 92.12 176 ALA A C 1
ATOM 1387 O O . ALA A 1 176 ? 23.232 -5.115 -31.775 1.00 92.12 176 ALA A O 1
ATOM 1388 N N . SER A 1 177 ? 21.847 -4.269 -30.226 1.00 89.56 177 SER A N 1
ATOM 1389 C CA . SER A 1 177 ? 22.786 -4.328 -29.101 1.00 89.56 177 SER A CA 1
ATOM 1390 C C . SER A 1 177 ? 22.784 -5.667 -28.348 1.00 89.56 177 SER A C 1
ATOM 1392 O O . SER A 1 177 ? 23.477 -5.800 -27.340 1.00 89.56 177 SER A O 1
ATOM 1394 N N . ASN A 1 178 ? 22.021 -6.668 -28.812 1.00 90.38 178 ASN A N 1
ATOM 1395 C CA . ASN A 1 178 ? 21.832 -7.965 -28.144 1.00 90.38 178 ASN A CA 1
ATOM 1396 C C . ASN A 1 178 ? 21.341 -7.834 -26.681 1.00 90.38 178 ASN A C 1
ATOM 1398 O O . ASN A 1 178 ? 21.612 -8.688 -25.829 1.00 90.38 178 ASN A O 1
ATOM 1402 N N . VAL A 1 179 ? 20.595 -6.767 -26.385 1.00 89.81 179 VAL A N 1
ATOM 1403 C CA . VAL A 1 179 ? 19.899 -6.574 -25.113 1.00 89.81 179 VAL A CA 1
ATOM 1404 C C . VAL A 1 179 ? 18.604 -7.375 -25.186 1.00 89.81 179 VAL A C 1
ATOM 1406 O O . VAL A 1 179 ? 17.711 -7.111 -25.986 1.00 89.81 179 VAL A O 1
ATOM 1409 N N . ARG A 1 180 ? 18.498 -8.417 -24.362 1.00 91.50 180 ARG A N 1
ATOM 1410 C CA . ARG A 1 180 ? 17.367 -9.358 -24.395 1.00 91.50 180 ARG A CA 1
ATOM 1411 C C . ARG A 1 180 ? 16.193 -8.869 -23.544 1.00 91.50 180 ARG A C 1
ATOM 1413 O O . ARG A 1 180 ? 15.744 -9.593 -22.649 1.00 91.50 180 ARG A O 1
ATOM 1420 N N . THR A 1 181 ? 15.721 -7.652 -23.813 1.00 92.44 181 THR A N 1
ATOM 1421 C CA . THR A 1 181 ? 14.491 -7.120 -23.210 1.00 92.44 181 THR A CA 1
ATOM 1422 C C . THR A 1 181 ? 13.288 -7.992 -23.585 1.00 92.44 181 THR A C 1
ATOM 1424 O O . THR A 1 181 ? 13.357 -8.762 -24.555 1.00 92.44 181 THR A O 1
ATOM 1427 N N . PRO A 1 182 ? 12.177 -7.934 -22.828 1.00 93.50 182 PRO A N 1
ATOM 1428 C CA . PRO A 1 182 ? 10.977 -8.699 -23.146 1.00 93.50 182 PRO A CA 1
ATOM 1429 C C . PRO A 1 182 ? 10.539 -8.581 -24.618 1.00 93.50 182 PRO A C 1
ATOM 1431 O O . PRO A 1 182 ? 10.344 -9.636 -25.225 1.00 93.50 182 PRO A O 1
ATOM 1434 N N . PRO A 1 183 ? 10.484 -7.387 -25.251 1.00 95.25 183 PRO A N 1
ATOM 1435 C CA . PRO A 1 183 ? 10.088 -7.282 -26.658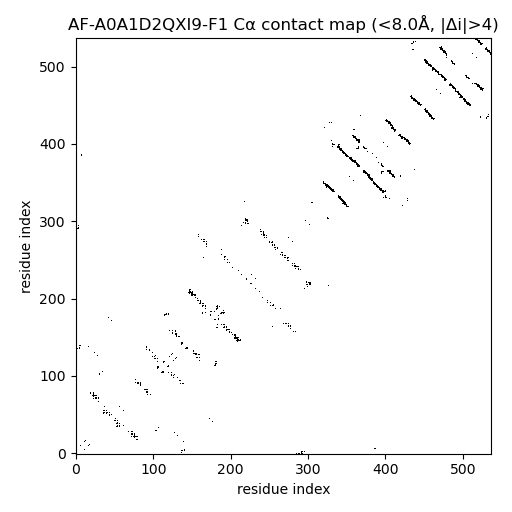 1.00 95.25 183 PRO A CA 1
ATOM 1436 C C . PRO A 1 183 ? 11.045 -7.980 -27.634 1.00 95.25 183 PRO A C 1
ATOM 1438 O O . PRO A 1 183 ? 10.598 -8.532 -28.640 1.00 95.25 183 PRO A O 1
ATOM 1441 N N . VAL A 1 184 ? 12.348 -8.013 -27.337 1.00 94.94 184 VAL A N 1
ATOM 1442 C CA . VAL A 1 184 ? 13.346 -8.746 -28.135 1.00 94.94 184 VAL A CA 1
ATOM 1443 C C . VAL A 1 184 ? 13.228 -10.255 -27.921 1.00 94.94 184 VAL A C 1
ATOM 1445 O O . VAL A 1 184 ? 13.300 -11.023 -28.878 1.00 94.94 184 VAL A O 1
ATOM 1448 N N . ARG A 1 185 ? 13.036 -10.695 -26.672 1.00 94.31 185 ARG A N 1
ATOM 1449 C CA . ARG A 1 185 ? 13.066 -12.117 -26.298 1.00 94.31 185 ARG A CA 1
ATOM 1450 C C . ARG A 1 185 ? 11.756 -12.852 -26.570 1.00 94.31 185 ARG A C 1
ATOM 1452 O O . ARG A 1 185 ? 11.791 -14.001 -26.997 1.00 94.31 185 ARG A O 1
ATOM 1459 N N . TRP A 1 186 ? 10.623 -12.235 -26.252 1.00 94.25 186 TRP A N 1
ATOM 1460 C CA . TRP A 1 186 ? 9.287 -12.826 -26.399 1.00 94.25 186 TRP A CA 1
ATOM 1461 C C . TRP A 1 186 ? 8.589 -12.371 -27.680 1.00 94.25 186 TRP A C 1
ATOM 1463 O O . TRP A 1 186 ? 7.597 -12.969 -28.086 1.00 94.25 186 TRP A O 1
ATOM 1473 N N . GLY A 1 187 ? 9.114 -11.328 -28.324 1.00 95.25 187 GLY A N 1
ATOM 1474 C CA . GLY A 1 187 ? 8.473 -10.656 -29.441 1.00 95.25 187 GLY A CA 1
ATOM 1475 C C . GLY A 1 187 ? 7.564 -9.519 -28.976 1.00 95.25 187 GLY A C 1
ATOM 1476 O O . GLY A 1 187 ? 6.948 -9.561 -27.913 1.00 95.25 187 GLY A O 1
ATOM 1477 N N . MET A 1 188 ? 7.440 -8.501 -29.825 1.00 96.31 188 MET A N 1
ATOM 1478 C CA . MET A 1 188 ? 6.706 -7.271 -29.518 1.00 96.31 188 MET A CA 1
ATOM 1479 C C . MET A 1 188 ? 5.224 -7.500 -29.184 1.00 96.31 188 MET A C 1
ATOM 1481 O O . MET A 1 188 ? 4.710 -6.934 -28.222 1.00 96.31 188 MET A O 1
ATOM 1485 N N . ILE A 1 189 ? 4.525 -8.335 -29.964 1.00 97.44 189 ILE A N 1
ATOM 1486 C CA . ILE A 1 189 ? 3.087 -8.587 -29.773 1.00 97.44 189 ILE A CA 1
ATOM 1487 C C . ILE A 1 189 ? 2.818 -9.313 -28.441 1.00 97.44 189 ILE A C 1
ATOM 1489 O O . ILE A 1 189 ? 2.005 -8.805 -27.667 1.00 97.44 189 ILE A O 1
ATOM 1493 N N . PRO A 1 190 ? 3.481 -10.447 -28.119 1.00 97.19 190 PRO A N 1
ATOM 1494 C CA . PRO A 1 190 ? 3.347 -11.074 -26.803 1.00 97.19 190 PRO A CA 1
ATOM 1495 C C . PRO A 1 190 ? 3.681 -10.127 -25.649 1.00 97.19 190 PRO A C 1
ATOM 1497 O O . PRO A 1 190 ? 2.919 -10.058 -24.688 1.00 97.19 190 PRO A O 1
ATOM 1500 N N . SER A 1 191 ? 4.754 -9.341 -25.764 1.00 96.19 191 SER A N 1
ATOM 1501 C CA . SER A 1 191 ? 5.140 -8.355 -24.751 1.00 96.19 191 SER A CA 1
ATOM 1502 C C . SER A 1 191 ? 4.064 -7.296 -24.500 1.00 96.19 191 SER A C 1
ATOM 1504 O O . SER A 1 191 ? 3.731 -7.040 -23.347 1.00 96.19 191 SER A O 1
ATOM 1506 N N . LEU A 1 192 ? 3.460 -6.724 -25.545 1.00 97.88 192 LEU A N 1
ATOM 1507 C CA . LEU A 1 192 ? 2.373 -5.751 -25.379 1.00 97.88 192 LEU A CA 1
ATOM 1508 C C . LEU A 1 192 ? 1.063 -6.385 -24.879 1.00 97.88 192 LEU A C 1
ATOM 1510 O O . LEU A 1 192 ? 0.299 -5.723 -24.181 1.00 97.88 192 LEU A O 1
ATOM 1514 N N . ASN A 1 193 ? 0.795 -7.657 -25.190 1.00 98.19 193 ASN A N 1
ATOM 1515 C CA . ASN A 1 193 ? -0.331 -8.373 -24.579 1.00 98.19 193 ASN A CA 1
ATOM 1516 C C . ASN A 1 193 ? -0.119 -8.546 -23.065 1.00 98.19 193 ASN A C 1
ATOM 1518 O O . ASN A 1 193 ? -1.042 -8.291 -22.296 1.00 98.19 193 ASN A O 1
ATOM 1522 N N . VAL A 1 194 ? 1.089 -8.935 -22.636 1.00 97.19 194 VAL A N 1
ATOM 1523 C CA . VAL A 1 194 ? 1.446 -9.028 -21.207 1.00 97.19 194 VAL A CA 1
ATOM 1524 C C . VAL A 1 194 ? 1.330 -7.662 -20.532 1.00 97.19 194 VAL A C 1
ATOM 1526 O O . VAL A 1 194 ? 0.750 -7.570 -19.455 1.00 97.19 194 VAL A O 1
ATOM 1529 N N . ALA A 1 195 ? 1.791 -6.597 -21.194 1.00 97.31 195 ALA A N 1
ATOM 1530 C CA . ALA A 1 195 ? 1.661 -5.223 -20.714 1.00 97.31 195 ALA A CA 1
ATOM 1531 C C . ALA A 1 195 ? 0.201 -4.841 -20.422 1.00 97.31 195 ALA A C 1
ATOM 1533 O O . ALA A 1 195 ? -0.112 -4.357 -19.337 1.00 97.31 195 ALA A O 1
ATOM 1534 N N . LEU A 1 196 ? -0.709 -5.105 -21.367 1.00 98.31 196 LEU A N 1
ATOM 1535 C CA . LEU A 1 196 ? -2.144 -4.874 -21.175 1.00 98.31 196 LEU A CA 1
ATOM 1536 C C . LEU A 1 196 ? -2.724 -5.759 -20.064 1.00 98.31 196 LEU A C 1
ATOM 1538 O O . LEU A 1 196 ? -3.547 -5.286 -19.284 1.00 98.31 196 LEU A O 1
ATOM 1542 N N . GLY A 1 197 ? -2.276 -7.012 -19.959 1.00 98.12 197 GLY A N 1
ATOM 1543 C CA . GLY A 1 197 ? -2.652 -7.908 -18.866 1.00 98.12 197 GLY A CA 1
ATOM 1544 C C . GLY A 1 197 ? -2.273 -7.343 -17.495 1.00 98.12 197 GLY A C 1
ATOM 1545 O O . GLY A 1 197 ? -3.111 -7.315 -16.598 1.00 98.12 197 GLY A O 1
ATOM 1546 N N . PHE A 1 198 ? -1.053 -6.818 -17.347 1.00 97.88 198 PHE A N 1
ATOM 1547 C CA . PHE A 1 198 ? -0.613 -6.146 -16.122 1.00 97.88 198 PHE A CA 1
ATOM 1548 C C . PHE A 1 198 ? -1.435 -4.901 -15.803 1.00 97.88 198 PHE A C 1
ATOM 1550 O O . PHE A 1 198 ? -1.780 -4.699 -14.645 1.00 97.88 198 PHE A O 1
ATOM 1557 N N . VAL A 1 199 ? -1.817 -4.106 -16.805 1.00 97.81 199 VAL A N 1
ATOM 1558 C CA . VAL A 1 199 ? -2.712 -2.962 -16.583 1.00 97.81 199 VAL A CA 1
ATOM 1559 C C . VAL A 1 199 ? -4.076 -3.419 -16.057 1.00 97.81 199 VAL A C 1
ATOM 1561 O O . VAL A 1 199 ? -4.566 -2.849 -15.089 1.00 97.81 199 VAL A O 1
ATOM 1564 N N . VAL A 1 200 ? -4.681 -4.463 -16.634 1.00 97.94 200 VAL A N 1
ATOM 1565 C CA . VAL A 1 200 ? -5.988 -4.974 -16.175 1.00 97.94 200 VAL A CA 1
ATOM 1566 C C . VAL A 1 200 ? -5.903 -5.534 -14.755 1.00 97.94 200 VAL A C 1
ATOM 1568 O O . VAL A 1 200 ? -6.693 -5.141 -13.899 1.00 97.94 200 VAL A O 1
ATOM 1571 N N . VAL A 1 201 ? -4.937 -6.420 -14.487 1.00 98.31 201 VAL A N 1
ATOM 1572 C CA . VAL A 1 201 ? -4.721 -6.995 -13.146 1.00 98.31 201 VAL A CA 1
ATOM 1573 C C . VAL A 1 201 ? -4.426 -5.893 -12.133 1.00 98.31 201 VAL A C 1
ATOM 1575 O O . VAL A 1 201 ? -4.956 -5.911 -11.026 1.00 98.31 201 VAL A O 1
ATOM 1578 N N . GLY A 1 202 ? -3.627 -4.906 -12.531 1.00 98.25 202 GLY A N 1
ATOM 1579 C CA . GLY A 1 202 ? -3.279 -3.772 -11.697 1.00 98.25 202 GLY A CA 1
ATOM 1580 C C . GLY A 1 202 ? -4.479 -2.890 -11.347 1.00 98.25 202 GLY A C 1
ATOM 1581 O O . GLY A 1 202 ? -4.657 -2.571 -10.176 1.00 98.25 202 GLY A O 1
ATOM 1582 N N . ILE A 1 203 ? -5.354 -2.575 -12.314 1.00 97.94 203 ILE A N 1
ATOM 1583 C CA . ILE A 1 203 ? -6.600 -1.823 -12.070 1.00 97.94 203 ILE A CA 1
ATOM 1584 C C . ILE A 1 203 ? -7.517 -2.586 -11.108 1.00 97.94 203 ILE A C 1
ATOM 1586 O O . ILE A 1 203 ? -8.097 -1.977 -10.213 1.00 97.94 203 ILE A O 1
ATOM 1590 N N . ILE A 1 204 ? -7.640 -3.910 -11.260 1.00 98.38 204 ILE A N 1
ATOM 1591 C CA . ILE A 1 204 ? -8.428 -4.741 -10.336 1.00 98.38 204 ILE A CA 1
ATOM 1592 C C . ILE A 1 204 ? -7.824 -4.686 -8.926 1.00 98.38 204 ILE A C 1
ATOM 1594 O O . ILE A 1 204 ? -8.552 -4.459 -7.963 1.00 98.38 204 ILE A O 1
ATOM 1598 N N . GLY A 1 205 ? -6.503 -4.849 -8.803 1.00 98.12 205 GLY A N 1
ATOM 1599 C CA . GLY A 1 205 ? -5.797 -4.765 -7.523 1.00 98.12 205 GLY A CA 1
ATOM 1600 C C . GLY A 1 205 ? -5.971 -3.406 -6.843 1.00 98.12 205 GLY A C 1
ATOM 1601 O O . GLY A 1 205 ? -6.361 -3.346 -5.680 1.00 98.12 205 GLY A O 1
ATOM 1602 N N . GLU A 1 206 ? -5.775 -2.306 -7.574 1.00 97.31 206 GLU A N 1
ATOM 1603 C CA . GLU A 1 206 ? -6.018 -0.965 -7.039 1.00 97.31 206 GLU A CA 1
ATOM 1604 C C . GLU A 1 206 ? -7.477 -0.751 -6.645 1.00 97.31 206 GLU A C 1
ATOM 1606 O O . GLU A 1 206 ? -7.727 -0.189 -5.585 1.00 97.31 206 GLU A O 1
ATOM 1611 N N . ALA A 1 207 ? -8.442 -1.216 -7.446 1.00 97.69 207 ALA A N 1
ATOM 1612 C CA . ALA A 1 207 ? -9.861 -1.090 -7.127 1.00 97.69 207 ALA A CA 1
ATOM 1613 C C . ALA A 1 207 ? -10.214 -1.822 -5.825 1.00 97.69 207 ALA A C 1
ATOM 1615 O O . ALA A 1 207 ? -10.882 -1.250 -4.966 1.00 97.69 207 ALA A O 1
ATOM 1616 N N . VAL A 1 208 ? -9.729 -3.054 -5.644 1.00 97.81 208 VAL A N 1
ATOM 1617 C CA . VAL A 1 208 ? -9.938 -3.829 -4.412 1.00 97.81 208 VAL A CA 1
ATOM 1618 C C . VAL A 1 208 ? -9.282 -3.134 -3.218 1.00 97.81 208 VAL A C 1
ATOM 1620 O O . VAL A 1 208 ? -9.946 -2.898 -2.210 1.00 97.81 208 VAL A O 1
ATOM 1623 N N . GLY A 1 209 ? -8.007 -2.752 -3.330 1.00 96.62 209 GLY A N 1
ATOM 1624 C CA . GLY A 1 209 ? -7.299 -2.054 -2.254 1.00 96.62 209 GLY A CA 1
ATOM 1625 C C . GLY A 1 209 ? -7.976 -0.732 -1.878 1.00 96.62 209 GLY A C 1
ATOM 1626 O O . GLY A 1 209 ? -8.218 -0.462 -0.703 1.00 96.62 209 GLY A O 1
ATOM 1627 N N . LEU A 1 210 ? -8.366 0.060 -2.879 1.00 96.00 210 LEU A N 1
ATOM 1628 C CA . LEU A 1 210 ? -9.062 1.332 -2.704 1.00 96.00 210 LEU A CA 1
ATOM 1629 C C . LEU A 1 210 ? -10.438 1.155 -2.059 1.00 96.00 210 LEU A C 1
ATOM 1631 O O . LEU A 1 210 ? -10.795 1.956 -1.200 1.00 96.00 210 LEU A O 1
ATOM 1635 N N . TYR A 1 211 ? -11.198 0.123 -2.433 1.00 95.12 211 TYR A N 1
ATOM 1636 C CA . TYR A 1 211 ? -12.501 -0.166 -1.833 1.00 95.12 211 TYR A CA 1
ATOM 1637 C C . TYR A 1 211 ? -12.383 -0.354 -0.322 1.00 95.12 211 TYR A C 1
ATOM 1639 O O . TYR A 1 211 ? -13.063 0.330 0.441 1.00 95.12 211 TYR A O 1
ATOM 1647 N N . TYR A 1 212 ? -11.460 -1.210 0.121 1.00 91.12 212 TYR A N 1
ATOM 1648 C CA . TYR A 1 212 ? -11.255 -1.456 1.547 1.00 91.12 212 TYR A CA 1
ATOM 1649 C C . TYR A 1 212 ? -10.654 -0.253 2.283 1.00 91.12 212 TYR A C 1
ATOM 1651 O O . TYR A 1 212 ? -11.039 -0.001 3.421 1.00 91.12 212 TYR A O 1
ATOM 1659 N N . ILE A 1 213 ? -9.787 0.537 1.636 1.00 90.44 213 ILE A N 1
ATOM 1660 C CA . ILE A 1 213 ? -9.315 1.816 2.194 1.00 90.44 213 ILE A CA 1
ATOM 1661 C C . ILE A 1 213 ? -10.491 2.782 2.399 1.00 90.44 213 ILE A C 1
ATOM 1663 O O . ILE A 1 213 ? -10.585 3.428 3.436 1.00 90.44 213 ILE A O 1
ATOM 1667 N N . VAL A 1 214 ? -11.413 2.884 1.438 1.00 90.31 214 VAL A N 1
ATOM 1668 C CA . VAL A 1 214 ? -12.625 3.704 1.582 1.00 90.31 214 VAL A CA 1
ATOM 1669 C C . VAL A 1 214 ? -13.513 3.146 2.698 1.00 90.31 214 VAL A C 1
ATOM 1671 O O . VAL A 1 214 ? -14.013 3.906 3.518 1.00 90.31 214 VAL A O 1
ATOM 1674 N N . LEU A 1 215 ? -13.687 1.828 2.803 1.00 85.31 215 LEU A N 1
ATOM 1675 C CA . LEU A 1 215 ? -14.478 1.243 3.887 1.00 85.31 215 LEU A CA 1
ATOM 1676 C C . LEU A 1 215 ? -13.900 1.543 5.275 1.00 85.31 215 LEU A C 1
ATOM 1678 O O . LEU A 1 215 ? -14.673 1.865 6.184 1.00 85.31 215 LEU A O 1
ATOM 1682 N N . SER A 1 216 ? -12.573 1.489 5.417 1.00 80.81 216 SER A N 1
ATOM 1683 C CA . SER A 1 216 ? -11.880 1.689 6.692 1.00 80.81 216 SER A CA 1
ATOM 1684 C C . SER A 1 216 ? -11.839 3.150 7.148 1.00 80.81 216 SER A C 1
ATOM 1686 O O . SER A 1 216 ? -11.554 3.419 8.312 1.00 80.81 216 SER A O 1
ATOM 1688 N N . LYS A 1 217 ? -12.111 4.121 6.267 1.00 78.50 217 LYS A N 1
ATOM 1689 C CA . LYS A 1 217 ? -12.221 5.534 6.656 1.00 78.50 217 LYS A CA 1
ATOM 1690 C C . LYS A 1 217 ? -13.655 5.818 7.127 1.00 78.50 217 LYS A C 1
ATOM 1692 O O . LYS A 1 217 ? -14.619 5.702 6.369 1.00 78.50 217 LYS A O 1
ATOM 1697 N N . GLY A 1 218 ? -13.792 6.141 8.415 1.00 57.72 218 GLY A N 1
ATOM 1698 C CA . GLY A 1 218 ? -15.075 6.231 9.124 1.00 57.72 218 GLY A CA 1
ATOM 1699 C C . GLY A 1 218 ? -16.023 7.338 8.650 1.00 57.72 218 GLY A C 1
ATOM 1700 O O . GLY A 1 218 ? -17.234 7.149 8.716 1.00 57.72 218 GLY A O 1
ATOM 1701 N N . SER A 1 219 ? -15.508 8.441 8.096 1.00 59.84 219 SER A N 1
ATOM 1702 C CA . SER A 1 219 ? -16.295 9.675 7.949 1.00 59.84 219 SER A CA 1
ATOM 1703 C C . SER A 1 219 ? -16.150 10.314 6.564 1.00 59.84 219 SER A C 1
ATOM 1705 O O . SER A 1 219 ? -15.334 11.203 6.357 1.00 59.84 219 SER A O 1
ATOM 1707 N N . PHE A 1 220 ? -16.986 9.901 5.604 1.00 65.06 220 PHE A N 1
ATOM 1708 C CA . PHE A 1 220 ? -17.211 10.658 4.353 1.00 65.06 220 PHE A CA 1
ATOM 1709 C C . PHE A 1 220 ? -18.411 11.607 4.436 1.00 65.06 220 PHE A C 1
ATOM 1711 O O . PHE A 1 220 ? -18.783 12.231 3.441 1.00 65.06 220 PHE A O 1
ATOM 1718 N N . THR A 1 221 ? -19.005 11.739 5.622 1.00 56.16 221 THR A N 1
ATOM 1719 C CA . THR A 1 221 ? -20.190 12.562 5.892 1.00 56.16 221 THR A CA 1
ATOM 1720 C C . THR A 1 221 ? -20.012 14.026 5.477 1.00 56.16 221 THR A C 1
ATOM 1722 O O . THR A 1 221 ? -20.998 14.669 5.128 1.00 56.16 221 THR A O 1
ATOM 1725 N N . PHE A 1 222 ? -18.771 14.530 5.416 1.00 59.06 222 PHE A N 1
ATOM 1726 C CA . PHE A 1 222 ? -18.456 15.873 4.911 1.00 59.06 222 PHE A CA 1
ATOM 1727 C C . PHE A 1 222 ? -18.711 16.064 3.416 1.00 59.06 222 PHE A C 1
ATOM 1729 O O . PHE A 1 222 ? -19.122 17.143 3.003 1.00 59.06 222 PHE A O 1
ATOM 1736 N N . ILE A 1 223 ? -18.445 15.042 2.592 1.00 62.59 223 ILE A N 1
ATOM 1737 C CA . ILE A 1 223 ? -18.582 15.176 1.135 1.00 62.59 223 ILE A CA 1
ATOM 1738 C C . ILE A 1 223 ? -20.068 15.287 0.782 1.00 62.59 223 ILE A C 1
ATOM 1740 O O . ILE A 1 223 ? -20.431 16.101 -0.063 1.00 62.59 223 ILE A O 1
ATOM 1744 N N . HIS A 1 224 ? -20.921 14.507 1.456 1.00 63.12 224 HIS A N 1
ATOM 1745 C CA . HIS A 1 224 ? -22.369 14.702 1.507 1.00 63.12 224 HIS A CA 1
ATOM 1746 C C . HIS A 1 224 ? -22.988 13.699 2.503 1.00 63.12 224 HIS A C 1
ATOM 1748 O O . HIS A 1 224 ? -22.644 12.517 2.430 1.00 63.12 224 HIS A O 1
ATOM 1754 N N . PRO A 1 225 ? -23.970 14.078 3.342 1.00 60.97 225 PRO A N 1
ATOM 1755 C CA . PRO A 1 225 ? -24.626 13.150 4.275 1.00 60.97 225 PRO A CA 1
ATOM 1756 C C . PRO A 1 225 ? -25.367 11.987 3.588 1.00 60.97 225 PRO A C 1
ATOM 1758 O O . PRO A 1 225 ? -25.672 10.988 4.228 1.00 60.97 225 PRO A O 1
ATOM 1761 N N . PHE A 1 226 ? -25.624 12.087 2.279 1.00 61.06 226 PHE A N 1
ATOM 1762 C CA . PHE A 1 226 ? -26.314 11.053 1.497 1.00 61.06 226 PHE A CA 1
ATOM 1763 C C . PHE A 1 226 ? -25.382 10.182 0.635 1.00 61.06 226 PHE A C 1
ATOM 1765 O O . PHE A 1 226 ? -25.848 9.250 -0.021 1.00 61.06 226 PHE A O 1
ATOM 1772 N N . LEU A 1 227 ? -24.076 10.475 0.584 1.00 74.38 227 LEU A N 1
ATOM 1773 C CA . LEU A 1 227 ? -23.131 9.662 -0.183 1.00 74.38 227 LEU A CA 1
ATOM 1774 C C . LEU A 1 227 ? -22.745 8.424 0.627 1.00 74.38 227 LEU A C 1
ATOM 1776 O O . LEU A 1 227 ? -21.979 8.496 1.585 1.00 74.38 227 LEU A O 1
ATOM 1780 N N . THR A 1 228 ? -23.252 7.263 0.215 1.00 83.75 228 THR A N 1
ATOM 1781 C CA . THR A 1 228 ? -22.793 5.988 0.775 1.00 83.75 228 THR A CA 1
ATOM 1782 C C . THR A 1 228 ? -21.331 5.742 0.389 1.00 83.75 228 THR A C 1
ATOM 1784 O O . THR A 1 228 ? -20.871 6.174 -0.674 1.00 83.75 228 THR A O 1
ATOM 1787 N N . LYS A 1 229 ? -20.592 4.993 1.221 1.00 84.62 229 LYS A N 1
ATOM 1788 C CA . LYS A 1 229 ? -19.189 4.615 0.953 1.00 84.62 229 LYS A CA 1
ATOM 1789 C C . LYS A 1 229 ? -19.005 3.978 -0.433 1.00 84.62 229 LYS A C 1
ATOM 1791 O O . LYS A 1 229 ? -18.008 4.227 -1.103 1.00 84.62 229 LYS A O 1
ATOM 1796 N N . ASN A 1 230 ? -20.006 3.229 -0.902 1.00 89.50 230 ASN A N 1
ATOM 1797 C CA . ASN A 1 230 ? -20.013 2.621 -2.233 1.00 89.50 230 ASN A CA 1
ATOM 1798 C C . ASN A 1 230 ? -20.021 3.667 -3.361 1.00 89.50 230 ASN A C 1
ATOM 1800 O O . ASN A 1 230 ? -19.301 3.502 -4.342 1.00 89.50 230 ASN A O 1
ATOM 1804 N N . ILE A 1 231 ? -20.785 4.758 -3.232 1.00 91.19 231 ILE A N 1
ATOM 1805 C CA . ILE A 1 231 ? -20.810 5.816 -4.255 1.00 91.19 231 ILE A CA 1
ATOM 1806 C C . ILE A 1 231 ? -19.475 6.568 -4.274 1.00 91.19 231 ILE A C 1
ATOM 1808 O O . ILE A 1 231 ? -18.931 6.817 -5.349 1.00 91.19 231 ILE A O 1
ATOM 1812 N N . VAL A 1 232 ? -18.912 6.878 -3.100 1.00 90.44 232 VAL A N 1
ATOM 1813 C CA . VAL A 1 232 ? -17.581 7.505 -2.986 1.00 90.44 232 VAL A CA 1
ATOM 1814 C C . VAL A 1 232 ? -16.518 6.640 -3.663 1.00 90.44 232 VAL A C 1
ATOM 1816 O O . VAL A 1 232 ? -15.737 7.140 -4.472 1.00 90.44 232 VAL A O 1
ATOM 1819 N N . PHE A 1 233 ? -16.534 5.332 -3.397 1.00 94.31 233 PHE A N 1
ATOM 1820 C CA . PHE A 1 233 ? -15.651 4.382 -4.060 1.00 94.31 233 PHE A CA 1
ATOM 1821 C C . PHE A 1 233 ? -15.803 4.415 -5.587 1.00 94.31 233 PHE A C 1
ATOM 1823 O O . PHE A 1 233 ? -14.797 4.523 -6.283 1.00 94.31 233 PHE A O 1
ATOM 1830 N N . VAL A 1 234 ? -17.031 4.373 -6.117 1.00 95.94 234 VAL A N 1
ATOM 1831 C CA . VAL A 1 234 ? -17.273 4.424 -7.570 1.00 95.94 234 VAL A CA 1
ATOM 1832 C C . VAL A 1 234 ? -16.715 5.712 -8.178 1.00 95.94 234 VAL A C 1
ATOM 1834 O O . VAL A 1 234 ? -16.048 5.656 -9.210 1.00 95.94 234 VAL A O 1
ATOM 1837 N N . ILE A 1 235 ? -16.912 6.862 -7.525 1.00 95.06 235 ILE A N 1
ATOM 1838 C CA . ILE A 1 235 ? -16.351 8.144 -7.976 1.00 95.06 235 ILE A CA 1
ATOM 1839 C C . ILE A 1 235 ? -14.821 8.073 -8.026 1.00 95.06 235 ILE A C 1
ATOM 1841 O O . ILE A 1 235 ? -14.218 8.431 -9.040 1.00 95.06 235 ILE A O 1
ATOM 1845 N N . PHE A 1 236 ? -14.178 7.586 -6.963 1.00 95.75 236 PHE A N 1
ATOM 1846 C CA . PHE A 1 236 ? -12.720 7.468 -6.923 1.00 95.75 236 PHE A CA 1
ATOM 1847 C C . PHE A 1 236 ? -12.188 6.481 -7.959 1.00 95.75 236 PHE A C 1
ATOM 1849 O O . PHE A 1 236 ? -11.215 6.790 -8.647 1.00 95.75 236 PHE A O 1
ATOM 1856 N N . LEU A 1 237 ? -12.857 5.345 -8.145 1.00 97.19 237 LEU A N 1
ATOM 1857 C CA . LEU A 1 237 ? -12.506 4.377 -9.176 1.00 97.19 237 LEU A CA 1
ATOM 1858 C C . LEU A 1 237 ? -12.600 5.001 -10.577 1.00 97.19 237 LEU A C 1
ATOM 1860 O O . LEU A 1 237 ? -11.697 4.812 -11.389 1.00 97.19 237 LEU A O 1
ATOM 1864 N N . CYS A 1 238 ? -13.630 5.807 -10.857 1.00 97.94 238 CYS A N 1
ATOM 1865 C CA . CYS A 1 238 ? -13.737 6.539 -12.119 1.00 97.94 238 CYS A CA 1
ATOM 1866 C C . CYS A 1 238 ? -12.578 7.526 -12.329 1.00 97.94 238 CYS A C 1
ATOM 1868 O O . CYS A 1 238 ? -12.061 7.612 -13.443 1.00 97.94 238 CYS A O 1
ATOM 1870 N N . ILE A 1 239 ? -12.139 8.243 -11.286 1.00 97.44 239 ILE A N 1
ATOM 1871 C CA . ILE A 1 239 ? -10.992 9.167 -11.367 1.00 97.44 239 ILE A CA 1
ATOM 1872 C C . ILE A 1 239 ? -9.696 8.399 -11.666 1.00 97.44 239 ILE A C 1
ATOM 1874 O O . ILE A 1 239 ? -8.929 8.807 -12.541 1.00 97.44 239 ILE A O 1
ATOM 1878 N N . VAL A 1 240 ? -9.467 7.271 -10.987 1.00 97.19 240 VAL A N 1
ATOM 1879 C CA . VAL A 1 240 ? -8.299 6.405 -11.220 1.00 97.19 240 VAL A CA 1
ATOM 1880 C C . VAL A 1 240 ? -8.307 5.853 -12.649 1.00 97.19 240 VAL A C 1
ATOM 1882 O O . VAL A 1 240 ? -7.327 6.015 -13.380 1.00 97.19 240 VAL A O 1
ATOM 1885 N N . ILE A 1 241 ? -9.432 5.290 -13.104 1.00 97.50 241 ILE A N 1
ATOM 1886 C CA . ILE A 1 241 ? -9.583 4.774 -14.476 1.00 97.50 241 ILE A CA 1
ATOM 1887 C C . ILE A 1 241 ? -9.373 5.888 -15.510 1.00 97.50 241 ILE A C 1
ATOM 1889 O O . ILE A 1 241 ? -8.713 5.666 -16.527 1.00 97.50 241 ILE A O 1
ATOM 1893 N N . ALA A 1 242 ? -9.881 7.098 -15.257 1.00 97.75 242 ALA A N 1
ATOM 1894 C CA . ALA A 1 242 ? -9.661 8.246 -16.133 1.00 97.75 242 ALA A CA 1
ATOM 1895 C C . ALA A 1 242 ? -8.171 8.621 -16.228 1.00 97.75 242 ALA A C 1
ATOM 1897 O O . ALA A 1 242 ? -7.685 8.893 -17.329 1.00 97.75 242 ALA A O 1
ATOM 1898 N N . GLY A 1 243 ? -7.431 8.568 -15.114 1.00 96.88 243 GLY A N 1
ATOM 1899 C CA . GLY A 1 243 ? -5.975 8.747 -15.095 1.00 96.88 243 GLY A CA 1
ATOM 1900 C C . GLY A 1 243 ? -5.241 7.716 -15.959 1.00 96.88 243 GLY A C 1
ATOM 1901 O O . GLY A 1 243 ? -4.350 8.067 -16.735 1.00 96.88 243 GLY A O 1
ATOM 1902 N N . TYR A 1 244 ? -5.675 6.453 -15.916 1.00 98.12 244 TYR A N 1
ATOM 1903 C CA . TYR A 1 244 ? -5.074 5.359 -16.688 1.00 98.12 244 TYR A CA 1
ATOM 1904 C C . TYR A 1 244 ? -5.587 5.206 -18.125 1.00 98.12 244 TYR A C 1
ATOM 1906 O O . TYR A 1 244 ? -5.049 4.399 -18.892 1.00 98.12 244 TYR A O 1
ATOM 1914 N N . TYR A 1 245 ? -6.575 5.993 -18.550 1.00 97.94 245 TYR A N 1
ATOM 1915 C CA . TYR A 1 245 ? -7.118 5.902 -19.905 1.00 97.94 245 TYR A CA 1
ATOM 1916 C C . TYR A 1 245 ? -6.059 6.182 -20.983 1.00 97.94 245 TYR A C 1
ATOM 1918 O O . TYR A 1 245 ? -5.968 5.449 -21.971 1.00 97.94 245 TYR A O 1
ATOM 1926 N N . ILE A 1 246 ? -5.229 7.215 -20.791 1.00 97.62 246 ILE A N 1
ATOM 1927 C CA . ILE A 1 246 ? -4.185 7.614 -21.750 1.00 97.62 246 ILE A CA 1
ATOM 1928 C C . ILE A 1 246 ? -3.162 6.484 -21.990 1.00 97.62 246 ILE A C 1
ATOM 1930 O O . ILE A 1 246 ? -3.001 6.100 -23.154 1.00 97.62 246 ILE A O 1
ATOM 1934 N N . PRO A 1 247 ? -2.487 5.927 -20.962 1.00 97.56 247 PRO A N 1
ATOM 1935 C CA . PRO A 1 247 ? -1.515 4.852 -21.160 1.00 97.56 247 PRO A CA 1
ATOM 1936 C C . PRO A 1 247 ? -2.148 3.579 -21.718 1.00 97.56 247 PRO A C 1
ATOM 1938 O O . PRO A 1 247 ? -1.607 2.982 -22.647 1.00 97.56 247 PRO A O 1
ATOM 1941 N N . THR A 1 248 ? -3.327 3.193 -21.223 1.00 98.06 248 THR A N 1
ATOM 1942 C CA . THR A 1 248 ? -4.014 1.970 -21.670 1.00 98.06 248 THR A CA 1
ATOM 1943 C C . THR A 1 248 ? -4.389 2.052 -23.148 1.00 98.06 248 THR A C 1
ATOM 1945 O O . THR A 1 248 ? -4.121 1.131 -23.924 1.00 98.06 248 THR A O 1
ATOM 1948 N N . LYS A 1 249 ? -4.948 3.193 -23.572 1.00 98.25 249 LYS A N 1
ATOM 1949 C CA . LYS A 1 249 ? -5.240 3.464 -24.982 1.00 98.25 249 LYS A CA 1
ATOM 1950 C C . LYS A 1 249 ? -3.970 3.438 -25.827 1.00 98.25 249 LYS A C 1
ATOM 1952 O O . LYS A 1 249 ? -3.986 2.877 -26.920 1.00 98.25 249 LYS A O 1
ATOM 1957 N N . GLY A 1 250 ? -2.885 4.026 -25.329 1.00 98.12 250 GLY A N 1
ATOM 1958 C CA . GLY A 1 250 ? -1.592 4.041 -26.000 1.00 98.12 250 GLY A CA 1
ATOM 1959 C C . GLY A 1 250 ? -1.033 2.636 -26.244 1.00 98.12 250 GLY A C 1
ATOM 1960 O O . GLY A 1 250 ? -0.731 2.291 -27.386 1.00 98.12 250 GLY A O 1
ATOM 1961 N N . LEU A 1 251 ? -0.990 1.789 -25.212 1.00 98.38 251 LEU A N 1
ATOM 1962 C CA . LEU A 1 251 ? -0.573 0.384 -25.323 1.00 98.38 251 LEU A CA 1
ATOM 1963 C C . LEU A 1 251 ? -1.441 -0.399 -26.317 1.00 98.38 251 LEU A C 1
ATOM 1965 O O . LEU A 1 251 ? -0.921 -1.122 -27.171 1.00 98.38 251 LEU A O 1
ATOM 1969 N N . TRP A 1 252 ? -2.762 -0.215 -26.262 1.00 98.56 252 TRP A N 1
ATOM 1970 C CA . TRP A 1 252 ? -3.680 -0.860 -27.199 1.00 98.56 252 TRP A CA 1
ATOM 1971 C C . TRP A 1 252 ? -3.442 -0.413 -28.649 1.00 98.56 252 TRP A C 1
ATOM 1973 O O . TRP A 1 252 ? -3.416 -1.244 -29.558 1.00 98.56 252 TRP A O 1
ATOM 1983 N N . GLN A 1 253 ? -3.208 0.882 -28.882 1.00 98.44 253 GLN A N 1
ATOM 1984 C CA . GLN A 1 253 ? -2.888 1.415 -30.209 1.00 98.44 253 GLN A CA 1
ATOM 1985 C C . GLN A 1 253 ? -1.553 0.887 -30.743 1.00 98.44 253 GLN A C 1
ATOM 1987 O O . GLN A 1 253 ? -1.465 0.561 -31.930 1.00 98.44 253 GLN A O 1
ATOM 1992 N N . MET A 1 254 ? -0.530 0.758 -29.891 1.00 98.44 254 MET A N 1
ATOM 1993 C CA . MET A 1 254 ? 0.737 0.125 -30.271 1.00 98.44 254 MET A CA 1
ATOM 1994 C C . MET A 1 254 ? 0.512 -1.326 -30.707 1.00 98.44 254 MET A C 1
ATOM 1996 O O . MET A 1 254 ? 0.942 -1.718 -31.792 1.00 98.44 254 MET A O 1
ATOM 2000 N N . LEU A 1 255 ? -0.236 -2.102 -29.917 1.00 98.38 255 LEU A N 1
ATOM 2001 C CA . LEU A 1 255 ? -0.563 -3.492 -30.236 1.00 98.38 255 LEU A CA 1
ATOM 2002 C C . LEU A 1 255 ? -1.352 -3.612 -31.548 1.00 98.38 255 LEU A C 1
ATOM 2004 O O . LEU A 1 255 ? -1.035 -4.452 -32.392 1.00 98.38 255 LEU A O 1
ATOM 2008 N N . ALA A 1 256 ? -2.369 -2.770 -31.740 1.00 98.06 256 ALA A N 1
ATOM 2009 C CA . ALA A 1 256 ? -3.182 -2.757 -32.952 1.00 98.06 256 ALA A CA 1
ATOM 2010 C C . ALA A 1 256 ? -2.359 -2.379 -34.193 1.00 98.06 256 ALA A C 1
ATOM 2012 O O . ALA A 1 256 ? -2.571 -2.952 -35.260 1.00 98.06 256 ALA A O 1
ATOM 2013 N N . THR A 1 257 ? -1.407 -1.452 -34.050 1.00 97.88 257 THR A N 1
ATOM 2014 C CA . THR A 1 257 ? -0.485 -1.061 -35.125 1.00 97.88 257 THR A CA 1
ATOM 2015 C C . THR A 1 257 ? 0.387 -2.245 -35.533 1.00 97.88 257 THR A C 1
ATOM 2017 O O . THR A 1 257 ? 0.408 -2.608 -36.704 1.00 97.88 257 THR A O 1
ATOM 2020 N N . LEU A 1 258 ? 1.020 -2.922 -34.570 1.00 97.25 258 LEU A N 1
ATOM 2021 C CA . LEU A 1 258 ? 1.869 -4.081 -34.857 1.00 97.25 258 LEU A CA 1
ATOM 2022 C C . LEU A 1 258 ? 1.112 -5.250 -35.485 1.00 97.25 258 LEU A C 1
ATOM 2024 O O . LEU A 1 258 ? 1.648 -5.908 -36.365 1.00 97.25 258 LEU A O 1
ATOM 2028 N N . LYS A 1 259 ? -0.135 -5.504 -35.068 1.00 96.81 259 LYS A N 1
ATOM 2029 C CA . LYS A 1 259 ? -0.969 -6.558 -35.671 1.00 96.81 259 LYS A CA 1
ATOM 2030 C C . LYS A 1 259 ? -1.331 -6.279 -37.135 1.00 96.81 259 LYS A C 1
ATOM 2032 O O . LYS A 1 259 ? -1.697 -7.207 -37.847 1.00 96.81 259 LYS A O 1
ATOM 2037 N N . ARG A 1 260 ? -1.280 -5.016 -37.573 1.00 96.56 260 ARG A N 1
ATOM 2038 C CA . ARG A 1 260 ? -1.553 -4.610 -38.963 1.00 96.56 260 ARG A CA 1
ATOM 2039 C C . ARG A 1 260 ? -0.290 -4.565 -39.820 1.00 96.56 260 ARG A C 1
ATOM 2041 O O . ARG A 1 260 ? -0.389 -4.705 -41.037 1.00 96.56 260 ARG A O 1
ATOM 2048 N N . SER A 1 261 ? 0.873 -4.363 -39.209 1.00 94.50 261 SER A N 1
ATOM 2049 C CA . SER A 1 261 ? 2.152 -4.341 -39.913 1.00 94.50 261 SER A CA 1
ATOM 2050 C C . SER A 1 261 ? 2.584 -5.751 -40.319 1.00 94.50 261 SER A C 1
ATOM 2052 O O . SER A 1 261 ? 2.563 -6.675 -39.511 1.00 94.50 261 SER A O 1
ATOM 2054 N N . LYS A 1 262 ? 3.010 -5.921 -41.577 1.00 91.75 262 LYS A N 1
ATOM 2055 C CA . LYS A 1 262 ? 3.588 -7.191 -42.058 1.00 91.75 262 LYS A CA 1
ATOM 2056 C C . LYS A 1 262 ? 5.000 -7.420 -41.513 1.00 91.75 262 LYS A C 1
ATOM 2058 O O . LYS A 1 262 ? 5.378 -8.559 -41.262 1.00 91.75 262 LYS A O 1
ATOM 2063 N N . VAL A 1 263 ? 5.754 -6.336 -41.333 1.00 94.38 263 VAL A N 1
ATOM 2064 C CA . VAL A 1 263 ? 7.109 -6.310 -40.774 1.00 94.38 263 VAL A CA 1
ATOM 2065 C C . VAL A 1 263 ? 7.091 -5.396 -39.548 1.00 94.38 263 VAL A C 1
ATOM 2067 O O . VAL A 1 263 ? 6.489 -4.323 -39.585 1.00 94.38 263 VAL A O 1
ATOM 2070 N N . ILE A 1 264 ? 7.696 -5.827 -38.438 1.00 92.25 264 ILE A N 1
ATOM 2071 C CA . ILE A 1 264 ? 7.648 -5.097 -37.156 1.00 92.25 264 ILE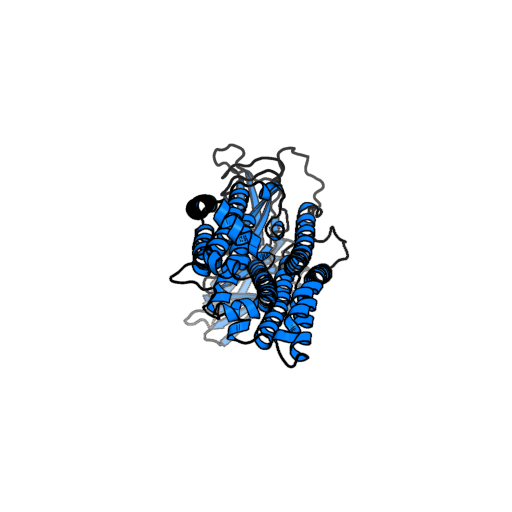 A CA 1
ATOM 2072 C C . ILE A 1 264 ? 8.301 -3.720 -37.300 1.00 92.25 264 ILE A C 1
ATOM 2074 O O . ILE A 1 264 ? 7.769 -2.720 -36.816 1.00 92.25 264 ILE A O 1
ATOM 2078 N N . GLU A 1 265 ? 9.431 -3.680 -37.999 1.00 93.50 265 GLU A N 1
ATOM 2079 C CA . GLU A 1 265 ? 10.253 -2.500 -38.229 1.00 93.50 265 GLU A CA 1
ATOM 2080 C C . GLU A 1 265 ? 9.462 -1.364 -38.914 1.00 93.50 265 GLU A C 1
ATOM 2082 O O . GLU A 1 265 ? 9.621 -0.203 -38.534 1.00 93.50 265 GLU A O 1
ATOM 2087 N N . ASP A 1 266 ? 8.512 -1.685 -39.803 1.00 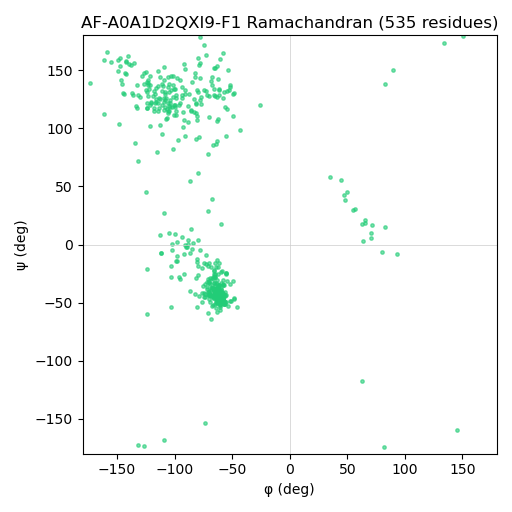94.12 266 ASP A N 1
ATOM 2088 C CA . ASP A 1 266 ? 7.644 -0.701 -40.475 1.00 94.12 266 ASP A CA 1
ATOM 2089 C C . ASP A 1 266 ? 6.714 0.036 -39.492 1.00 94.12 266 ASP A C 1
ATOM 2091 O O . ASP A 1 266 ? 6.307 1.177 -39.720 1.00 94.12 266 ASP A O 1
ATOM 2095 N N . GLY A 1 267 ? 6.355 -0.607 -38.375 1.00 94.44 267 GLY A N 1
ATOM 2096 C CA . GLY A 1 267 ? 5.498 -0.024 -37.341 1.00 94.44 267 GLY A CA 1
ATOM 2097 C C . GLY A 1 267 ? 6.226 0.934 -36.393 1.00 94.44 267 GLY A C 1
ATOM 2098 O O . GLY A 1 267 ? 5.579 1.752 -35.733 1.00 94.44 267 GLY A O 1
ATOM 2099 N N . MET A 1 268 ? 7.559 0.867 -36.320 1.00 95.75 268 MET A N 1
ATOM 2100 C CA . MET A 1 268 ? 8.353 1.539 -35.284 1.00 95.75 268 MET A CA 1
ATOM 2101 C C . MET A 1 268 ? 8.209 3.069 -35.248 1.00 95.75 268 MET A C 1
ATOM 2103 O O . MET A 1 268 ? 8.049 3.605 -34.147 1.00 95.75 268 MET A O 1
ATOM 2107 N N . PRO A 1 269 ? 8.186 3.803 -36.382 1.00 95.31 269 PRO A N 1
ATOM 2108 C CA . PRO A 1 269 ? 7.968 5.253 -36.358 1.00 95.31 269 PRO A CA 1
ATOM 2109 C C . PRO A 1 269 ? 6.620 5.636 -35.733 1.00 95.31 269 PRO A C 1
ATOM 2111 O O . PRO A 1 269 ? 6.519 6.604 -34.976 1.00 95.31 269 PRO A O 1
ATOM 2114 N N . THR A 1 270 ? 5.582 4.841 -36.004 1.00 97.00 270 THR A N 1
ATOM 2115 C CA . THR A 1 270 ? 4.239 5.050 -35.452 1.00 97.00 270 THR A CA 1
ATOM 2116 C C . THR A 1 270 ? 4.210 4.746 -33.957 1.00 97.00 270 THR A C 1
ATOM 2118 O O . THR A 1 270 ? 3.667 5.531 -33.183 1.00 97.00 270 THR A O 1
ATOM 2121 N N . LEU A 1 271 ? 4.852 3.655 -33.530 1.00 97.19 271 LEU A N 1
ATOM 2122 C CA . LEU A 1 271 ? 4.985 3.295 -32.117 1.00 97.19 271 LEU A CA 1
ATOM 2123 C C . LEU A 1 271 ? 5.710 4.385 -31.312 1.00 97.19 271 LEU A C 1
ATOM 2125 O O . LEU A 1 271 ? 5.199 4.789 -30.269 1.00 97.19 271 LEU A O 1
ATOM 2129 N N . LYS A 1 272 ? 6.830 4.923 -31.822 1.00 95.00 272 LYS A N 1
ATOM 2130 C CA . LYS A 1 272 ? 7.568 6.042 -31.200 1.00 95.00 272 LYS A CA 1
ATOM 2131 C C . LYS A 1 272 ? 6.707 7.305 -31.051 1.00 95.00 272 LYS A C 1
ATOM 2133 O O . LYS A 1 272 ? 6.853 8.033 -30.077 1.00 95.00 272 LYS A O 1
ATOM 2138 N N . LYS A 1 273 ? 5.771 7.553 -31.976 1.00 95.81 273 LYS A N 1
ATOM 2139 C CA . LYS A 1 273 ? 4.816 8.673 -31.883 1.00 95.81 273 LYS A CA 1
ATOM 2140 C C . LYS A 1 273 ? 3.698 8.426 -30.861 1.00 95.81 273 LYS A C 1
ATOM 2142 O O . LYS A 1 273 ? 3.231 9.375 -30.233 1.00 95.81 273 LYS A O 1
ATOM 2147 N N . ILE A 1 274 ? 3.239 7.181 -30.723 1.00 97.56 274 ILE A N 1
ATOM 2148 C CA . ILE A 1 274 ? 2.166 6.799 -29.790 1.00 97.56 274 ILE A CA 1
ATOM 2149 C C . ILE A 1 274 ? 2.680 6.774 -28.344 1.00 97.56 274 ILE A C 1
ATOM 2151 O O . ILE A 1 274 ? 2.008 7.277 -27.439 1.00 97.56 274 ILE A O 1
ATOM 2155 N N . CYS A 1 275 ? 3.858 6.189 -28.123 1.00 96.75 275 CYS A N 1
ATOM 2156 C CA . CYS A 1 275 ? 4.440 6.016 -26.798 1.00 96.75 275 CYS A CA 1
ATOM 2157 C C . CYS A 1 275 ? 5.076 7.317 -26.304 1.00 96.75 275 CYS A C 1
ATOM 2159 O O . CYS A 1 275 ? 6.249 7.594 -26.541 1.00 96.75 275 CYS A O 1
ATOM 2161 N N . ASN A 1 276 ? 4.296 8.112 -25.575 1.00 95.06 276 ASN A N 1
ATOM 2162 C CA . ASN A 1 276 ? 4.823 9.213 -24.777 1.00 95.06 276 ASN A CA 1
ATOM 2163 C C . ASN A 1 276 ? 4.876 8.772 -23.314 1.00 95.06 276 ASN A C 1
ATOM 2165 O O . ASN A 1 276 ? 3.960 9.043 -22.536 1.00 95.06 276 ASN A O 1
ATOM 2169 N N . TYR A 1 277 ? 5.945 8.056 -22.972 1.00 94.25 277 TYR A N 1
ATOM 2170 C CA . TYR A 1 277 ? 6.076 7.384 -21.685 1.00 94.25 277 TYR A CA 1
ATOM 2171 C C . TYR A 1 277 ? 5.963 8.338 -20.486 1.00 94.25 277 TYR A C 1
ATOM 2173 O O . TYR A 1 277 ? 5.230 8.058 -19.541 1.00 94.25 277 TYR A O 1
ATOM 2181 N N . ALA A 1 278 ? 6.589 9.517 -20.557 1.00 94.62 278 ALA A N 1
ATOM 2182 C CA . ALA A 1 278 ? 6.474 10.529 -19.508 1.00 94.62 278 ALA A CA 1
ATOM 2183 C C . ALA A 1 278 ? 5.016 10.974 -19.304 1.00 94.62 278 ALA A C 1
ATOM 2185 O O . ALA A 1 278 ? 4.522 11.011 -18.181 1.00 94.62 278 ALA A O 1
ATOM 2186 N N . LYS A 1 279 ? 4.284 11.250 -20.393 1.00 96.62 279 LYS A N 1
ATOM 2187 C CA . LYS A 1 279 ? 2.865 11.626 -20.313 1.00 96.62 279 LYS A CA 1
ATOM 2188 C C . LYS A 1 279 ? 1.999 10.494 -19.754 1.00 96.62 279 LYS A C 1
ATOM 2190 O O . LYS A 1 279 ? 1.071 10.763 -18.997 1.00 96.62 279 LYS A O 1
ATOM 2195 N N . TRP A 1 280 ? 2.292 9.253 -20.132 1.00 96.88 280 TRP A N 1
ATOM 2196 C CA . TRP A 1 280 ? 1.603 8.055 -19.650 1.00 96.88 280 TRP A CA 1
ATOM 2197 C C . TRP A 1 280 ? 1.745 7.910 -18.133 1.00 96.88 280 TRP A C 1
ATOM 2199 O O . TRP A 1 280 ? 0.732 7.886 -17.430 1.00 96.88 280 TRP A O 1
ATOM 2209 N N . GLN A 1 281 ? 2.986 7.939 -17.640 1.00 95.25 281 GLN A N 1
ATOM 2210 C CA . GLN A 1 281 ? 3.323 7.888 -16.218 1.00 95.25 281 GLN A CA 1
ATOM 2211 C C . GLN A 1 281 ? 2.642 9.020 -15.437 1.00 95.25 281 GLN A C 1
ATOM 2213 O O . GLN A 1 281 ? 1.915 8.755 -14.480 1.00 95.25 281 GLN A O 1
ATOM 2218 N N . THR A 1 282 ? 2.781 10.270 -15.895 1.00 96.12 282 THR A N 1
ATOM 2219 C CA . THR A 1 282 ? 2.168 11.436 -15.239 1.00 96.12 282 THR A CA 1
ATOM 2220 C C . THR A 1 282 ? 0.647 11.330 -15.172 1.00 96.12 282 THR A C 1
ATOM 2222 O O . THR A 1 282 ? 0.068 11.647 -14.138 1.00 96.12 282 THR A O 1
ATOM 2225 N N . SER A 1 283 ? -0.019 10.871 -16.239 1.00 96.62 283 SER A N 1
ATOM 2226 C CA . SER A 1 283 ? -1.483 10.733 -16.232 1.00 96.62 283 SER A CA 1
ATOM 2227 C C . SER A 1 283 ? -1.980 9.689 -15.228 1.00 96.62 283 SER A C 1
ATOM 2229 O O . SER A 1 283 ? -2.915 9.978 -14.480 1.00 96.62 283 SER A O 1
ATOM 2231 N N . GLY A 1 284 ? -1.310 8.533 -15.142 1.00 93.44 284 GLY A N 1
ATOM 2232 C CA . GLY A 1 284 ? -1.632 7.500 -14.157 1.00 93.44 284 GLY A CA 1
ATOM 2233 C C . GLY A 1 284 ? -1.396 7.978 -12.723 1.00 93.44 284 GLY A C 1
ATOM 2234 O O . GLY A 1 284 ? -2.299 7.927 -11.889 1.00 93.44 284 GLY A O 1
ATOM 2235 N N . ILE A 1 285 ? -0.217 8.561 -12.469 1.00 95.69 285 ILE A N 1
ATOM 2236 C CA . ILE A 1 285 ? 0.156 9.139 -11.169 1.00 95.69 285 ILE A CA 1
ATOM 2237 C C . ILE A 1 285 ? -0.852 10.204 -10.721 1.00 95.69 285 ILE A C 1
ATOM 2239 O O . ILE A 1 285 ? -1.205 10.250 -9.543 1.00 95.69 285 ILE A O 1
ATOM 2243 N N . MET A 1 286 ? -1.330 11.049 -11.640 1.00 96.69 286 MET A N 1
ATOM 2244 C CA . MET A 1 286 ? -2.251 12.141 -11.324 1.00 96.69 286 MET A CA 1
ATOM 2245 C C . MET A 1 286 ? -3.615 11.635 -10.844 1.00 96.69 286 MET A C 1
ATOM 2247 O O . MET A 1 286 ? -4.125 12.150 -9.852 1.00 96.69 286 MET A O 1
ATOM 2251 N N . GLY A 1 287 ? -4.188 10.611 -11.491 1.00 95.81 287 GLY A N 1
ATOM 2252 C CA . GLY A 1 287 ? -5.471 10.030 -11.070 1.00 95.81 287 GLY A CA 1
ATOM 2253 C C . GLY A 1 287 ? -5.414 9.513 -9.631 1.00 95.81 287 GLY A C 1
ATOM 2254 O O . GLY A 1 287 ? -6.227 9.898 -8.788 1.00 95.81 287 GLY A O 1
ATOM 2255 N N . VAL A 1 288 ? -4.377 8.734 -9.317 1.00 96.44 288 VAL A N 1
ATOM 2256 C CA . VAL A 1 288 ? -4.140 8.238 -7.957 1.00 96.44 288 VAL A CA 1
ATOM 2257 C C . VAL A 1 288 ? -3.837 9.382 -6.986 1.00 96.44 288 VAL A C 1
ATOM 2259 O O . VAL A 1 288 ? -4.319 9.371 -5.853 1.00 96.44 288 VAL A O 1
ATOM 2262 N N . ALA A 1 289 ? -3.050 10.387 -7.385 1.00 95.62 289 ALA A N 1
ATOM 2263 C CA . ALA A 1 289 ? -2.721 11.532 -6.538 1.00 95.62 289 ALA A CA 1
ATOM 2264 C C . ALA A 1 289 ? -3.957 12.352 -6.147 1.00 95.62 289 ALA A C 1
ATOM 2266 O O . ALA A 1 289 ? -4.080 12.692 -4.971 1.00 95.62 289 ALA A O 1
ATOM 2267 N N . ILE A 1 290 ? -4.874 12.599 -7.089 1.00 96.12 290 ILE A N 1
ATOM 2268 C CA . ILE A 1 290 ? -6.146 13.290 -6.840 1.00 96.12 290 ILE A CA 1
ATOM 2269 C C . ILE A 1 290 ? -6.978 12.510 -5.821 1.00 96.12 290 ILE A C 1
ATOM 2271 O O . ILE A 1 290 ? -7.356 13.073 -4.797 1.00 96.12 290 ILE A O 1
ATOM 2275 N N . VAL A 1 291 ? -7.200 11.208 -6.041 1.00 95.19 291 VAL A N 1
ATOM 2276 C CA . VAL A 1 291 ? -7.962 10.364 -5.101 1.00 95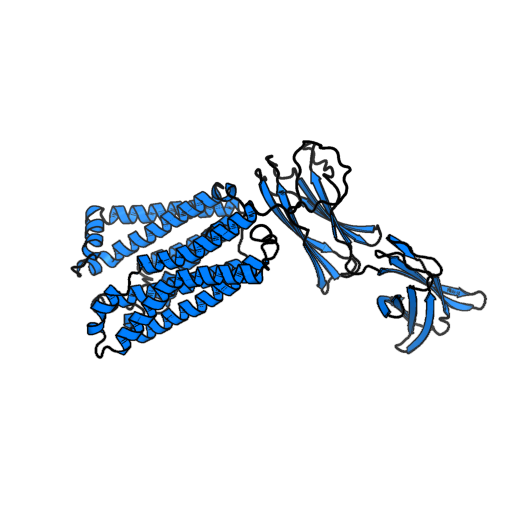.19 291 VAL A CA 1
ATOM 2277 C C . VAL A 1 291 ? -7.309 10.322 -3.723 1.00 95.19 291 VAL A C 1
ATOM 2279 O O . VAL A 1 291 ? -7.988 10.508 -2.717 1.00 95.19 291 VAL A O 1
ATOM 2282 N N . SER A 1 292 ? -5.984 10.157 -3.668 1.00 94.38 292 SER A N 1
ATOM 2283 C CA . SER A 1 292 ? -5.237 10.177 -2.404 1.00 94.38 292 SER A CA 1
ATOM 2284 C C . SER A 1 292 ? -5.429 11.500 -1.656 1.00 94.38 292 SER A C 1
ATOM 2286 O O . SER A 1 292 ? -5.590 11.498 -0.442 1.00 94.38 292 SER A O 1
ATOM 2288 N N . GLY A 1 293 ? -5.385 12.627 -2.375 1.00 93.75 293 GLY A N 1
ATOM 2289 C CA . GLY A 1 293 ? -5.563 13.959 -1.804 1.00 93.75 293 GLY A CA 1
ATOM 2290 C C . GLY A 1 293 ? -6.976 14.165 -1.265 1.00 93.75 293 GLY A C 1
ATOM 2291 O O . GLY A 1 293 ? -7.124 14.618 -0.136 1.00 93.75 293 GLY A O 1
ATOM 2292 N N . ILE A 1 294 ? -8.006 13.771 -2.023 1.00 92.44 294 ILE A N 1
ATOM 2293 C CA . ILE A 1 294 ? -9.403 13.858 -1.568 1.00 92.44 294 ILE A CA 1
ATOM 2294 C C . ILE A 1 294 ? -9.608 13.006 -0.312 1.00 92.44 294 ILE A C 1
ATOM 2296 O O . ILE A 1 294 ? -10.165 13.498 0.665 1.00 92.44 294 ILE A O 1
ATOM 2300 N N . LEU A 1 295 ? -9.119 11.761 -0.309 1.00 89.00 295 LEU A N 1
ATOM 2301 C CA . LEU A 1 295 ? -9.181 10.877 0.857 1.00 89.00 295 LEU A CA 1
ATOM 2302 C C . LEU A 1 295 ? -8.523 11.513 2.083 1.00 89.00 295 LEU A C 1
ATOM 2304 O O . LEU A 1 295 ? -9.129 11.582 3.148 1.00 89.00 295 LEU A O 1
ATOM 2308 N N . PHE A 1 296 ? -7.312 12.030 1.931 1.00 89.38 296 PHE A N 1
ATOM 2309 C CA . PHE A 1 296 ? -6.580 12.666 3.019 1.00 89.38 296 PHE A CA 1
ATOM 2310 C C . PHE A 1 296 ? -7.289 13.903 3.574 1.00 89.38 296 PHE A C 1
ATOM 2312 O O . PHE A 1 296 ? -7.492 14.011 4.781 1.00 89.38 296 PHE A O 1
ATOM 2319 N N . PHE A 1 297 ? -7.749 14.801 2.704 1.00 87.12 297 PHE A N 1
ATOM 2320 C CA . PHE A 1 297 ? -8.471 15.993 3.142 1.00 87.12 297 PHE A CA 1
ATOM 2321 C C . PHE A 1 297 ? -9.858 15.678 3.708 1.00 87.12 297 PHE A C 1
ATOM 2323 O O . PHE A 1 297 ? -10.300 16.387 4.604 1.00 87.12 297 PHE A O 1
ATOM 2330 N N . SER A 1 298 ? -10.518 14.602 3.265 1.00 83.31 298 SER A N 1
ATOM 2331 C CA . SER A 1 298 ? -11.775 14.147 3.878 1.00 83.31 298 SER A CA 1
ATOM 2332 C C . SER A 1 298 ? -11.592 13.640 5.308 1.00 83.31 298 SER A C 1
ATOM 2334 O O . SER A 1 298 ? -12.499 13.788 6.116 1.00 83.31 298 SER A O 1
ATOM 2336 N N . VAL A 1 299 ? -10.416 13.096 5.638 1.00 77.44 299 VAL A N 1
ATOM 2337 C CA . VAL A 1 299 ? -10.084 12.678 7.008 1.00 77.44 299 VAL A CA 1
ATOM 2338 C C . VAL A 1 299 ? -9.767 13.889 7.883 1.00 77.44 299 VAL A C 1
ATOM 2340 O O . VAL A 1 299 ? -10.216 13.944 9.019 1.00 77.44 299 VAL A O 1
ATOM 2343 N N . ILE A 1 300 ? -9.027 14.868 7.355 1.00 76.88 300 ILE A N 1
ATOM 2344 C CA . ILE A 1 300 ? -8.612 16.057 8.118 1.00 76.88 300 ILE A CA 1
ATOM 2345 C C . ILE A 1 300 ? -9.765 17.033 8.352 1.00 76.88 300 ILE A C 1
ATOM 2347 O O . ILE A 1 300 ? -9.905 17.566 9.447 1.00 76.88 300 ILE A O 1
ATOM 2351 N N . TYR A 1 301 ? -10.553 17.306 7.312 1.00 76.62 301 TYR A N 1
ATOM 2352 C CA . TYR A 1 301 ? -11.638 18.291 7.346 1.00 76.62 301 TYR A CA 1
ATOM 2353 C C . TYR A 1 301 ? -13.017 17.660 7.487 1.00 76.62 301 TYR A C 1
ATOM 2355 O O . TYR A 1 301 ? -14.018 18.378 7.510 1.00 76.62 301 TYR A O 1
ATOM 2363 N N . GLY A 1 302 ? -13.087 16.329 7.569 1.00 65.56 302 GLY A N 1
ATOM 2364 C CA . GLY A 1 302 ? -14.303 15.665 8.001 1.00 65.56 302 GLY A CA 1
ATOM 2365 C C . GLY A 1 302 ? -14.741 16.293 9.320 1.00 65.56 302 GLY A C 1
ATOM 2366 O O . GLY A 1 302 ? -13.869 16.529 10.159 1.00 65.56 302 GLY A O 1
ATOM 2367 N N . PRO A 1 303 ? -16.036 16.614 9.526 1.00 56.19 303 PRO A N 1
ATOM 2368 C CA . PRO A 1 303 ? -16.475 17.005 10.846 1.00 56.19 303 PRO A CA 1
ATOM 2369 C C . PRO A 1 303 ? -16.030 15.852 11.728 1.00 56.19 303 PRO A C 1
ATOM 2371 O O . PRO A 1 303 ? -16.441 14.711 11.490 1.00 56.19 303 PRO A O 1
ATOM 2374 N N . ALA A 1 304 ? -15.127 16.130 12.675 1.00 50.44 304 ALA A N 1
ATOM 2375 C CA . ALA A 1 304 ? -14.959 15.244 13.802 1.00 50.44 304 ALA A CA 1
ATOM 2376 C C . ALA A 1 304 ? -16.391 15.046 14.264 1.00 50.44 304 ALA A C 1
ATOM 2378 O O . ALA A 1 304 ? -17.062 16.020 14.619 1.00 50.44 304 ALA A O 1
ATOM 2379 N N . THR A 1 305 ? -16.928 13.845 14.076 1.00 44.62 305 THR A N 1
ATOM 2380 C CA . THR A 1 305 ? -18.202 13.500 14.666 1.00 44.62 305 THR A CA 1
ATOM 2381 C C . THR A 1 305 ? -17.907 13.591 16.144 1.00 44.62 305 THR A C 1
ATOM 2383 O O . THR A 1 305 ? -17.437 12.629 16.742 1.00 44.62 305 THR A O 1
ATOM 2386 N N . GLN A 1 306 ? -18.097 14.788 16.705 1.00 42.34 306 GLN A N 1
ATOM 2387 C CA . GLN A 1 306 ? -18.419 14.961 18.095 1.00 42.34 306 GLN A CA 1
ATOM 2388 C C . GLN A 1 306 ? -19.656 14.097 18.224 1.00 42.34 306 GLN A C 1
ATOM 2390 O O . GLN A 1 306 ? -20.756 14.492 17.837 1.00 42.34 306 GLN A O 1
ATOM 2395 N N . LEU A 1 307 ? -19.441 12.847 18.621 1.00 40.19 307 LEU A N 1
ATOM 2396 C CA . LEU A 1 307 ? -20.484 12.021 19.174 1.00 40.19 307 LEU A CA 1
ATOM 2397 C C . LEU A 1 307 ? -20.847 12.761 20.444 1.00 40.19 307 LEU A C 1
ATOM 2399 O O . LEU A 1 307 ? -20.219 12.613 21.486 1.00 40.19 307 LEU A O 1
ATOM 2403 N N . TYR A 1 308 ? -21.754 13.712 20.253 1.00 37.53 308 TYR A N 1
ATOM 2404 C CA . TYR A 1 308 ? -22.335 14.546 21.269 1.00 37.53 308 TYR A CA 1
ATOM 2405 C C . TYR A 1 308 ? -23.146 13.569 22.112 1.00 37.53 308 TYR A C 1
ATOM 2407 O O . TYR A 1 308 ? -24.315 13.306 21.832 1.00 37.53 308 TYR A O 1
ATOM 2415 N N . ASN A 1 309 ? -22.484 12.928 23.077 1.00 39.03 309 ASN A N 1
ATOM 2416 C CA . ASN A 1 309 ? -23.178 12.276 24.168 1.00 39.03 309 ASN A CA 1
ATOM 2417 C C . ASN A 1 309 ? -24.031 13.372 24.798 1.00 39.03 309 ASN A C 1
ATOM 2419 O O . ASN A 1 309 ? -23.513 14.407 25.209 1.00 39.03 309 ASN A O 1
ATOM 2423 N N . GLY A 1 310 ? -25.346 13.176 24.768 1.00 39.12 310 GLY A N 1
ATOM 2424 C CA . GLY A 1 310 ? -26.363 14.149 25.156 1.00 39.12 310 GLY A CA 1
ATOM 2425 C C . GLY A 1 310 ? -26.393 14.501 26.645 1.00 39.12 310 GLY A C 1
ATOM 2426 O O . GLY A 1 310 ? -27.475 14.670 27.195 1.00 39.12 310 GLY A O 1
ATOM 2427 N N . SER A 1 311 ? -25.251 14.632 27.316 1.00 39.75 311 SER A N 1
ATOM 2428 C CA . SER A 1 311 ? -25.167 15.223 28.646 1.00 39.75 311 SER A CA 1
ATOM 2429 C C . SER A 1 311 ? -24.760 16.692 28.525 1.00 39.75 311 SER A C 1
ATOM 2431 O O . SER A 1 311 ? -23.595 17.069 28.590 1.00 39.75 311 SER A O 1
ATOM 2433 N N . GLU A 1 312 ? -25.764 17.561 28.404 1.00 43.56 312 GLU A N 1
ATOM 2434 C CA . GLU A 1 312 ? -25.658 19.030 28.467 1.00 43.56 312 GLU A CA 1
ATOM 2435 C C . GLU A 1 312 ? -25.089 19.581 29.802 1.00 43.56 312 GLU A C 1
ATOM 2437 O O . GLU A 1 312 ? -25.256 20.758 30.116 1.00 43.56 312 GLU A O 1
ATOM 2442 N N . HIS A 1 313 ? -24.420 18.783 30.636 1.00 41.81 313 HIS A N 1
ATOM 2443 C CA . HIS A 1 313 ? -23.970 19.177 31.975 1.00 41.81 313 HIS A CA 1
ATOM 2444 C C . HIS A 1 313 ? -22.503 18.807 32.220 1.00 41.81 313 HIS A C 1
ATOM 2446 O O . HIS A 1 313 ? -22.182 17.932 33.015 1.00 41.81 313 HIS A O 1
ATOM 2452 N N . GLY A 1 314 ? -21.589 19.532 31.576 1.00 42.28 314 GLY A N 1
ATOM 2453 C CA . GLY A 1 314 ? -20.163 19.473 31.889 1.00 42.28 314 GLY A CA 1
ATOM 2454 C C . GLY A 1 314 ? -19.507 20.818 31.628 1.00 42.28 314 GLY A C 1
ATOM 2455 O O . GLY A 1 314 ? -19.302 21.204 30.483 1.00 42.28 314 GLY A O 1
ATOM 2456 N N . LYS A 1 315 ? -19.224 21.570 32.694 1.00 41.66 315 LYS A N 1
ATOM 2457 C CA . LYS A 1 315 ? -18.516 22.855 32.636 1.00 41.66 315 LYS A CA 1
ATOM 2458 C C . LYS A 1 315 ? -17.196 22.703 31.875 1.00 41.66 315 LYS A C 1
ATOM 2460 O O . LYS A 1 315 ? -16.416 21.815 32.193 1.00 41.66 315 LYS A O 1
ATOM 2465 N N . ASN A 1 316 ? -16.940 23.634 30.955 1.00 39.81 316 ASN A N 1
ATOM 2466 C CA . ASN A 1 316 ? -15.641 23.895 30.333 1.00 39.81 316 ASN A CA 1
ATOM 2467 C C . ASN A 1 316 ? -14.504 23.863 31.371 1.00 39.81 316 ASN A C 1
ATOM 2469 O O . ASN A 1 316 ? -14.250 24.862 32.047 1.00 39.81 316 ASN A O 1
ATOM 2473 N N . THR A 1 317 ? -13.790 22.746 31.466 1.00 44.22 317 THR A N 1
ATOM 2474 C CA . THR A 1 317 ? -12.411 22.731 31.949 1.00 44.22 317 THR A CA 1
ATOM 2475 C C . THR A 1 317 ? -11.521 22.866 30.727 1.00 44.22 317 THR A C 1
ATOM 2477 O O . THR A 1 317 ? -11.413 21.959 29.912 1.00 44.22 317 THR A O 1
ATOM 2480 N N . SER A 1 318 ? -10.924 24.043 30.577 1.00 41.47 318 SER A N 1
ATOM 2481 C CA . SER A 1 318 ? -10.040 24.463 29.487 1.00 41.47 318 SER A CA 1
ATOM 2482 C C . SER A 1 318 ? -8.655 23.797 29.504 1.00 41.47 318 SER A C 1
ATOM 2484 O O . SER A 1 318 ? -7.686 24.405 29.060 1.00 41.47 318 SER A O 1
ATOM 2486 N N . ASN A 1 319 ? -8.543 22.582 30.036 1.00 52.88 319 ASN A N 1
ATOM 2487 C CA . ASN A 1 319 ? -7.300 21.819 30.032 1.00 52.88 319 ASN A CA 1
ATOM 2488 C C . ASN A 1 319 ? -7.444 20.749 28.959 1.00 52.88 319 ASN A C 1
ATOM 2490 O O . ASN A 1 319 ? -8.438 20.028 28.975 1.00 52.88 319 ASN A O 1
ATOM 2494 N N . GLY A 1 320 ? -6.501 20.736 28.016 1.00 57.78 320 GLY A N 1
ATOM 2495 C CA . GLY A 1 320 ? -6.509 19.935 26.796 1.00 57.78 320 GLY A CA 1
ATOM 2496 C C . GLY A 1 320 ? -7.320 18.639 26.875 1.00 57.78 320 GLY A C 1
ATOM 2497 O O . GLY A 1 320 ? -7.047 17.760 27.697 1.00 57.78 320 GLY A O 1
ATOM 2498 N N . LEU A 1 321 ? -8.327 18.539 26.007 1.00 69.38 321 LEU A N 1
ATOM 2499 C CA . LEU A 1 321 ? -9.229 17.403 25.946 1.00 69.38 321 LEU A CA 1
ATOM 2500 C C . LEU A 1 321 ? -8.712 16.370 24.940 1.00 69.38 321 LEU A C 1
ATOM 2502 O O . LEU A 1 321 ? -8.748 16.602 23.733 1.00 69.38 321 LEU A O 1
ATOM 2506 N N . LEU A 1 322 ? -8.328 15.191 25.422 1.00 73.88 322 LEU A N 1
ATOM 2507 C CA . LEU A 1 322 ? -8.181 14.020 24.561 1.00 73.88 322 LEU A CA 1
ATOM 2508 C C . LEU A 1 322 ? -9.561 13.549 24.109 1.00 73.88 322 LEU A C 1
ATOM 2510 O O . LEU A 1 322 ? -10.462 13.347 24.923 1.00 73.88 322 LEU A O 1
ATOM 2514 N N . ILE A 1 323 ? -9.730 13.388 22.799 1.00 79.88 323 ILE A N 1
ATOM 2515 C CA . ILE A 1 323 ? -11.020 13.041 22.203 1.00 79.88 323 ILE A CA 1
ATOM 2516 C C . ILE A 1 323 ? -10.916 11.644 21.607 1.00 79.88 323 ILE A C 1
ATOM 2518 O O . ILE A 1 323 ? -10.064 11.387 20.758 1.00 79.88 323 ILE A O 1
ATOM 2522 N N . ILE A 1 324 ? -11.817 10.741 21.995 1.00 78.69 324 ILE A N 1
ATOM 2523 C CA . ILE A 1 324 ? -12.032 9.496 21.252 1.00 78.69 324 ILE A CA 1
ATOM 2524 C C . ILE A 1 324 ? -12.549 9.887 19.863 1.00 78.69 324 ILE A C 1
ATOM 2526 O O . ILE A 1 324 ? -13.673 10.361 19.707 1.00 78.69 324 ILE A O 1
ATOM 2530 N N . ALA A 1 325 ? -11.694 9.756 18.853 1.00 69.75 325 ALA A N 1
ATOM 2531 C CA . ALA A 1 325 ? -11.906 10.350 17.538 1.00 69.75 325 ALA A CA 1
ATOM 2532 C C . ALA A 1 325 ? -12.938 9.595 16.688 1.00 69.75 325 ALA A C 1
ATOM 2534 O O . ALA A 1 325 ? -13.495 10.140 15.734 1.00 69.75 325 ALA A O 1
ATOM 2535 N N . SER A 1 326 ? -13.189 8.333 17.031 1.00 71.12 326 SER A N 1
ATOM 2536 C CA . SER A 1 326 ? -14.218 7.479 16.443 1.00 71.12 326 SER A CA 1
ATOM 2537 C C . SER A 1 326 ? -14.760 6.519 17.503 1.00 71.12 326 SER A C 1
ATOM 2539 O O . SER A 1 326 ? -13.991 6.171 18.401 1.00 71.12 326 SER A O 1
ATOM 2541 N N . PRO A 1 327 ? -16.016 6.032 17.391 1.00 78.00 327 PRO A N 1
ATOM 2542 C CA . PRO A 1 327 ? -16.518 4.990 18.283 1.00 78.00 327 PRO A CA 1
ATOM 2543 C C . PRO A 1 327 ? -15.501 3.843 18.357 1.00 78.00 327 PRO A C 1
ATOM 2545 O O . PRO A 1 327 ? -15.058 3.386 17.294 1.00 78.00 327 PRO A O 1
ATOM 2548 N N . PRO A 1 328 ? -15.106 3.396 19.559 1.00 85.50 328 PRO A N 1
ATOM 2549 C CA . PRO A 1 328 ? -14.274 2.217 19.712 1.00 85.50 328 PRO A CA 1
ATOM 2550 C C . PRO A 1 328 ? -14.876 1.029 18.968 1.00 85.50 328 PRO A C 1
ATOM 2552 O O . PRO A 1 328 ? -16.087 0.807 19.011 1.00 85.50 328 PRO A O 1
ATOM 2555 N N . GLN A 1 329 ? -14.030 0.277 18.272 1.00 83.75 329 GLN A N 1
ATOM 2556 C CA . GLN A 1 329 ? -14.438 -0.963 17.623 1.00 83.75 329 GLN A CA 1
ATOM 2557 C C . GLN A 1 329 ? -14.147 -2.115 18.575 1.00 83.75 329 GLN A C 1
ATOM 2559 O O . GLN A 1 329 ? -13.024 -2.233 19.056 1.00 83.75 329 GLN A O 1
ATOM 2564 N N . VAL A 1 330 ? -15.160 -2.932 18.857 1.00 85.75 330 VAL A N 1
ATOM 2565 C CA . VAL A 1 330 ? -15.039 -4.134 19.684 1.00 85.75 330 VAL A CA 1
ATOM 2566 C C . VAL A 1 330 ? -15.549 -5.307 18.864 1.00 85.75 330 VAL A C 1
ATOM 2568 O O . VAL A 1 330 ? -16.712 -5.323 18.462 1.00 85.75 330 VAL A O 1
ATOM 2571 N N . GLU A 1 331 ? -14.667 -6.258 18.589 1.00 83.25 331 GLU A N 1
ATOM 2572 C CA . GLU A 1 331 ? -14.987 -7.507 17.907 1.00 83.25 331 GLU A CA 1
ATOM 2573 C C . GLU A 1 331 ? -14.780 -8.660 18.886 1.00 83.25 331 GLU A C 1
ATOM 2575 O O . GLU A 1 331 ? -13.662 -8.906 19.341 1.00 83.25 331 GLU A O 1
ATOM 2580 N N . PHE A 1 332 ? -15.870 -9.336 19.234 1.00 84.62 332 PHE A N 1
ATOM 2581 C CA . PHE A 1 332 ? -15.831 -10.513 20.090 1.00 84.62 332 PHE A CA 1
ATOM 2582 C C . PHE A 1 332 ? -15.536 -11.761 19.258 1.00 84.62 332 PHE A C 1
ATOM 2584 O O . PHE A 1 332 ? -16.052 -11.910 18.149 1.00 84.62 332 PHE A O 1
ATOM 2591 N N . PHE A 1 333 ? -14.703 -12.652 19.785 1.00 82.94 333 PHE A N 1
ATOM 2592 C CA . PHE A 1 333 ? -14.397 -13.942 19.173 1.00 82.94 333 PHE A CA 1
ATOM 2593 C C . PHE A 1 333 ? -14.093 -14.991 20.247 1.00 82.94 333 PHE A C 1
ATOM 2595 O O . PHE A 1 333 ? -13.739 -14.647 21.372 1.00 82.94 333 PHE A O 1
ATOM 2602 N N . GLN A 1 334 ? -14.226 -16.266 19.892 1.00 88.62 334 GLN A N 1
ATOM 2603 C CA . GLN A 1 334 ? -13.961 -17.399 20.777 1.00 88.62 334 GLN A CA 1
ATOM 2604 C C . GLN A 1 334 ? -12.909 -18.311 20.142 1.00 88.62 334 GLN A C 1
ATOM 2606 O O . GLN A 1 334 ? -12.943 -18.552 18.932 1.00 88.62 334 GLN A O 1
ATOM 2611 N N . ASP A 1 335 ? -11.976 -18.803 20.950 1.00 87.38 335 ASP A N 1
ATOM 2612 C CA . ASP A 1 335 ? -11.000 -19.824 20.571 1.00 87.38 335 ASP A CA 1
ATOM 2613 C C . ASP A 1 335 ? -10.937 -20.945 21.625 1.00 87.38 335 ASP A C 1
ATOM 2615 O O . ASP A 1 335 ? -11.764 -21.004 22.537 1.00 87.38 335 ASP A O 1
ATOM 2619 N N . ASP A 1 336 ? -9.976 -21.862 21.486 1.00 88.06 336 ASP A N 1
ATOM 2620 C CA . ASP A 1 336 ? -9.810 -22.999 22.401 1.00 88.06 336 ASP A CA 1
ATOM 2621 C C . ASP A 1 336 ? -9.423 -22.574 23.839 1.00 88.06 336 ASP A C 1
ATOM 2623 O O . ASP A 1 336 ? -9.526 -23.382 24.763 1.00 88.06 336 ASP A O 1
ATOM 2627 N N . GLU A 1 337 ? -8.964 -21.333 24.046 1.00 86.25 337 GLU A N 1
ATOM 2628 C CA . GLU A 1 337 ? -8.541 -20.798 25.348 1.00 86.25 337 GLU A CA 1
ATOM 2629 C C . GLU A 1 337 ? -9.633 -19.964 26.043 1.00 86.25 337 GLU A C 1
ATOM 2631 O O . GLU A 1 337 ? -9.528 -19.707 27.247 1.00 86.25 337 GLU A O 1
ATOM 2636 N N . GLY A 1 338 ? -10.686 -19.564 25.323 1.00 87.69 338 GLY A N 1
ATOM 2637 C CA . GLY A 1 338 ? -11.852 -18.881 25.881 1.00 87.69 338 GLY A CA 1
ATOM 2638 C C . GLY A 1 338 ? -12.467 -17.836 24.951 1.00 87.69 338 GLY A C 1
ATOM 2639 O O . GLY A 1 338 ? -12.286 -17.858 23.733 1.00 87.69 338 GLY A O 1
ATOM 2640 N N . SER A 1 339 ? -13.222 -16.916 25.550 1.00 87.12 339 SER A N 1
ATOM 2641 C CA . SER A 1 339 ? -13.845 -15.788 24.857 1.00 87.12 339 SER A CA 1
ATOM 2642 C C . SER A 1 339 ? -12.972 -14.536 24.972 1.00 87.12 339 SER A C 1
ATOM 2644 O O . SER A 1 339 ? -12.367 -14.244 26.006 1.00 87.12 339 SER A O 1
ATOM 2646 N N . TRP A 1 340 ? -12.901 -13.763 23.894 1.00 89.50 340 TRP A N 1
ATOM 2647 C CA . TRP A 1 340 ? -12.013 -12.614 23.763 1.00 89.50 340 TRP A CA 1
ATOM 2648 C C . TRP A 1 340 ? -12.718 -11.439 23.094 1.00 89.50 340 TRP A C 1
ATOM 2650 O O . TRP A 1 340 ? -13.647 -11.606 22.306 1.00 89.50 340 TRP A O 1
ATOM 2660 N N . ALA A 1 341 ? -12.232 -10.235 23.378 1.00 89.44 341 ALA A N 1
ATOM 2661 C CA . ALA A 1 341 ? -12.643 -9.009 22.714 1.00 89.44 341 ALA A CA 1
ATOM 2662 C C . ALA A 1 341 ? -11.415 -8.305 22.129 1.00 89.44 341 ALA A C 1
ATOM 2664 O O . ALA A 1 341 ? -10.520 -7.880 22.863 1.00 89.44 341 ALA A O 1
ATOM 2665 N N . ASN A 1 342 ? -11.380 -8.164 20.805 1.00 87.56 342 ASN A N 1
ATOM 2666 C CA . ASN A 1 342 ? -10.429 -7.306 20.113 1.00 87.56 342 ASN A CA 1
ATOM 2667 C C . ASN A 1 342 ? -10.964 -5.872 20.123 1.00 87.56 342 ASN A C 1
ATOM 2669 O O . ASN A 1 342 ? -12.002 -5.584 19.527 1.00 87.56 342 ASN A O 1
ATOM 2673 N N . VAL A 1 343 ? -10.266 -4.982 20.821 1.00 88.81 343 VAL A N 1
ATOM 2674 C CA . VAL A 1 343 ? -10.691 -3.601 21.046 1.00 88.81 343 VAL A CA 1
ATOM 2675 C C . VAL A 1 343 ? -9.732 -2.653 20.345 1.00 88.81 343 VAL A C 1
ATOM 2677 O O . VAL A 1 343 ? -8.545 -2.628 20.667 1.00 88.81 343 VAL A O 1
ATOM 2680 N N . THR A 1 344 ? -10.253 -1.822 19.443 1.00 81.94 344 THR A N 1
ATOM 2681 C CA . THR A 1 344 ? -9.511 -0.757 18.759 1.00 81.94 344 THR A CA 1
ATOM 2682 C C . THR A 1 344 ? -10.071 0.611 19.130 1.00 81.94 344 THR A C 1
ATOM 2684 O O . THR A 1 344 ? -11.256 0.892 18.938 1.00 81.94 344 THR A O 1
ATOM 2687 N N . VAL A 1 345 ? -9.200 1.492 19.622 1.00 87.06 345 VAL A N 1
ATOM 2688 C CA . VAL A 1 345 ? -9.529 2.864 20.024 1.00 87.06 345 VAL A CA 1
ATOM 2689 C C . VAL A 1 345 ? -8.629 3.838 19.270 1.00 87.06 345 VAL A C 1
ATOM 2691 O O . VAL A 1 345 ? -7.412 3.672 19.245 1.00 87.06 345 VAL A O 1
ATOM 2694 N N . SER A 1 346 ? -9.221 4.875 18.681 1.00 82.81 346 SER A N 1
ATOM 2695 C CA . SER A 1 346 ? -8.495 5.990 18.067 1.00 82.81 346 SER A CA 1
ATOM 2696 C C . SER A 1 346 ? -8.679 7.234 18.921 1.00 82.81 346 SER A C 1
ATOM 2698 O O . SER A 1 346 ? -9.795 7.733 19.051 1.00 82.81 346 SER A O 1
ATOM 2700 N N . ILE A 1 347 ? -7.595 7.744 19.492 1.00 87.38 347 ILE A N 1
ATOM 2701 C CA . ILE A 1 347 ? -7.601 8.926 20.354 1.00 87.38 347 ILE A CA 1
ATOM 2702 C C . ILE A 1 347 ? -6.923 10.062 19.605 1.00 87.38 347 ILE A C 1
ATOM 2704 O O . ILE A 1 347 ? -5.785 9.925 19.169 1.00 87.38 347 ILE A O 1
ATOM 2708 N N . LEU A 1 348 ? -7.626 11.173 19.430 1.00 83.19 348 LEU A N 1
ATOM 2709 C CA . LEU A 1 348 ? -7.076 12.405 18.893 1.00 83.19 348 LEU A CA 1
ATOM 2710 C C . LEU A 1 348 ? -6.507 13.224 20.048 1.00 83.19 348 LEU A C 1
ATOM 2712 O O . LEU A 1 348 ? -7.238 13.610 20.963 1.00 83.19 348 LEU A O 1
ATOM 2716 N N . ASN A 1 349 ? -5.206 13.486 19.974 1.00 85.56 349 ASN A N 1
ATOM 2717 C CA . ASN A 1 349 ? -4.557 14.481 20.803 1.00 85.56 349 ASN A CA 1
ATOM 2718 C C . ASN A 1 349 ? -5.028 15.880 20.404 1.00 85.56 349 ASN A C 1
ATOM 2720 O O . ASN A 1 349 ? -5.218 16.171 19.224 1.00 85.56 349 ASN A O 1
ATOM 2724 N N . ASP A 1 350 ? -5.233 16.732 21.395 1.00 80.88 350 ASP A N 1
ATOM 2725 C CA . ASP A 1 350 ? -5.626 18.130 21.218 1.00 80.88 350 ASP A CA 1
ATOM 2726 C C . ASP A 1 350 ? -4.454 18.992 20.718 1.00 80.88 350 ASP A C 1
ATOM 2728 O O . ASP A 1 350 ? -3.562 18.504 20.030 1.00 80.88 350 ASP A O 1
ATOM 2732 N N . ASP A 1 351 ? -4.455 20.294 21.014 1.00 76.75 351 ASP A N 1
ATOM 2733 C CA . ASP A 1 351 ? -3.393 21.206 20.596 1.00 76.75 351 ASP A CA 1
ATOM 2734 C C . ASP A 1 351 ? -2.116 21.156 21.462 1.00 76.75 351 ASP A C 1
ATOM 2736 O O . ASP A 1 351 ? -1.178 21.917 21.205 1.00 76.75 351 ASP A O 1
ATOM 2740 N N . ILE A 1 352 ? -2.050 20.254 22.449 1.00 81.81 352 ILE A N 1
ATOM 2741 C CA . ILE A 1 352 ? -0.977 20.177 23.441 1.00 81.81 352 ILE A CA 1
ATOM 2742 C C . ILE A 1 352 ? -0.015 19.036 23.103 1.00 81.81 352 ILE A C 1
ATOM 2744 O O . ILE A 1 352 ? -0.376 17.983 22.586 1.00 81.81 352 ILE A O 1
ATOM 2748 N N . HIS A 1 353 ? 1.264 19.245 23.392 1.00 84.81 353 HIS A N 1
ATOM 2749 C CA . HIS A 1 353 ? 2.286 18.207 23.312 1.00 84.81 353 HIS A CA 1
ATOM 2750 C C . HIS A 1 353 ? 2.192 17.264 24.520 1.00 84.81 353 HIS A C 1
ATOM 2752 O O . HIS A 1 353 ? 2.234 17.745 25.651 1.00 84.81 353 HIS A O 1
ATOM 2758 N N . ARG A 1 354 ? 2.108 15.945 24.303 1.00 86.00 354 ARG A N 1
ATOM 2759 C CA . ARG A 1 354 ? 2.021 14.957 25.397 1.00 86.00 354 ARG A CA 1
ATOM 2760 C C . ARG A 1 354 ? 3.203 14.005 25.381 1.00 86.00 354 ARG A C 1
ATOM 2762 O O . ARG A 1 354 ? 3.516 13.422 24.344 1.00 86.00 354 ARG A O 1
ATOM 2769 N N . GLU A 1 355 ? 3.874 13.865 26.518 1.00 87.38 355 GLU A N 1
ATOM 2770 C CA . GLU A 1 355 ? 5.066 13.029 26.637 1.00 87.38 355 GLU A CA 1
ATOM 2771 C C . GLU A 1 355 ? 4.724 11.538 26.725 1.00 87.38 355 GLU A C 1
ATOM 2773 O O . GLU A 1 355 ? 3.639 11.128 27.133 1.00 87.38 355 GLU A O 1
ATOM 2778 N N . ARG A 1 356 ? 5.687 10.693 26.349 1.00 87.50 356 ARG A N 1
ATOM 2779 C CA . ARG A 1 356 ? 5.581 9.246 26.542 1.00 87.50 356 ARG A CA 1
ATOM 2780 C C . ARG A 1 356 ? 5.285 8.931 28.013 1.00 87.50 356 ARG A C 1
ATOM 2782 O O . ARG A 1 356 ? 5.989 9.402 28.899 1.00 87.50 356 ARG A O 1
ATOM 2789 N N . GLY A 1 357 ? 4.303 8.068 28.254 1.00 86.06 357 GLY A N 1
ATOM 2790 C CA . GLY A 1 357 ? 3.919 7.622 29.591 1.00 86.06 357 GLY A CA 1
ATOM 2791 C C . GLY A 1 357 ? 3.030 8.595 30.364 1.00 86.06 357 GLY A C 1
ATOM 2792 O O . GLY A 1 357 ? 2.518 8.195 31.400 1.00 86.06 357 GLY A O 1
ATOM 2793 N N . SER A 1 358 ? 2.767 9.809 29.860 1.00 87.56 358 SER A N 1
ATOM 2794 C CA . SER A 1 358 ? 1.857 10.748 30.532 1.00 87.56 358 SER A CA 1
ATOM 2795 C C . SER A 1 358 ? 0.388 10.331 30.425 1.00 87.56 358 SER A C 1
ATOM 2797 O O . SER A 1 358 ? -0.483 10.947 31.025 1.00 87.56 358 SER A O 1
ATOM 2799 N N . PHE A 1 359 ? 0.085 9.315 29.618 1.00 89.31 359 PHE A N 1
ATOM 2800 C CA . PHE A 1 359 ? -1.266 8.979 29.209 1.00 89.31 359 PHE A CA 1
ATOM 2801 C C . PHE A 1 359 ? -1.475 7.469 29.106 1.00 89.31 359 PHE A C 1
ATOM 2803 O O . PHE A 1 359 ? -0.554 6.733 28.741 1.00 89.31 359 PHE A O 1
ATOM 2810 N N . MET A 1 360 ? -2.687 7.001 29.402 1.00 92.62 360 MET A N 1
ATOM 2811 C CA . MET A 1 360 ? -3.044 5.590 29.352 1.00 92.62 360 MET A CA 1
ATOM 2812 C C . MET A 1 360 ? -4.494 5.385 28.909 1.00 92.62 360 MET A C 1
ATOM 2814 O O . MET A 1 360 ? -5.404 6.064 29.379 1.00 92.62 360 MET A O 1
ATOM 2818 N N . VAL A 1 361 ? -4.720 4.388 28.054 1.00 91.00 361 VAL A N 1
ATOM 2819 C CA . VAL A 1 361 ? -6.059 3.830 27.828 1.00 91.00 361 VAL A CA 1
ATOM 2820 C C . VAL A 1 361 ? -6.218 2.616 28.719 1.00 91.00 361 VAL A C 1
ATOM 2822 O O . VAL A 1 361 ? -5.444 1.665 28.627 1.00 91.00 361 VAL A O 1
ATOM 2825 N N . MET A 1 362 ? -7.220 2.644 29.581 1.00 94.19 362 MET A N 1
ATOM 2826 C CA . MET A 1 362 ? -7.610 1.510 30.397 1.00 94.19 362 MET A CA 1
ATOM 2827 C C . MET A 1 362 ? -8.796 0.822 29.729 1.00 94.19 362 MET A C 1
ATOM 2829 O O . MET A 1 362 ? -9.887 1.384 29.667 1.00 94.19 362 MET A O 1
ATOM 2833 N N . ILE A 1 363 ? -8.584 -0.389 29.221 1.00 91.94 363 ILE A N 1
ATOM 2834 C CA . ILE A 1 363 ? -9.649 -1.186 28.608 1.00 91.94 363 ILE A CA 1
ATOM 2835 C C . ILE A 1 363 ? -10.018 -2.303 29.573 1.00 91.94 363 ILE A C 1
ATOM 2837 O O . ILE A 1 363 ? -9.162 -3.091 29.968 1.00 91.94 363 ILE A O 1
ATOM 2841 N N . GLN A 1 364 ? -11.281 -2.362 29.974 1.00 93.38 364 GLN A N 1
ATOM 2842 C CA . GLN A 1 364 ? -11.769 -3.308 30.967 1.00 93.38 364 GLN A CA 1
ATOM 2843 C C . GLN A 1 364 ? -12.910 -4.143 30.393 1.00 93.38 364 GLN A C 1
ATOM 2845 O O . GLN A 1 364 ? -13.818 -3.593 29.768 1.00 93.38 364 GLN A O 1
ATOM 2850 N N . SER A 1 365 ? -12.899 -5.448 30.654 1.00 90.69 365 SER A N 1
ATOM 2851 C CA . SER A 1 365 ? -14.065 -6.307 30.447 1.00 90.69 365 SER A CA 1
ATOM 2852 C C . SER A 1 365 ? -14.891 -6.354 31.729 1.00 90.69 365 SER A C 1
ATOM 2854 O O . SER A 1 365 ? -14.366 -6.542 32.830 1.00 90.69 365 SER A O 1
ATOM 2856 N N . TRP A 1 366 ? -16.185 -6.100 31.579 1.00 83.00 366 TRP A N 1
ATOM 2857 C CA . TRP A 1 366 ? -17.165 -5.996 32.651 1.00 83.00 366 TRP A CA 1
ATOM 2858 C C . TRP A 1 366 ? -18.304 -6.966 32.374 1.00 83.00 366 TRP A C 1
ATOM 2860 O O . TRP A 1 366 ? -18.873 -6.950 31.284 1.00 83.00 366 TRP A O 1
ATOM 2870 N N . THR A 1 367 ? -18.698 -7.717 33.396 1.00 78.56 367 THR A N 1
ATOM 2871 C CA . THR A 1 367 ? -19.917 -8.526 33.362 1.00 78.56 367 THR A CA 1
ATOM 2872 C C . THR A 1 367 ? -20.668 -8.277 34.674 1.00 78.56 367 THR A C 1
ATOM 2874 O O . THR A 1 367 ? -20.094 -8.440 35.749 1.00 78.56 367 THR A O 1
ATOM 2877 N N . ALA A 1 368 ? -21.903 -7.761 34.591 1.00 62.47 368 ALA A N 1
ATOM 2878 C CA . ALA A 1 368 ? -22.782 -7.365 35.709 1.00 62.47 368 ALA A CA 1
ATOM 2879 C C . ALA A 1 368 ? -22.071 -6.761 36.948 1.00 62.47 368 ALA A C 1
ATOM 2881 O O . ALA A 1 368 ? -22.199 -7.237 38.074 1.00 62.47 368 ALA A O 1
ATOM 2882 N N . ASN A 1 369 ? -21.332 -5.665 36.741 1.00 57.84 369 ASN A N 1
ATOM 2883 C CA . ASN A 1 369 ? -20.581 -4.919 37.768 1.00 57.84 369 ASN A CA 1
ATOM 2884 C C . ASN A 1 369 ? -19.339 -5.614 38.352 1.00 57.84 369 ASN A C 1
ATOM 2886 O O . ASN A 1 369 ? -18.704 -5.055 39.249 1.00 57.84 369 ASN A O 1
ATOM 2890 N N . ILE A 1 370 ? -18.937 -6.773 37.830 1.00 61.41 370 ILE A N 1
ATOM 2891 C CA . ILE A 1 370 ? -17.650 -7.388 38.155 1.00 61.41 370 ILE A CA 1
ATOM 2892 C C . ILE A 1 370 ? -16.661 -7.056 37.034 1.00 61.41 370 ILE A C 1
ATOM 2894 O O . ILE A 1 370 ? -16.823 -7.469 35.886 1.00 61.41 370 ILE A O 1
ATOM 2898 N N . SER A 1 371 ? -15.624 -6.286 37.372 1.00 68.06 371 SER A N 1
ATOM 2899 C CA . SER A 1 371 ? -14.477 -6.070 36.485 1.00 68.06 371 SER A CA 1
ATOM 2900 C C . SER A 1 371 ? -13.683 -7.371 36.397 1.00 68.06 371 SER A C 1
ATOM 2902 O O . SER A 1 371 ? -13.032 -7.754 37.368 1.00 68.06 371 SER A O 1
ATOM 2904 N N . MET A 1 372 ? -13.713 -8.034 35.243 1.00 74.50 372 MET A N 1
ATOM 2905 C CA . MET A 1 372 ? -13.039 -9.319 35.048 1.00 74.50 372 MET A CA 1
ATOM 2906 C C . MET A 1 372 ? -11.549 -9.146 34.774 1.00 74.50 372 MET A C 1
ATOM 2908 O O . MET A 1 372 ? -10.709 -9.713 35.475 1.00 74.50 372 MET A O 1
ATOM 2912 N N . ARG A 1 373 ? -11.200 -8.333 33.773 1.00 85.00 373 ARG A N 1
ATOM 2913 C CA . ARG A 1 373 ? -9.811 -7.975 33.467 1.00 85.00 373 ARG A CA 1
ATOM 2914 C C . ARG A 1 373 ? -9.706 -6.528 33.030 1.00 85.00 373 ARG A C 1
ATOM 2916 O O . ARG A 1 373 ? -10.595 -5.994 32.379 1.00 85.00 373 ARG A O 1
ATOM 2923 N N . ALA A 1 374 ? -8.580 -5.917 33.374 1.00 88.44 374 ALA A N 1
ATOM 2924 C CA . ALA A 1 374 ? -8.215 -4.576 32.961 1.00 88.44 374 ALA A CA 1
ATOM 2925 C C . ALA A 1 374 ? -6.863 -4.633 32.248 1.00 88.44 374 ALA A C 1
ATOM 2927 O O . ALA A 1 374 ? -5.904 -5.191 32.782 1.00 88.44 374 ALA A O 1
ATOM 2928 N N . GLN A 1 375 ? -6.798 -4.066 31.049 1.00 92.00 375 GLN A N 1
ATOM 2929 C CA . GLN A 1 375 ? -5.590 -3.967 30.251 1.00 92.00 375 GLN A CA 1
ATOM 2930 C C . GLN A 1 375 ? -5.182 -2.491 30.148 1.00 92.00 375 GLN A C 1
ATOM 2932 O O . GLN A 1 375 ? -5.791 -1.739 29.379 1.00 92.00 375 GLN A O 1
ATOM 2937 N N . PRO A 1 376 ? -4.165 -2.057 30.914 1.00 92.69 376 PRO A N 1
ATOM 2938 C CA . PRO A 1 376 ? -3.574 -0.742 30.745 1.00 92.69 376 PRO A CA 1
ATOM 2939 C C . PRO A 1 376 ? -2.738 -0.706 29.465 1.00 92.69 376 PRO A C 1
ATOM 2941 O O . PRO A 1 376 ? -1.902 -1.581 29.219 1.00 92.69 376 PRO A O 1
ATOM 2944 N N . LEU A 1 377 ? -2.938 0.329 28.661 1.00 88.88 377 LEU A N 1
ATOM 2945 C CA . LEU A 1 377 ? -2.159 0.604 27.461 1.00 88.88 377 LEU A CA 1
ATOM 2946 C C . LEU A 1 377 ? -1.555 1.981 27.647 1.00 88.88 377 LEU A C 1
ATOM 2948 O O . LEU A 1 377 ? -2.267 2.975 27.563 1.00 88.88 377 LEU A O 1
ATOM 2952 N N . LEU A 1 378 ? -0.270 2.022 27.989 1.00 90.25 378 LEU A N 1
ATOM 2953 C CA . LEU A 1 378 ? 0.467 3.263 28.197 1.00 90.25 378 LEU A CA 1
ATOM 2954 C C . LEU A 1 378 ? 0.852 3.874 26.858 1.00 90.25 378 LEU A C 1
ATOM 2956 O O . LEU A 1 378 ? 1.237 3.162 25.929 1.00 90.25 378 LEU A O 1
ATOM 2960 N N . LEU A 1 379 ? 0.804 5.199 26.795 1.00 86.81 379 LEU A N 1
ATOM 2961 C CA . LEU A 1 379 ? 1.294 5.951 25.660 1.00 86.81 379 LEU A CA 1
ATOM 2962 C C . LEU A 1 379 ? 2.798 5.705 25.503 1.00 86.81 379 LEU A C 1
ATOM 2964 O O . LEU A 1 379 ? 3.616 6.157 26.302 1.00 86.81 379 LEU A O 1
ATOM 2968 N N . ASP A 1 380 ? 3.165 4.952 24.475 1.00 83.12 380 ASP A N 1
ATOM 2969 C CA . ASP A 1 380 ? 4.520 4.453 24.245 1.00 83.12 380 ASP A CA 1
ATOM 2970 C C . ASP A 1 380 ? 5.411 5.435 23.471 1.00 83.12 380 ASP A C 1
ATOM 2972 O O . ASP A 1 380 ? 6.627 5.235 23.385 1.00 83.12 380 ASP A O 1
ATOM 2976 N N . ARG A 1 381 ? 4.827 6.533 22.984 1.00 81.56 381 ARG A N 1
ATOM 2977 C CA . ARG A 1 381 ? 5.496 7.605 22.245 1.00 81.56 381 ARG A CA 1
ATOM 2978 C C . ARG A 1 381 ? 4.943 8.978 22.610 1.00 81.56 381 ARG A C 1
ATOM 2980 O O . ARG A 1 381 ? 3.811 9.108 23.039 1.00 81.56 381 ARG A O 1
ATOM 2987 N N . THR A 1 382 ? 5.720 10.020 22.374 1.00 81.50 382 THR A N 1
ATOM 2988 C CA . THR A 1 382 ? 5.239 11.400 22.485 1.00 81.50 382 THR A CA 1
ATOM 2989 C C . THR A 1 382 ? 4.179 11.692 21.413 1.00 81.50 382 THR A C 1
ATOM 2991 O O . THR A 1 382 ? 4.410 11.372 20.247 1.00 81.50 382 THR A O 1
ATOM 2994 N N . LEU A 1 383 ? 3.054 12.317 21.780 1.00 79.06 383 LEU A N 1
ATOM 2995 C CA . LEU A 1 383 ? 2.026 12.777 20.837 1.00 79.06 383 LEU A CA 1
ATOM 2996 C C . LEU A 1 383 ? 2.178 14.265 20.546 1.00 79.06 383 LEU A C 1
ATOM 2998 O O . LEU A 1 383 ? 2.240 15.104 21.450 1.00 79.06 383 LEU A O 1
ATOM 3002 N N . LEU A 1 384 ? 2.212 14.598 19.258 1.00 79.75 384 LEU A N 1
ATOM 3003 C CA . LEU A 1 384 ? 2.160 15.979 18.803 1.00 79.75 384 LEU A CA 1
ATOM 3004 C C . LEU A 1 384 ? 0.720 16.514 18.810 1.00 79.75 384 LEU A C 1
ATOM 3006 O O . LEU A 1 384 ? -0.234 15.729 18.773 1.00 79.75 384 LEU A O 1
ATOM 3010 N N . PRO A 1 385 ? 0.549 17.848 18.805 1.00 78.62 385 PRO A N 1
ATOM 3011 C CA . PRO A 1 385 ? -0.751 18.469 18.605 1.00 78.62 385 PRO A CA 1
ATOM 3012 C C . PRO A 1 385 ? -1.494 17.888 17.392 1.00 78.62 385 PRO A C 1
ATOM 3014 O O . PRO A 1 385 ? -0.925 17.807 16.295 1.00 78.62 385 PRO A O 1
ATOM 3017 N N . TYR A 1 386 ? -2.759 17.505 17.577 1.00 73.88 386 TYR A N 1
ATOM 3018 C CA . TYR A 1 386 ? -3.647 16.924 16.563 1.00 73.88 386 TYR A CA 1
ATOM 3019 C C . TYR A 1 386 ? -3.192 15.570 15.995 1.00 73.88 386 TYR A C 1
ATOM 3021 O O . TYR A 1 386 ? -3.628 15.158 14.914 1.00 73.88 386 TYR A O 1
ATOM 3029 N N . GLU A 1 387 ? -2.288 14.871 16.685 1.00 75.00 387 GLU A N 1
ATOM 3030 C CA . GLU A 1 387 ? -1.879 13.517 16.322 1.00 75.00 387 GLU A CA 1
ATOM 3031 C C . GLU A 1 387 ? -2.875 12.475 16.840 1.00 75.00 387 GLU A C 1
ATOM 3033 O O . GLU A 1 387 ? -3.482 12.628 17.896 1.00 75.00 387 GLU A O 1
ATOM 3038 N N . TYR A 1 388 ? -3.031 11.389 16.084 1.00 79.62 388 TYR A N 1
ATOM 3039 C CA . TYR A 1 388 ? -3.838 10.252 16.500 1.00 79.62 388 TYR A CA 1
ATOM 3040 C C . TYR A 1 388 ? -2.968 9.208 17.193 1.00 79.62 388 TYR A C 1
ATOM 3042 O O . TYR A 1 388 ? -1.915 8.809 16.684 1.00 79.62 388 TYR A O 1
ATOM 3050 N N . TRP A 1 389 ? -3.464 8.692 18.305 1.00 85.50 389 TRP A N 1
ATOM 3051 C CA . TRP A 1 389 ? -2.990 7.467 18.910 1.00 85.50 389 TRP A CA 1
ATOM 3052 C C . TRP A 1 389 ? -4.012 6.361 18.683 1.00 85.50 389 TRP A C 1
ATOM 3054 O O . TRP A 1 389 ? -5.116 6.392 19.223 1.00 85.50 389 TRP A O 1
ATOM 3064 N N . ASN A 1 390 ? -3.657 5.407 17.825 1.00 81.81 390 ASN A N 1
ATOM 3065 C CA . ASN A 1 390 ? -4.472 4.226 17.587 1.00 81.81 390 ASN A CA 1
ATOM 3066 C C . ASN A 1 390 ? -3.941 3.108 18.468 1.00 81.81 390 ASN A C 1
ATOM 3068 O O . ASN A 1 390 ? -2.783 2.713 18.336 1.00 81.81 390 ASN A O 1
ATOM 3072 N N . VAL A 1 391 ? -4.794 2.604 19.343 1.00 85.50 391 VAL A N 1
ATOM 3073 C CA . VAL A 1 391 ? -4.463 1.535 20.271 1.00 85.50 391 VAL A CA 1
ATOM 3074 C C . VAL A 1 391 ? -5.335 0.341 19.935 1.00 85.50 391 VAL A C 1
ATOM 3076 O O . VAL A 1 391 ? -6.526 0.490 19.667 1.00 85.50 391 VAL A O 1
ATOM 3079 N N . SER A 1 392 ? -4.744 -0.847 19.888 1.00 84.88 392 SER A N 1
ATOM 3080 C CA . SER A 1 392 ? -5.490 -2.095 19.750 1.00 84.88 392 SER A CA 1
ATOM 3081 C C . SER A 1 392 ? -4.985 -3.106 20.758 1.00 84.88 392 SER A C 1
ATOM 3083 O O . SER A 1 392 ? -3.778 -3.222 20.974 1.00 84.88 392 SER A O 1
ATOM 3085 N N . THR A 1 393 ? -5.905 -3.814 21.397 1.00 92.19 393 THR A N 1
ATOM 3086 C CA . THR A 1 393 ? -5.571 -4.870 22.346 1.00 92.19 393 THR A CA 1
ATOM 3087 C C . THR A 1 393 ? -6.621 -5.965 22.313 1.00 92.19 393 THR A C 1
ATOM 3089 O O . THR A 1 393 ? -7.749 -5.738 21.885 1.00 92.19 393 THR A O 1
ATOM 3092 N N . ILE A 1 394 ? -6.242 -7.137 22.804 1.00 88.62 394 ILE A N 1
ATOM 3093 C CA . ILE A 1 394 ? -7.158 -8.246 23.025 1.00 88.62 394 ILE A CA 1
ATOM 3094 C C . ILE A 1 394 ? -7.319 -8.379 24.534 1.00 88.62 394 ILE A C 1
ATOM 3096 O O . ILE A 1 394 ? -6.327 -8.510 25.254 1.00 88.62 394 ILE A O 1
ATOM 3100 N N . ILE A 1 395 ? -8.557 -8.325 25.013 1.00 93.19 395 ILE A N 1
ATOM 3101 C CA . ILE A 1 395 ? -8.882 -8.579 26.417 1.00 93.19 395 ILE A CA 1
ATOM 3102 C C . ILE A 1 395 ? -9.720 -9.846 26.524 1.00 93.19 395 ILE A C 1
ATOM 3104 O O . ILE A 1 395 ? -10.486 -10.169 25.620 1.00 93.19 395 ILE A O 1
ATOM 3108 N N . TYR A 1 396 ? -9.586 -10.552 27.642 1.00 90.38 396 TYR A N 1
ATOM 3109 C CA . TYR A 1 396 ? -10.454 -11.686 27.945 1.00 90.38 396 TYR A CA 1
ATOM 3110 C C . TYR A 1 396 ? -11.891 -11.194 28.145 1.00 90.38 396 TYR A C 1
ATOM 3112 O O . TYR A 1 396 ? -12.117 -10.264 28.929 1.00 90.38 396 TYR A O 1
ATOM 3120 N N . ALA A 1 397 ? -12.831 -11.818 27.449 1.00 86.69 397 ALA A N 1
ATOM 3121 C CA . ALA A 1 397 ? -14.265 -11.653 27.634 1.00 86.69 397 ALA A CA 1
ATOM 3122 C C . ALA A 1 397 ? -14.793 -12.848 28.438 1.00 86.69 397 ALA A C 1
ATOM 3124 O O . ALA A 1 397 ? -14.275 -13.952 28.302 1.00 86.69 397 ALA A O 1
ATOM 3125 N N . HIS A 1 398 ? -15.789 -12.630 29.298 1.00 81.50 398 HIS A N 1
ATOM 3126 C CA . HIS A 1 398 ? -16.447 -13.733 30.002 1.00 81.50 398 HIS A CA 1
ATOM 3127 C C . HIS A 1 398 ? -17.129 -14.645 28.983 1.00 81.50 398 HIS A C 1
ATOM 3129 O O . HIS A 1 398 ? -16.748 -15.803 28.826 1.00 81.50 398 HIS A O 1
ATOM 3135 N N . ASP A 1 399 ? -18.034 -14.044 28.216 1.00 81.25 399 ASP A N 1
ATOM 3136 C CA . ASP A 1 399 ? -18.605 -14.581 27.001 1.00 81.25 399 ASP A CA 1
ATOM 3137 C C . ASP A 1 399 ? -18.647 -13.499 25.904 1.00 81.25 399 ASP A C 1
ATOM 3139 O O . ASP A 1 399 ? -18.634 -12.292 26.179 1.00 81.25 399 ASP A O 1
ATOM 3143 N N . VAL A 1 400 ? -18.676 -13.927 24.640 1.00 80.50 400 VAL A N 1
ATOM 3144 C CA . VAL A 1 400 ? -18.774 -13.051 23.462 1.00 80.50 400 VAL A CA 1
ATOM 3145 C C . VAL A 1 400 ? -20.071 -12.244 23.448 1.00 80.50 400 VAL A C 1
ATOM 3147 O O . VAL A 1 400 ? -20.119 -11.147 22.889 1.00 80.50 400 VAL A O 1
ATOM 3150 N N . ASP A 1 401 ? -21.103 -12.762 24.106 1.00 77.38 401 ASP A N 1
ATOM 3151 C CA . ASP A 1 401 ? -22.435 -12.191 24.065 1.00 77.38 401 ASP A CA 1
ATOM 3152 C C . ASP A 1 401 ? -22.739 -11.266 25.245 1.00 77.38 401 ASP A C 1
ATOM 3154 O O . ASP A 1 401 ? -23.526 -10.329 25.094 1.00 77.38 401 ASP A O 1
ATOM 3158 N N . ASP A 1 402 ? -22.112 -11.486 26.400 1.00 76.75 402 ASP A N 1
ATOM 3159 C CA . ASP A 1 402 ? -22.497 -10.901 27.690 1.00 76.75 402 ASP A CA 1
ATOM 3160 C C . ASP A 1 402 ? -21.494 -9.879 28.253 1.00 76.75 402 ASP A C 1
ATOM 3162 O O . ASP A 1 402 ? -21.759 -9.168 29.228 1.00 76.75 402 ASP A O 1
ATOM 3166 N N . THR A 1 403 ? -20.339 -9.758 27.604 1.00 84.44 403 THR A N 1
ATOM 3167 C CA . THR A 1 403 ? -19.271 -8.882 28.066 1.00 84.44 403 THR A CA 1
ATOM 3168 C C . THR A 1 403 ? -19.510 -7.449 27.608 1.00 84.44 403 THR A C 1
ATOM 3170 O O . THR A 1 403 ? -19.622 -7.148 26.422 1.00 84.44 403 THR A O 1
ATOM 3173 N N . THR A 1 404 ? -19.518 -6.524 28.564 1.00 87.06 404 THR A N 1
ATOM 3174 C CA . THR A 1 404 ? -19.443 -5.085 28.306 1.00 87.06 404 THR A CA 1
ATOM 3175 C C . THR A 1 404 ? -17.981 -4.653 28.312 1.00 87.06 404 THR A C 1
ATOM 3177 O O . THR A 1 404 ? -17.227 -4.991 29.224 1.00 87.06 404 THR A O 1
ATOM 3180 N N . VAL A 1 405 ? -17.561 -3.874 27.317 1.00 90.12 405 VAL A N 1
ATOM 3181 C CA . VAL A 1 405 ? -16.204 -3.314 27.279 1.00 90.12 405 VAL A CA 1
ATOM 3182 C C . VAL A 1 405 ? -16.252 -1.857 27.705 1.00 90.12 405 VAL A C 1
ATOM 3184 O O . VAL A 1 405 ? -16.878 -1.020 27.055 1.00 90.12 405 VAL A O 1
ATOM 3187 N N . LYS A 1 406 ? -15.564 -1.547 28.801 1.00 92.38 406 LYS A N 1
ATOM 3188 C CA . LYS A 1 406 ? -15.410 -0.189 29.316 1.00 92.38 406 LYS A CA 1
ATOM 3189 C C . LYS A 1 406 ? -14.034 0.344 28.938 1.00 92.38 406 LYS A C 1
ATOM 3191 O O . LYS A 1 406 ? -13.021 -0.292 29.217 1.00 92.38 406 LYS A O 1
ATOM 3196 N N . ILE A 1 407 ? -13.994 1.513 28.314 1.00 92.44 407 ILE A N 1
ATOM 3197 C CA . ILE A 1 407 ? -12.762 2.170 27.881 1.00 92.44 407 ILE A CA 1
ATOM 3198 C C . ILE A 1 407 ? -12.657 3.490 28.625 1.00 92.44 407 ILE A C 1
ATOM 3200 O O . ILE A 1 407 ? -13.473 4.394 28.448 1.00 92.44 407 ILE A O 1
ATOM 3204 N N . GLU A 1 408 ? -11.642 3.588 29.468 1.00 93.12 408 GLU A N 1
ATOM 3205 C CA . GLU A 1 408 ? -11.312 4.786 30.217 1.00 93.12 408 GLU A CA 1
ATOM 3206 C C . GLU A 1 408 ? -10.033 5.399 29.683 1.00 93.12 408 GLU A C 1
ATOM 3208 O O . GLU A 1 408 ? -9.070 4.723 29.325 1.00 93.12 408 GLU A O 1
ATOM 3213 N N . ILE A 1 409 ? -10.048 6.716 29.649 1.00 91.62 409 ILE A N 1
ATOM 3214 C CA . ILE A 1 409 ? -8.907 7.522 29.297 1.00 91.62 409 ILE A CA 1
ATOM 3215 C C . ILE A 1 409 ? -8.347 8.097 30.603 1.00 91.62 409 ILE A C 1
ATOM 3217 O O . ILE A 1 409 ? -9.077 8.768 31.332 1.00 91.62 409 ILE A O 1
ATOM 3221 N N . LEU A 1 410 ? -7.078 7.818 30.910 1.00 92.81 410 LEU A N 1
ATOM 3222 C CA . LEU A 1 410 ? -6.412 8.300 32.120 1.00 92.81 410 LEU A CA 1
ATOM 3223 C C . LEU A 1 410 ? -5.147 9.104 31.779 1.00 92.81 410 LEU A C 1
ATOM 3225 O O . LEU A 1 410 ? -4.388 8.720 30.891 1.00 92.81 410 LEU A O 1
ATOM 3229 N N . GLU A 1 411 ? -4.884 10.182 32.511 1.00 90.94 411 GLU A N 1
ATOM 3230 C CA . GLU A 1 411 ? -3.680 11.013 32.378 1.00 90.94 411 GLU A CA 1
ATOM 3231 C C . GLU A 1 411 ? -2.938 11.118 33.710 1.00 90.94 411 GLU A C 1
ATOM 3233 O O . GLU A 1 411 ? -3.556 11.272 34.762 1.00 90.94 411 GLU A O 1
ATOM 3238 N N . ASP A 1 412 ? -1.611 11.057 33.657 1.00 91.44 412 ASP A N 1
ATOM 3239 C CA . ASP A 1 412 ? -0.738 11.346 34.792 1.00 91.44 412 ASP A CA 1
ATOM 3240 C C . ASP A 1 412 ? -0.565 12.864 34.929 1.00 91.44 412 ASP A C 1
ATOM 3242 O O . ASP A 1 412 ? 0.318 13.473 34.322 1.00 91.44 412 ASP A O 1
ATOM 3246 N N . LEU A 1 413 ? -1.444 13.488 35.715 1.00 85.94 413 LEU A N 1
ATOM 3247 C CA . LEU A 1 413 ? -1.443 14.940 35.919 1.00 85.94 413 LEU A CA 1
ATOM 3248 C C . LEU A 1 413 ? -0.282 15.419 36.803 1.00 85.94 413 LEU A C 1
ATOM 3250 O O . LEU A 1 413 ? 0.013 16.616 36.830 1.00 85.94 413 LEU A O 1
ATOM 3254 N N . THR A 1 414 ? 0.362 14.514 37.547 1.00 87.31 414 THR A N 1
ATOM 3255 C CA . THR A 1 414 ? 1.417 14.852 38.514 1.00 87.31 414 THR A CA 1
ATOM 3256 C C . THR A 1 414 ? 2.821 14.551 37.990 1.00 87.31 414 THR A C 1
ATOM 3258 O O . THR A 1 414 ? 3.792 15.102 38.510 1.00 87.31 414 THR A O 1
ATOM 3261 N N . GLY A 1 415 ? 2.947 13.706 36.960 1.00 86.44 415 GLY A N 1
ATOM 3262 C CA . GLY A 1 415 ? 4.229 13.192 36.474 1.00 86.44 415 GLY A CA 1
ATOM 3263 C C . GLY A 1 415 ? 4.863 12.173 37.429 1.00 86.44 415 GLY A C 1
ATOM 3264 O O . GLY A 1 415 ? 6.074 11.934 37.373 1.00 86.44 415 GLY A O 1
ATOM 3265 N N . HIS A 1 416 ? 4.078 11.621 38.358 1.00 89.50 416 HIS A N 1
ATOM 3266 C CA . HIS A 1 416 ? 4.519 10.644 39.357 1.00 89.50 416 HIS A CA 1
ATOM 3267 C C . HIS A 1 416 ? 3.912 9.251 39.142 1.00 89.50 416 HIS A C 1
ATOM 3269 O O . HIS A 1 416 ? 4.133 8.356 39.957 1.00 89.50 416 HIS A O 1
ATOM 3275 N N . GLY A 1 417 ? 3.216 9.044 38.023 1.00 87.69 417 GLY A N 1
ATOM 3276 C CA . GLY A 1 417 ? 2.490 7.817 37.711 1.00 87.69 417 GLY A CA 1
ATOM 3277 C C . GLY A 1 417 ? 1.102 7.748 38.348 1.00 87.69 417 GLY A C 1
ATOM 3278 O O . GLY A 1 417 ? 0.517 6.664 38.382 1.00 87.69 417 GLY A O 1
ATOM 3279 N N . ASP A 1 418 ? 0.572 8.871 38.841 1.00 91.00 418 ASP A N 1
ATOM 3280 C CA . ASP A 1 418 ? -0.765 8.944 39.431 1.00 91.00 418 ASP A CA 1
ATOM 3281 C C . ASP A 1 418 ? -1.777 9.304 38.338 1.00 91.00 418 ASP A C 1
ATOM 3283 O O . ASP A 1 418 ? -1.999 10.469 38.009 1.00 91.00 418 ASP A O 1
ATOM 3287 N N . PHE A 1 419 ? -2.371 8.271 37.743 1.00 91.38 419 PHE A N 1
ATOM 3288 C CA . PHE A 1 419 ? -3.304 8.419 36.631 1.00 91.38 419 PHE A CA 1
ATOM 3289 C C . PHE A 1 419 ? -4.713 8.785 37.110 1.00 91.38 419 PHE A C 1
ATOM 3291 O O . PHE A 1 419 ? -5.362 8.014 37.820 1.00 91.38 419 PHE A O 1
ATOM 3298 N N . GLU A 1 420 ? -5.221 9.924 36.646 1.00 91.81 420 GLU A N 1
ATOM 3299 C CA . GLU A 1 420 ? -6.595 10.371 36.873 1.00 91.81 420 GLU A CA 1
ATOM 3300 C C . GLU A 1 420 ? -7.442 10.216 35.608 1.00 91.81 420 GLU A C 1
ATOM 3302 O O . GLU A 1 420 ? -6.969 10.404 34.487 1.00 91.81 420 GLU A O 1
ATOM 3307 N N . ARG A 1 421 ? -8.724 9.870 35.776 1.00 91.62 421 ARG A N 1
ATOM 3308 C CA . ARG A 1 421 ? -9.649 9.697 34.651 1.00 91.62 421 ARG A CA 1
ATOM 3309 C C . ARG A 1 421 ? -10.012 11.037 34.027 1.00 91.62 421 ARG A C 1
ATOM 3311 O O . ARG A 1 421 ? -10.513 11.925 34.714 1.00 91.62 421 ARG A O 1
ATOM 3318 N N . ILE A 1 422 ? -9.867 11.131 32.708 1.00 87.75 422 ILE A N 1
ATOM 3319 C CA . ILE A 1 422 ? -10.292 12.288 31.923 1.00 87.75 422 ILE A CA 1
ATOM 3320 C C . ILE A 1 422 ? -11.550 11.934 31.140 1.00 87.75 422 ILE A C 1
ATOM 3322 O O . ILE A 1 422 ? -11.526 11.133 30.208 1.00 87.75 422 ILE A O 1
ATOM 3326 N N . GLY A 1 423 ? -12.649 12.587 31.513 1.00 84.75 423 GLY A N 1
ATOM 3327 C CA . GLY A 1 423 ? -13.950 12.407 30.881 1.00 84.75 423 GLY A CA 1
ATOM 3328 C C . GLY A 1 423 ? -14.722 11.190 31.389 1.00 84.75 423 GLY A C 1
ATOM 3329 O O . GLY A 1 423 ? -14.348 10.524 32.359 1.00 84.75 423 GLY A O 1
ATOM 3330 N N . GLU A 1 424 ? -15.853 10.942 30.735 1.00 85.19 424 GLU A N 1
ATOM 3331 C CA . GLU A 1 424 ? -16.691 9.778 31.010 1.00 85.19 424 GLU A CA 1
ATOM 3332 C C . GLU A 1 424 ? -16.153 8.539 30.282 1.00 85.19 424 GLU A C 1
ATOM 3334 O O . GLU A 1 424 ? -15.650 8.656 29.159 1.00 85.19 424 GLU A O 1
ATOM 3339 N N . PRO A 1 425 ? -16.259 7.345 30.891 1.00 87.69 425 PRO A N 1
ATOM 3340 C CA . PRO A 1 425 ? -15.876 6.106 30.237 1.00 87.69 425 PRO A CA 1
ATOM 3341 C C . PRO A 1 425 ? -16.738 5.858 29.001 1.00 87.69 425 PRO A C 1
ATOM 3343 O O . PRO A 1 425 ? -17.953 6.067 29.013 1.00 87.69 425 PRO A O 1
ATOM 3346 N N . TRP A 1 426 ? -16.122 5.326 27.952 1.00 86.12 426 TRP A N 1
ATOM 3347 C CA . TRP A 1 426 ? -16.877 4.772 26.843 1.00 86.12 426 TRP A CA 1
ATOM 3348 C C . TRP A 1 426 ? -17.332 3.362 27.203 1.00 86.12 426 TRP A C 1
ATOM 3350 O O . TRP A 1 426 ? -16.505 2.498 27.491 1.00 86.12 426 TRP A O 1
ATOM 3360 N N . ILE A 1 427 ? -18.640 3.128 27.177 1.00 86.56 427 ILE A N 1
ATOM 3361 C CA . ILE A 1 427 ? -19.224 1.813 27.431 1.00 86.56 427 ILE A CA 1
ATOM 3362 C C . ILE A 1 427 ? -19.675 1.244 26.093 1.00 86.56 427 ILE A C 1
ATOM 3364 O O . ILE A 1 427 ? -20.560 1.795 25.440 1.00 86.56 427 ILE A O 1
ATOM 3368 N N . VAL A 1 428 ? -19.041 0.154 25.672 1.00 83.44 428 VAL A N 1
ATOM 3369 C CA . VAL A 1 428 ? -19.527 -0.676 24.574 1.00 83.44 428 VAL A CA 1
ATOM 3370 C C . VAL A 1 428 ? -20.368 -1.777 25.212 1.00 83.44 428 VAL A C 1
ATOM 3372 O O . VAL A 1 428 ? -19.788 -2.688 25.811 1.00 83.44 428 VAL A O 1
ATOM 3375 N N . PRO A 1 429 ? -21.708 -1.657 25.175 1.00 78.44 429 PRO A N 1
ATOM 3376 C CA . PRO A 1 429 ? -22.577 -2.627 25.817 1.00 78.44 429 PRO A CA 1
ATOM 3377 C C . PRO A 1 429 ? -22.399 -3.998 25.169 1.00 78.44 429 PRO A C 1
ATOM 3379 O O . PRO A 1 429 ? -22.042 -4.104 23.992 1.00 78.44 429 PRO A O 1
ATOM 3382 N N . SER A 1 430 ? -22.682 -5.030 25.954 1.00 74.12 430 SER A N 1
ATOM 3383 C CA . SER A 1 430 ? -22.802 -6.397 25.459 1.00 74.12 430 SER A CA 1
ATOM 3384 C C . SER A 1 430 ? -23.811 -6.482 24.299 1.00 74.12 430 SER A C 1
ATOM 3386 O O . SER A 1 430 ? -24.756 -5.687 24.204 1.00 74.12 430 SER A O 1
ATOM 3388 N N . GLN A 1 431 ? -23.592 -7.428 23.379 1.00 73.31 431 GLN A N 1
ATOM 3389 C CA . GLN A 1 431 ? -24.493 -7.622 22.240 1.00 73.31 431 GLN A CA 1
ATOM 3390 C C . GLN A 1 431 ? -25.850 -8.199 22.673 1.00 73.31 431 GLN A C 1
ATOM 3392 O O . GLN A 1 431 ? -26.879 -7.834 22.093 1.00 73.31 431 GLN A O 1
ATOM 3397 N N . LYS A 1 432 ? -25.881 -9.045 23.715 1.00 72.44 432 LYS A N 1
ATOM 3398 C CA . LYS A 1 432 ? -27.117 -9.529 24.339 1.00 72.44 432 LYS A CA 1
ATOM 3399 C C . LYS A 1 432 ? -27.607 -8.553 25.406 1.00 72.44 432 LYS A C 1
ATOM 3401 O O . LYS A 1 432 ? -27.028 -8.385 26.468 1.00 72.44 432 LYS A O 1
ATOM 3406 N N . LYS A 1 433 ? -28.780 -7.968 25.174 1.00 78.12 433 LYS A N 1
ATOM 3407 C CA . LYS A 1 433 ? -29.441 -7.124 26.181 1.00 78.12 433 LYS A CA 1
ATOM 3408 C C . LYS A 1 433 ? -29.937 -7.907 27.401 1.00 78.12 433 LYS A C 1
ATOM 3410 O O . LYS A 1 433 ? -30.231 -7.289 28.412 1.00 78.12 433 LYS A O 1
ATOM 3415 N N . ILE A 1 434 ? -30.104 -9.225 27.307 1.00 80.12 434 ILE A N 1
ATOM 3416 C CA . ILE A 1 434 ? -30.608 -10.072 28.393 1.00 80.12 434 ILE A CA 1
ATOM 3417 C C . ILE A 1 434 ? -29.878 -11.411 28.318 1.00 80.12 434 ILE A C 1
ATOM 3419 O O . ILE A 1 434 ? -29.834 -11.992 27.234 1.00 80.12 434 ILE A O 1
ATOM 3423 N N . TYR A 1 435 ? -29.314 -11.876 29.431 1.00 82.62 435 TYR A N 1
ATOM 3424 C CA . TYR A 1 435 ? -28.510 -13.103 29.478 1.00 82.62 435 TYR A CA 1
ATOM 3425 C C . TYR A 1 435 ? -28.414 -13.685 30.902 1.00 82.62 435 TYR A C 1
ATOM 3427 O O . TYR A 1 435 ? -28.748 -13.015 31.889 1.00 82.62 435 TYR A O 1
ATOM 3435 N N . ILE A 1 436 ? -27.972 -14.941 31.008 1.00 81.81 436 ILE A N 1
ATOM 3436 C CA . ILE A 1 436 ? -27.659 -15.641 32.258 1.00 81.81 436 ILE A CA 1
ATOM 3437 C C . ILE A 1 436 ? -26.267 -15.195 32.717 1.00 81.81 436 ILE A C 1
ATOM 3439 O O . ILE A 1 436 ? -25.263 -15.512 32.097 1.00 81.81 436 ILE A O 1
ATOM 3443 N N . PHE A 1 437 ? -26.205 -14.444 33.812 1.00 75.62 437 PHE A N 1
ATOM 3444 C CA . PHE A 1 437 ? -24.963 -13.903 34.361 1.00 75.62 437 PHE A CA 1
ATOM 3445 C C . PHE A 1 437 ? -24.150 -14.934 35.148 1.00 75.62 437 PHE A C 1
ATOM 3447 O O . PHE A 1 437 ? -22.930 -14.989 35.036 1.00 75.62 437 PHE A O 1
ATOM 3454 N N . ASP A 1 438 ? -24.824 -15.713 35.987 1.00 81.38 438 ASP A N 1
ATOM 3455 C CA . ASP A 1 438 ? -24.200 -16.741 36.813 1.00 81.38 438 ASP A CA 1
ATOM 3456 C C . ASP A 1 438 ? -25.244 -17.803 37.140 1.00 81.38 438 ASP A C 1
ATOM 3458 O O . ASP A 1 438 ? -26.448 -17.524 37.155 1.00 81.38 438 ASP A O 1
ATOM 3462 N N . ALA A 1 439 ? -24.797 -19.010 37.453 1.00 86.56 439 ALA A N 1
ATOM 3463 C CA . ALA A 1 439 ? -25.647 -19.969 38.117 1.00 86.56 439 ALA A CA 1
ATOM 3464 C C . ALA A 1 439 ? -24.853 -20.860 39.066 1.00 86.56 439 ALA A C 1
ATOM 3466 O O . ALA A 1 439 ? -23.748 -21.317 38.786 1.00 86.56 439 ALA A O 1
ATOM 3467 N N . ASN A 1 440 ? -25.469 -21.145 40.205 1.00 89.88 440 ASN A N 1
ATOM 3468 C CA . ASN A 1 440 ? -24.940 -22.053 41.200 1.00 89.88 440 ASN A CA 1
ATOM 3469 C C . ASN A 1 440 ? -25.933 -23.184 41.440 1.00 89.88 440 ASN A C 1
ATOM 3471 O O . ASN A 1 440 ? -27.133 -22.955 41.585 1.00 89.88 440 ASN A O 1
ATOM 3475 N N . VAL A 1 441 ? -25.407 -24.400 41.532 1.00 89.81 441 VAL A N 1
ATOM 3476 C CA . VAL A 1 441 ? -26.174 -25.604 41.834 1.00 89.81 441 VAL A CA 1
ATOM 3477 C C . VAL A 1 441 ? -25.654 -26.186 43.143 1.00 89.81 441 VAL A C 1
ATOM 3479 O O . VAL A 1 441 ? -24.492 -26.594 43.234 1.00 89.81 441 VAL A O 1
ATOM 3482 N N . GLU A 1 442 ? -26.519 -26.230 44.152 1.00 90.94 442 GLU A N 1
ATOM 3483 C CA . GLU A 1 442 ? -26.253 -26.859 45.444 1.00 90.94 442 GLU A CA 1
ATOM 3484 C C . GLU A 1 442 ? -27.159 -28.081 45.619 1.00 90.94 442 GLU A C 1
ATOM 3486 O O . GLU A 1 442 ? -28.383 -27.960 45.639 1.00 90.94 442 GLU A O 1
ATOM 3491 N N . ILE A 1 443 ? -26.564 -29.268 45.738 1.00 89.25 443 ILE A N 1
ATOM 3492 C CA . ILE A 1 443 ? -27.300 -30.518 45.958 1.00 89.25 443 ILE A CA 1
ATOM 3493 C C . ILE A 1 443 ? -27.364 -30.793 47.462 1.00 89.25 443 ILE A C 1
ATOM 3495 O O . ILE A 1 443 ? -26.336 -30.793 48.139 1.00 89.25 443 ILE A O 1
ATOM 3499 N N . PHE A 1 444 ? -28.561 -31.054 47.980 1.00 89.81 444 PHE A N 1
ATOM 3500 C CA . PHE A 1 444 ? -28.809 -31.334 49.394 1.00 89.81 444 PHE A CA 1
ATOM 3501 C C . PHE A 1 444 ? -29.846 -32.452 49.571 1.00 89.81 444 PHE A C 1
ATOM 3503 O O . PHE A 1 444 ? -30.592 -32.772 48.650 1.00 89.81 444 PHE A O 1
ATOM 3510 N N . GLU A 1 445 ? -29.900 -33.061 50.756 1.00 90.44 445 GLU A N 1
ATOM 3511 C CA . GLU A 1 445 ? -30.960 -34.006 51.134 1.00 90.44 445 GLU A CA 1
ATOM 3512 C C . GLU A 1 445 ? -32.002 -33.295 52.001 1.00 90.44 445 GLU A C 1
ATOM 3514 O O . GLU A 1 445 ? -31.658 -32.561 52.933 1.00 90.44 445 GLU A O 1
ATOM 3519 N N . ASP A 1 446 ? -33.283 -33.493 51.695 1.00 88.12 446 ASP A N 1
ATOM 3520 C CA . ASP A 1 446 ? -34.373 -32.973 52.513 1.00 88.12 446 ASP A CA 1
ATOM 3521 C C . ASP A 1 446 ? -34.611 -33.826 53.777 1.00 88.12 446 ASP A C 1
ATOM 3523 O O . ASP A 1 446 ? -33.964 -34.844 54.030 1.00 88.12 446 ASP A O 1
ATOM 3527 N N . ILE A 1 447 ? -35.577 -33.414 54.603 1.00 87.19 447 ILE A N 1
ATOM 3528 C CA . ILE A 1 447 ? -35.923 -34.108 55.856 1.00 87.19 447 ILE A CA 1
ATOM 3529 C C . ILE A 1 447 ? -36.452 -35.543 55.658 1.00 87.19 447 ILE A C 1
ATOM 3531 O O . ILE A 1 447 ? -36.553 -36.287 56.634 1.00 87.19 447 ILE A O 1
ATOM 3535 N N . PHE A 1 448 ? -36.800 -35.927 54.428 1.00 88.88 448 PHE A N 1
ATOM 3536 C CA . PHE A 1 448 ? -37.274 -37.256 54.046 1.00 88.88 448 PHE A CA 1
ATOM 3537 C C . PHE A 1 448 ? -36.207 -38.071 53.301 1.00 88.88 448 PHE A C 1
ATOM 3539 O O . PHE A 1 448 ? -36.525 -39.155 52.818 1.00 88.88 448 PHE A O 1
ATOM 3546 N N . GLN A 1 449 ? -34.955 -37.592 53.258 1.00 86.44 449 GLN A N 1
ATOM 3547 C CA . GLN A 1 449 ? -33.843 -38.194 52.510 1.00 86.44 449 GLN A CA 1
ATOM 3548 C C . GLN A 1 449 ? -34.037 -38.175 50.985 1.00 86.44 449 GLN A C 1
ATOM 3550 O O . GLN A 1 449 ? -33.392 -38.944 50.274 1.00 86.44 449 GLN A O 1
ATOM 3555 N N . ASN A 1 450 ? -34.896 -37.292 50.465 1.00 88.25 450 ASN A N 1
ATOM 3556 C CA . ASN A 1 450 ? -34.958 -37.035 49.029 1.00 88.25 450 ASN A CA 1
ATOM 3557 C C . ASN A 1 450 ? -33.823 -36.082 48.653 1.00 88.25 450 ASN A C 1
ATOM 3559 O O . ASN A 1 450 ? -33.626 -35.058 49.316 1.00 88.25 450 ASN A O 1
ATOM 3563 N N . LYS A 1 451 ? -33.085 -36.391 47.588 1.00 87.56 451 LYS A N 1
ATOM 3564 C CA . LYS A 1 451 ? -32.053 -35.492 47.066 1.00 87.56 451 LYS A CA 1
ATOM 3565 C C . LYS A 1 451 ? -32.714 -34.400 46.238 1.00 87.56 451 LYS A C 1
ATOM 3567 O O . LYS A 1 451 ? -33.525 -34.685 45.361 1.00 87.56 451 LYS A O 1
ATOM 3572 N N . LYS A 1 452 ? -32.337 -33.152 46.494 1.00 89.38 452 LYS A N 1
ATOM 3573 C CA . LYS A 1 452 ? -32.822 -31.968 45.788 1.00 89.38 452 LYS A CA 1
ATOM 3574 C C . LYS A 1 452 ? -31.650 -31.126 45.308 1.00 89.38 452 LYS A C 1
ATOM 3576 O O . LYS A 1 452 ? -30.633 -31.027 45.992 1.00 89.38 452 LYS A O 1
ATOM 3581 N N . ALA A 1 453 ? -31.801 -30.501 44.150 1.00 88.50 453 ALA A N 1
ATOM 3582 C CA . ALA A 1 453 ? -30.876 -29.505 43.638 1.00 88.50 453 ALA A CA 1
ATOM 3583 C C . ALA A 1 453 ? -31.507 -28.122 43.796 1.00 88.50 453 ALA A C 1
ATOM 3585 O O . ALA A 1 453 ? -32.566 -27.853 43.236 1.00 88.50 453 ALA A O 1
ATOM 3586 N N . ASN A 1 454 ? -30.864 -27.251 44.569 1.00 90.62 454 ASN A N 1
ATOM 3587 C CA . ASN A 1 454 ? -31.160 -25.828 44.612 1.00 90.62 454 ASN A CA 1
ATOM 3588 C C . ASN A 1 454 ? -30.324 -25.137 43.531 1.00 90.62 454 ASN A C 1
ATOM 3590 O O . ASN A 1 454 ? -29.110 -24.974 43.684 1.00 90.62 454 ASN A O 1
ATOM 3594 N N . VAL A 1 455 ? -30.977 -24.750 42.440 1.00 89.12 455 VAL A N 1
ATOM 3595 C CA . VAL A 1 455 ? -30.356 -24.025 41.336 1.00 89.12 455 VAL A CA 1
ATOM 3596 C C . VAL A 1 455 ? -30.699 -22.549 41.471 1.00 89.12 455 VAL A C 1
ATOM 3598 O O . VAL A 1 455 ? -31.848 -22.137 41.315 1.00 89.12 455 VAL A O 1
ATOM 3601 N N . THR A 1 456 ? -29.690 -21.744 41.779 1.00 88.88 456 THR A N 1
ATOM 3602 C CA . THR A 1 456 ? -29.798 -20.285 41.804 1.00 88.88 456 THR A CA 1
ATOM 3603 C C . THR A 1 456 ? -29.219 -19.752 40.509 1.00 88.88 456 THR A C 1
ATOM 3605 O O . THR A 1 456 ? -28.039 -19.959 40.247 1.00 88.88 456 THR A O 1
ATOM 3608 N N . VAL A 1 457 ? -30.034 -19.077 39.707 1.00 85.31 457 VAL A N 1
ATOM 3609 C CA . VAL A 1 457 ? -29.603 -18.458 38.447 1.00 85.31 457 VAL A CA 1
ATOM 3610 C C . VAL A 1 457 ? -29.649 -16.954 38.642 1.00 85.31 457 VAL A C 1
ATOM 3612 O O . VAL A 1 457 ? -30.582 -16.458 39.253 1.00 85.31 457 VAL A O 1
ATOM 3615 N N . THR A 1 458 ? -28.658 -16.221 38.154 1.00 85.38 458 THR A N 1
ATOM 3616 C CA . THR A 1 458 ? -28.662 -14.758 38.116 1.00 85.38 458 THR A CA 1
ATOM 3617 C C . THR A 1 458 ? -28.840 -14.340 36.668 1.00 85.38 458 THR A C 1
ATOM 3619 O O . THR A 1 458 ? -28.013 -14.669 35.831 1.00 85.38 458 THR A O 1
ATOM 3622 N N . VAL A 1 459 ? -29.918 -13.631 36.357 1.00 84.69 459 VAL A N 1
ATOM 3623 C CA . VAL A 1 459 ? -30.230 -13.114 35.019 1.00 84.69 459 VAL A CA 1
ATOM 3624 C C . VAL A 1 459 ? -30.036 -11.603 35.027 1.00 84.69 459 VAL A C 1
ATOM 3626 O O . VAL A 1 459 ? -30.576 -10.921 35.900 1.00 84.69 459 VAL A O 1
ATOM 3629 N N . PHE A 1 460 ? -29.288 -11.071 34.061 1.00 80.50 460 PHE A N 1
ATOM 3630 C CA . PHE A 1 460 ? -29.075 -9.632 33.902 1.00 80.50 460 PHE A CA 1
ATOM 3631 C C . PHE A 1 460 ? -29.936 -9.082 32.758 1.00 80.50 460 PHE A C 1
ATOM 3633 O O . PHE A 1 460 ? -29.957 -9.652 31.668 1.00 80.50 460 PHE A O 1
ATOM 3640 N N . ASN A 1 461 ? -30.634 -7.967 32.993 1.00 81.56 461 ASN A N 1
ATOM 3641 C CA . ASN A 1 461 ? -31.380 -7.242 31.962 1.00 81.56 461 ASN A CA 1
ATOM 3642 C C . ASN A 1 461 ? -30.724 -5.891 31.665 1.00 81.56 461 ASN A C 1
ATOM 3644 O O . ASN A 1 461 ? -31.024 -4.902 32.317 1.00 81.56 461 ASN A O 1
ATOM 3648 N N . GLY A 1 462 ? -29.876 -5.827 30.644 1.00 70.06 462 GLY A N 1
ATOM 3649 C CA . GLY A 1 462 ? -29.358 -4.587 30.054 1.00 70.06 462 GLY A CA 1
ATOM 3650 C C . GLY A 1 462 ? -30.264 -3.973 28.973 1.00 70.06 462 GLY A C 1
ATOM 3651 O O . GLY A 1 462 ? -29.805 -3.139 28.195 1.00 70.06 462 GLY A O 1
ATOM 3652 N N . GLY A 1 463 ? -31.517 -4.426 28.846 1.00 74.19 463 GLY A N 1
ATOM 3653 C CA . GLY A 1 463 ? -32.506 -3.902 27.901 1.00 74.19 463 GLY A CA 1
ATOM 3654 C C . GLY A 1 463 ? -33.631 -3.113 28.570 1.00 74.19 463 GLY A C 1
ATOM 3655 O O . GLY A 1 463 ? -33.577 -2.793 29.751 1.00 74.19 463 GLY A O 1
ATOM 3656 N N . ASP A 1 464 ? -34.685 -2.817 27.805 1.00 81.62 464 ASP A N 1
ATOM 3657 C CA . ASP A 1 464 ? -35.860 -2.101 28.317 1.00 81.62 464 ASP A CA 1
ATOM 3658 C C . ASP A 1 464 ? -36.521 -2.834 29.505 1.00 81.62 464 ASP A C 1
ATOM 3660 O O . ASP A 1 464 ? -36.290 -4.022 29.741 1.00 81.62 464 ASP A O 1
ATOM 3664 N N . THR A 1 465 ? -37.392 -2.138 30.244 1.00 84.44 465 THR A N 1
ATOM 3665 C CA . THR A 1 465 ? -38.141 -2.742 31.362 1.00 84.44 465 THR A CA 1
ATOM 3666 C C . THR A 1 465 ? -38.961 -3.951 30.893 1.00 84.44 465 THR A C 1
ATOM 3668 O O . THR A 1 465 ? -39.709 -3.855 29.920 1.00 84.44 465 THR A O 1
ATOM 3671 N N . LYS A 1 466 ? -38.850 -5.070 31.615 1.00 85.69 466 LYS A N 1
ATOM 3672 C CA . LYS A 1 466 ? -39.558 -6.333 31.373 1.00 85.69 466 LYS A CA 1
ATOM 3673 C C . LYS A 1 466 ? -40.678 -6.513 32.380 1.00 85.69 466 LYS A C 1
ATOM 3675 O O . LYS A 1 466 ? -40.475 -6.332 33.582 1.00 85.69 466 LYS A O 1
ATOM 3680 N N . ALA A 1 467 ? -41.867 -6.846 31.899 1.00 84.19 467 ALA A N 1
ATOM 3681 C CA . ALA A 1 467 ? -43.008 -7.115 32.750 1.00 84.19 467 ALA A CA 1
ATOM 3682 C C . ALA A 1 467 ? -42.853 -8.464 33.471 1.00 84.19 467 ALA A C 1
ATOM 3684 O O . ALA A 1 467 ? -42.037 -9.319 33.119 1.00 84.19 467 ALA A O 1
ATOM 3685 N N . ILE A 1 468 ? -43.652 -8.647 34.520 1.00 82.25 468 ILE A N 1
ATOM 3686 C CA . ILE A 1 468 ? -43.777 -9.926 35.226 1.00 82.25 468 ILE A CA 1
ATOM 3687 C C . ILE A 1 468 ? -44.221 -11.005 34.227 1.00 82.25 468 ILE A C 1
ATOM 3689 O O . ILE A 1 468 ? -45.255 -10.852 33.580 1.00 82.25 468 ILE A O 1
ATOM 3693 N N . GLY A 1 469 ? -43.478 -12.109 34.153 1.00 81.88 469 GLY A N 1
ATOM 3694 C CA . GLY A 1 469 ? -43.757 -13.255 33.286 1.00 81.88 469 GLY A CA 1
ATOM 3695 C C . GLY A 1 469 ? -43.076 -13.236 31.912 1.00 81.88 469 GLY A C 1
ATOM 3696 O O . GLY A 1 469 ? -43.142 -14.257 31.224 1.00 81.88 469 GLY A O 1
ATOM 3697 N N . ASP A 1 470 ? -42.428 -12.132 31.526 1.00 87.00 470 ASP A N 1
ATOM 3698 C CA . ASP A 1 470 ? -41.749 -11.988 30.230 1.00 87.00 470 ASP A CA 1
ATOM 3699 C C . ASP A 1 470 ? -40.486 -12.846 30.120 1.00 87.00 470 ASP A C 1
ATOM 3701 O O . ASP A 1 470 ? -40.130 -13.280 29.023 1.00 87.00 470 ASP A O 1
ATOM 3705 N N . LEU A 1 471 ? -39.801 -13.072 31.245 1.00 87.62 471 LEU A N 1
ATOM 3706 C CA . LEU A 1 471 ? -38.587 -13.874 31.326 1.00 87.62 471 LEU A CA 1
ATOM 3707 C C . LEU A 1 471 ? -38.889 -15.220 31.978 1.00 87.62 471 LEU A C 1
ATOM 3709 O O . LEU A 1 471 ? -39.565 -15.299 33.007 1.00 87.62 471 LEU A O 1
ATOM 3713 N N . LYS A 1 472 ? -38.351 -16.288 31.396 1.00 89.25 472 LYS A N 1
ATOM 3714 C CA . LYS A 1 472 ? -38.457 -17.650 31.924 1.00 89.25 472 LYS A CA 1
ATOM 3715 C C . LYS A 1 472 ? -37.074 -18.284 31.962 1.00 89.25 472 LYS A C 1
ATOM 3717 O O . LYS A 1 472 ? -36.399 -18.324 30.941 1.00 89.25 472 LYS A O 1
ATOM 3722 N N . VAL A 1 473 ? -36.686 -18.796 33.124 1.00 88.19 473 VAL A N 1
ATOM 3723 C CA . VAL A 1 473 ? -35.542 -19.697 33.273 1.00 88.19 473 VAL A CA 1
ATOM 3724 C C . VAL A 1 473 ? -36.082 -21.117 33.337 1.00 88.19 473 VAL A C 1
ATOM 3726 O O . VAL A 1 473 ? -36.973 -21.416 34.129 1.00 88.19 473 VAL A O 1
ATOM 3729 N N . ASP A 1 474 ? -35.565 -21.970 32.472 1.00 88.94 474 ASP A N 1
ATOM 3730 C CA . ASP A 1 474 ? -35.947 -23.364 32.300 1.00 88.94 474 ASP A CA 1
ATOM 3731 C C . ASP A 1 474 ? -34.714 -24.229 32.522 1.00 88.94 474 ASP A C 1
ATOM 3733 O O . ASP A 1 474 ? -33.704 -24.067 31.839 1.00 88.94 474 ASP A O 1
ATOM 3737 N N . ILE A 1 475 ? -34.766 -25.120 33.499 1.00 88.31 475 ILE A N 1
ATOM 3738 C CA . ILE A 1 475 ? -33.618 -25.908 33.923 1.00 88.31 475 ILE A CA 1
ATOM 3739 C C . ILE A 1 475 ? -33.917 -27.367 33.646 1.00 88.31 475 ILE A C 1
ATOM 3741 O O . ILE A 1 475 ? -34.886 -27.940 34.144 1.00 88.31 475 ILE A O 1
ATOM 3745 N N . LYS A 1 476 ? -33.031 -27.968 32.864 1.00 88.06 476 LYS A N 1
ATOM 3746 C CA . LYS A 1 476 ? -33.043 -29.384 32.520 1.00 88.06 476 LYS A CA 1
ATOM 3747 C C . LYS A 1 476 ? -31.860 -30.035 33.184 1.00 88.06 476 LYS A C 1
ATOM 3749 O O . LYS A 1 476 ? -30.751 -29.518 33.063 1.00 88.06 476 LYS A O 1
ATOM 3754 N N . TYR A 1 477 ? -32.069 -31.163 33.846 1.00 85.00 477 TYR A N 1
ATOM 3755 C CA . TYR A 1 477 ? -30.951 -31.957 34.331 1.00 85.00 477 TYR A CA 1
ATOM 3756 C C . TYR A 1 477 ? -30.864 -33.292 33.595 1.00 85.00 477 TYR A C 1
ATOM 3758 O O . TYR A 1 477 ? -31.869 -33.898 33.216 1.00 85.00 477 TYR A O 1
ATOM 3766 N N . TYR A 1 478 ? -29.627 -33.725 33.376 1.00 82.62 478 TYR A N 1
ATOM 3767 C CA . TYR A 1 478 ? -29.299 -34.967 32.700 1.00 82.62 478 TYR A CA 1
ATOM 3768 C C . TYR A 1 478 ? -28.368 -35.798 33.574 1.00 82.62 478 TYR A C 1
ATOM 3770 O O . TYR A 1 478 ? -27.393 -35.288 34.134 1.00 82.62 478 TYR A O 1
ATOM 3778 N N . TYR A 1 479 ? -28.630 -37.099 33.609 1.00 79.00 479 TYR A N 1
ATOM 3779 C CA . TYR A 1 479 ? -27.768 -38.100 34.223 1.00 79.00 479 TYR A CA 1
ATOM 3780 C C . TYR A 1 479 ? -27.592 -39.255 33.230 1.00 79.00 479 TYR A C 1
ATOM 3782 O O . TYR A 1 479 ? -28.554 -39.728 32.629 1.00 79.00 479 TYR A O 1
ATOM 3790 N N . TYR A 1 480 ? -26.345 -39.659 32.960 1.00 70.31 480 TYR A N 1
ATOM 3791 C CA . TYR A 1 480 ? -26.019 -40.717 31.982 1.00 70.31 480 TYR A CA 1
ATOM 3792 C C . TYR A 1 480 ? -26.718 -40.584 30.606 1.00 70.31 480 TYR A C 1
ATOM 3794 O O . TYR A 1 480 ? -27.073 -41.588 29.992 1.00 70.31 480 TYR A O 1
ATOM 3802 N N . LEU A 1 481 ? -26.873 -39.355 30.090 1.00 61.62 481 LEU A N 1
ATOM 3803 C CA . LEU A 1 481 ? -27.519 -39.033 28.799 1.00 61.62 481 LEU A CA 1
ATOM 3804 C C . LEU A 1 481 ? -29.050 -39.225 28.744 1.00 61.62 481 LEU A C 1
ATOM 3806 O O . LEU A 1 481 ? -29.627 -39.108 27.662 1.00 61.62 481 LEU A O 1
ATOM 3810 N N . PHE A 1 482 ? -29.722 -39.466 29.872 1.00 67.56 482 PHE A N 1
ATOM 3811 C CA . PHE A 1 482 ? -31.184 -39.423 29.962 1.00 67.56 482 PHE A CA 1
ATOM 3812 C C . PHE A 1 482 ? -31.630 -38.091 30.581 1.00 67.56 482 PHE A C 1
ATOM 3814 O O . PHE A 1 482 ? -31.045 -37.631 31.561 1.00 67.56 482 PHE A O 1
ATOM 3821 N N . LEU A 1 483 ? -32.633 -37.451 29.969 1.00 69.19 483 LEU A N 1
ATOM 3822 C CA . LEU A 1 483 ? -33.352 -36.312 30.551 1.00 69.19 483 LEU A CA 1
ATOM 3823 C C . LEU A 1 483 ? -34.330 -36.872 31.590 1.00 69.19 483 LEU A C 1
ATOM 3825 O O . LEU A 1 483 ? -35.180 -37.682 31.214 1.00 69.19 483 LEU A O 1
ATOM 3829 N N . GLU A 1 484 ? -34.219 -36.458 32.850 1.00 66.56 484 GLU A N 1
ATOM 3830 C CA . GLU A 1 484 ? -35.089 -36.964 33.924 1.00 66.56 484 GLU A CA 1
ATOM 3831 C C . GLU A 1 484 ? -36.189 -35.972 34.319 1.00 66.56 484 GLU A C 1
ATOM 3833 O O . GLU A 1 484 ? -37.361 -36.337 34.244 1.00 66.56 484 GLU A O 1
ATOM 3838 N N . GLU A 1 485 ? -35.861 -34.718 34.658 1.00 66.19 485 GLU A N 1
ATOM 3839 C CA . GLU A 1 485 ? -36.874 -33.699 34.980 1.00 66.19 485 GLU A CA 1
ATOM 3840 C C . GLU A 1 485 ? -36.555 -32.307 34.402 1.00 66.19 485 GLU A C 1
ATOM 3842 O O . GLU A 1 485 ? -35.403 -31.946 34.134 1.00 66.19 485 GLU A O 1
ATOM 3847 N N . GLU A 1 486 ? -37.619 -31.521 34.221 1.00 72.44 486 GLU A N 1
ATOM 3848 C CA . GLU A 1 486 ? -37.619 -30.128 33.765 1.00 72.44 486 GLU A CA 1
ATOM 3849 C C . GLU A 1 486 ? -38.266 -29.280 34.870 1.00 72.44 486 GLU A C 1
ATOM 3851 O O . GLU A 1 486 ? -39.398 -29.541 35.283 1.00 72.44 486 GLU A O 1
ATOM 3856 N N . GLY A 1 487 ? -37.533 -28.293 35.381 1.00 72.75 487 GLY A N 1
ATOM 3857 C CA . GLY A 1 487 ? -38.045 -27.306 36.327 1.00 72.75 487 GLY A CA 1
ATOM 3858 C C . GLY A 1 487 ? -37.988 -25.921 35.703 1.00 72.75 487 GLY A C 1
ATOM 3859 O O . GLY A 1 487 ? -36.934 -25.520 35.217 1.00 72.75 487 GLY A O 1
ATOM 3860 N N . ASP A 1 488 ? -39.083 -25.163 35.734 1.00 78.56 488 ASP A N 1
ATOM 3861 C CA . ASP A 1 488 ? -39.101 -23.796 35.222 1.00 78.56 488 ASP A CA 1
ATOM 3862 C C . ASP A 1 488 ? -39.578 -22.768 36.246 1.00 78.56 488 ASP A C 1
ATOM 3864 O O . ASP A 1 488 ? -40.409 -23.025 37.117 1.00 78.56 488 ASP A O 1
ATOM 3868 N N . VAL A 1 489 ? -39.036 -21.557 36.130 1.00 83.12 489 VAL A N 1
ATOM 3869 C CA . VAL A 1 489 ? -39.474 -20.396 36.902 1.00 83.12 489 VAL A CA 1
ATOM 3870 C C . VAL A 1 489 ? -39.570 -19.194 35.973 1.00 83.12 489 VAL A C 1
ATOM 3872 O O . VAL A 1 489 ? -38.639 -18.865 35.241 1.00 83.12 489 VAL A O 1
ATOM 3875 N N . LYS A 1 490 ? -40.718 -18.515 36.013 1.00 79.31 490 LYS A N 1
ATOM 3876 C CA . LYS A 1 490 ? -40.915 -17.212 35.366 1.00 79.31 490 LYS A CA 1
ATOM 3877 C C . LYS A 1 490 ? -40.579 -16.080 36.331 1.00 79.31 490 LYS A C 1
ATOM 3879 O O . LYS A 1 490 ? -40.749 -16.233 37.543 1.00 79.31 490 LYS A O 1
ATOM 3884 N N . ASN A 1 491 ? -40.140 -14.935 35.814 1.00 77.81 491 ASN A N 1
ATOM 3885 C CA . ASN A 1 491 ? -39.886 -13.770 36.655 1.00 77.81 491 ASN A CA 1
ATOM 3886 C C . ASN A 1 491 ? -41.172 -13.318 37.353 1.00 77.81 491 ASN A C 1
ATOM 3888 O O . ASN A 1 491 ? -42.215 -13.116 36.737 1.00 77.81 491 ASN A O 1
ATOM 3892 N N . ASN A 1 492 ? -41.084 -13.157 38.668 1.00 76.25 492 ASN A N 1
ATOM 3893 C CA . ASN A 1 492 ? -42.181 -12.737 39.539 1.00 76.25 492 ASN A CA 1
ATOM 3894 C C . ASN A 1 492 ? -42.138 -11.234 39.867 1.00 76.25 492 ASN A C 1
ATOM 3896 O O . ASN A 1 492 ? -42.977 -10.743 40.621 1.00 76.25 492 ASN A O 1
ATOM 3900 N N . ILE A 1 493 ? -41.164 -10.519 39.304 1.00 68.31 493 ILE A N 1
ATOM 3901 C CA . ILE A 1 493 ? -40.953 -9.082 39.455 1.00 68.31 493 ILE A CA 1
ATOM 3902 C C . ILE A 1 493 ? -40.864 -8.423 38.079 1.00 68.31 493 ILE A C 1
ATOM 3904 O O . ILE A 1 493 ? -40.387 -9.033 37.120 1.00 68.31 493 ILE A O 1
ATOM 3908 N N . THR A 1 494 ? -41.325 -7.176 37.990 1.00 74.62 494 THR A N 1
ATOM 3909 C CA . THR A 1 494 ? -40.972 -6.294 36.873 1.00 74.62 494 THR A CA 1
ATOM 3910 C C . THR A 1 494 ? -39.474 -6.038 36.963 1.00 74.62 494 THR A C 1
ATOM 3912 O O . THR A 1 494 ? -39.001 -5.660 38.031 1.00 74.62 494 THR A O 1
ATOM 3915 N N . LEU A 1 495 ? -38.749 -6.271 35.874 1.00 79.69 495 LEU A N 1
ATOM 3916 C CA . LEU A 1 495 ? -37.300 -6.128 35.828 1.00 79.69 495 LEU A CA 1
ATOM 3917 C C . LEU A 1 495 ? -36.956 -4.876 35.025 1.00 79.69 495 LEU A C 1
ATOM 3919 O O . LEU A 1 495 ? -37.160 -4.845 33.811 1.00 79.69 495 LEU A O 1
ATOM 3923 N N . HIS A 1 496 ? -36.491 -3.821 35.684 1.00 81.25 496 HIS A N 1
ATOM 3924 C CA . HIS A 1 496 ? -36.092 -2.591 35.004 1.00 81.25 496 HIS A CA 1
ATOM 3925 C C . HIS A 1 496 ? -34.749 -2.754 34.272 1.00 81.25 496 HIS A C 1
ATOM 3927 O O . HIS A 1 496 ? -34.080 -3.786 34.366 1.00 81.25 496 HIS A O 1
ATOM 3933 N N . GLU A 1 497 ? -34.383 -1.746 33.480 1.00 77.69 497 GLU A N 1
ATOM 3934 C CA . GLU A 1 497 ? -33.086 -1.698 32.800 1.00 77.69 497 GLU A CA 1
ATOM 3935 C C . GLU A 1 497 ? -31.950 -1.683 33.837 1.00 77.69 497 GLU A C 1
ATOM 3937 O O . GLU A 1 497 ? -31.976 -0.908 34.794 1.00 77.69 497 GLU A O 1
ATOM 3942 N N . ASN A 1 498 ? -30.944 -2.528 33.621 1.00 71.50 498 ASN A N 1
ATOM 3943 C CA . ASN A 1 498 ? -29.790 -2.793 34.483 1.00 71.50 498 ASN A CA 1
ATOM 3944 C C . ASN A 1 498 ? -30.104 -3.454 35.841 1.00 71.50 498 ASN A C 1
ATOM 3946 O O . ASN A 1 498 ? -29.266 -3.415 36.746 1.00 71.50 498 ASN A O 1
ATOM 3950 N N . GLU A 1 499 ? -31.272 -4.080 36.002 1.00 77.19 499 GLU A N 1
ATOM 3951 C CA . GLU A 1 499 ? -31.586 -4.886 37.188 1.00 77.19 499 GLU A CA 1
ATOM 3952 C C . GLU A 1 499 ? -31.224 -6.369 37.006 1.00 77.19 499 GLU A C 1
ATOM 3954 O O . GLU A 1 499 ? -31.172 -6.903 35.894 1.00 77.19 499 GLU A O 1
ATOM 3959 N N . MET A 1 500 ? -30.983 -7.041 38.135 1.00 81.38 500 MET A N 1
ATOM 3960 C CA . MET A 1 500 ? -30.740 -8.481 38.199 1.00 81.38 500 MET A CA 1
ATOM 3961 C C . MET A 1 500 ? -31.967 -9.208 38.739 1.00 81.38 500 MET A C 1
ATOM 3963 O O . MET A 1 500 ? -32.571 -8.787 39.727 1.00 81.38 500 MET A O 1
ATOM 3967 N N . TRP A 1 501 ? -32.294 -10.340 38.127 1.00 84.12 501 TRP A N 1
ATOM 3968 C CA . TRP A 1 501 ? -33.302 -11.270 38.613 1.00 84.12 501 TRP A CA 1
ATOM 3969 C C . TRP A 1 501 ? -32.621 -12.563 39.045 1.00 84.12 501 TRP A C 1
ATOM 3971 O O . TRP A 1 501 ? -31.894 -13.163 38.263 1.00 84.12 501 TRP A O 1
ATOM 3981 N N . ILE A 1 502 ? -32.845 -12.985 40.292 1.00 87.88 502 ILE A N 1
ATOM 3982 C CA . ILE A 1 502 ? -32.197 -14.169 40.866 1.00 87.88 502 ILE A CA 1
ATOM 3983 C C . ILE A 1 502 ? -33.260 -15.234 41.174 1.00 87.88 502 ILE A C 1
ATOM 3985 O O . ILE A 1 502 ? -33.727 -15.313 42.317 1.00 87.88 502 ILE A O 1
ATOM 3989 N N . PRO A 1 503 ? -33.741 -16.007 40.182 1.00 83.81 503 PRO A N 1
ATOM 3990 C CA . PRO A 1 503 ? -34.624 -17.126 40.462 1.00 83.81 503 PRO A CA 1
ATOM 3991 C C . PRO A 1 503 ? -33.890 -18.236 41.209 1.00 83.81 503 PRO A C 1
ATOM 3993 O O . PRO A 1 503 ? -32.719 -18.534 40.973 1.00 83.81 503 PRO A O 1
ATOM 3996 N N . ASN A 1 504 ? -34.636 -18.870 42.103 1.00 86.81 504 ASN A N 1
ATOM 3997 C CA . ASN A 1 504 ? -34.229 -20.067 42.809 1.00 86.81 504 ASN A CA 1
ATOM 3998 C C . ASN A 1 504 ? -35.193 -21.189 42.416 1.00 86.81 504 ASN A C 1
ATOM 4000 O O . ASN A 1 504 ? -36.408 -21.034 42.575 1.00 86.81 504 ASN A O 1
ATOM 4004 N N . VAL A 1 505 ? -34.659 -22.276 41.868 1.00 87.44 505 VAL A N 1
ATOM 4005 C CA . VAL A 1 505 ? -35.429 -23.430 41.401 1.00 87.44 505 VAL A CA 1
ATOM 4006 C C . VAL A 1 505 ? -34.968 -24.655 42.172 1.00 87.44 505 VAL A C 1
ATOM 4008 O O . VAL A 1 505 ? -33.786 -24.992 42.161 1.00 87.44 505 VAL A O 1
ATOM 4011 N N . ILE A 1 506 ? -35.902 -25.319 42.848 1.00 86.50 506 ILE A N 1
ATOM 4012 C CA . ILE A 1 506 ? -35.635 -26.577 43.543 1.00 86.50 506 ILE A CA 1
ATOM 4013 C C . ILE A 1 506 ? -36.136 -27.710 42.655 1.00 86.50 506 ILE A C 1
ATOM 4015 O O . ILE A 1 506 ? -37.328 -27.763 42.358 1.00 86.50 506 ILE A O 1
ATOM 4019 N N . ILE A 1 507 ? -35.231 -28.599 42.256 1.00 87.25 507 ILE A N 1
ATOM 4020 C CA . ILE A 1 507 ? -35.517 -29.754 41.398 1.00 87.25 507 ILE A CA 1
ATOM 4021 C C . ILE A 1 507 ? -35.291 -31.026 42.213 1.00 87.25 507 ILE A C 1
ATOM 4023 O O . ILE A 1 507 ? -34.310 -31.107 42.961 1.00 87.25 507 ILE A O 1
ATOM 4027 N N . ASP A 1 508 ? -36.192 -32.000 42.104 1.00 85.81 508 ASP A N 1
ATOM 4028 C CA . ASP A 1 508 ? -36.012 -33.294 42.752 1.00 85.81 508 ASP A CA 1
ATOM 4029 C C . ASP A 1 508 ? -35.012 -34.115 41.919 1.00 85.81 508 ASP A C 1
ATOM 4031 O O . ASP A 1 508 ? -35.160 -34.301 40.722 1.00 85.81 508 ASP A O 1
ATOM 4035 N N . VAL A 1 509 ? -33.930 -34.580 42.545 1.00 86.88 509 VAL A N 1
ATOM 4036 C CA . VAL A 1 509 ? -32.833 -35.307 41.874 1.00 86.88 509 VAL A CA 1
ATOM 4037 C C . VAL A 1 509 ? -32.603 -36.653 42.560 1.00 86.88 509 VAL A C 1
ATOM 4039 O O . VAL A 1 509 ? -31.486 -37.048 42.894 1.00 86.88 509 VAL A O 1
ATOM 4042 N N . ASN A 1 510 ? -33.698 -37.359 42.845 1.00 81.06 510 ASN A N 1
ATOM 4043 C CA . ASN A 1 510 ? -33.696 -38.571 43.669 1.00 81.06 510 ASN A CA 1
ATOM 4044 C C . ASN A 1 510 ? -32.946 -39.750 43.032 1.00 81.06 510 ASN A C 1
ATOM 4046 O O . ASN A 1 510 ? -32.393 -40.575 43.762 1.00 81.06 510 ASN A O 1
ATOM 4050 N N . GLU A 1 511 ? -32.884 -39.811 41.699 1.00 74.12 511 GLU A N 1
ATOM 4051 C CA . GLU A 1 511 ? -32.221 -40.895 40.958 1.00 74.12 511 GLU A CA 1
ATOM 4052 C C . GLU A 1 511 ? -30.701 -40.690 40.804 1.00 74.12 511 GLU A C 1
ATOM 4054 O O . GLU A 1 511 ? -30.005 -41.550 40.257 1.00 74.12 511 GLU A O 1
ATOM 4059 N N . LEU A 1 512 ? -30.142 -39.601 41.360 1.00 73.62 512 LEU A N 1
ATOM 4060 C CA . LEU A 1 512 ? -28.704 -39.313 41.357 1.00 73.62 512 LEU A CA 1
ATOM 4061 C C . LEU A 1 512 ? -27.961 -40.276 42.295 1.00 73.62 512 LEU A C 1
ATOM 4063 O O . LEU A 1 512 ? -27.616 -39.966 43.444 1.00 73.62 512 LEU A O 1
ATOM 4067 N N . HIS A 1 513 ? -27.758 -41.502 41.823 1.00 64.56 513 HIS A N 1
ATOM 4068 C CA . HIS A 1 513 ? -27.217 -42.572 42.640 1.00 64.56 513 HIS A CA 1
ATOM 4069 C C . HIS A 1 513 ? -25.684 -42.579 42.636 1.00 64.56 513 HIS A C 1
ATOM 4071 O O . HIS A 1 513 ? -25.126 -42.755 43.718 1.00 64.56 513 HIS A O 1
ATOM 4077 N N . ILE A 1 514 ? -24.993 -42.325 41.508 1.00 55.75 514 ILE A N 1
ATOM 4078 C CA . ILE A 1 514 ? -23.511 -42.246 41.414 1.00 55.75 514 ILE A CA 1
ATOM 4079 C C . ILE A 1 514 ? -23.063 -41.489 40.134 1.00 55.75 514 ILE A C 1
ATOM 4081 O O . ILE A 1 514 ? -23.205 -42.046 39.052 1.00 55.75 514 ILE A O 1
ATOM 4085 N N . GLY A 1 515 ? -22.466 -40.292 40.205 1.00 63.50 515 GLY A N 1
ATOM 4086 C CA . GLY A 1 515 ? -21.811 -39.629 39.051 1.00 63.50 515 GLY A CA 1
ATOM 4087 C C . GLY A 1 515 ? -22.161 -38.149 38.869 1.00 63.50 515 GLY A C 1
ATOM 4088 O O . GLY A 1 515 ? -23.017 -37.642 39.590 1.00 63.50 515 GLY A O 1
ATOM 4089 N N . ASP A 1 516 ? -21.488 -37.494 37.917 1.00 75.00 516 ASP A N 1
ATOM 4090 C CA . ASP A 1 516 ? -21.684 -36.074 37.601 1.00 75.00 516 ASP A CA 1
ATOM 4091 C C . ASP A 1 516 ? -23.081 -35.831 36.996 1.00 75.00 516 ASP A C 1
ATOM 4093 O O . ASP A 1 516 ? -23.543 -36.587 36.132 1.00 75.00 516 ASP A O 1
ATOM 4097 N N . ALA A 1 517 ? -23.746 -34.766 37.427 1.00 81.75 517 ALA A N 1
ATOM 4098 C CA . ALA A 1 517 ? -25.007 -34.279 36.886 1.00 81.75 517 ALA A CA 1
ATOM 4099 C C . ALA A 1 517 ? -24.761 -33.081 35.970 1.00 81.75 517 ALA A C 1
ATOM 4101 O O . ALA A 1 517 ? -23.991 -32.180 36.306 1.00 81.75 517 ALA A O 1
ATOM 4102 N N . ILE A 1 518 ? -25.437 -33.047 34.822 1.00 85.56 518 ILE A N 1
ATOM 4103 C CA . ILE A 1 518 ? -25.355 -31.918 33.891 1.00 85.56 518 ILE A CA 1
ATOM 4104 C C . ILE A 1 518 ? -26.653 -31.126 33.985 1.00 85.56 518 ILE A C 1
ATOM 4106 O O . ILE A 1 518 ? -27.715 -31.639 33.643 1.00 85.56 518 ILE A O 1
ATOM 4110 N N . PHE A 1 519 ? -26.564 -29.874 34.417 1.00 86.38 519 PHE A N 1
ATOM 4111 C CA . PHE A 1 519 ? -27.663 -28.918 34.447 1.00 86.38 519 PHE A CA 1
ATOM 4112 C C . PHE A 1 519 ? -27.542 -27.992 33.241 1.00 86.38 519 PHE A C 1
ATOM 4114 O O . PHE A 1 519 ? -26.544 -27.294 33.097 1.00 86.38 519 PHE A O 1
ATOM 4121 N N . VAL A 1 520 ? -28.554 -27.981 32.381 1.00 86.75 520 VAL A N 1
ATOM 4122 C CA . VAL A 1 520 ? -28.685 -27.056 31.253 1.00 86.75 520 VAL A CA 1
ATOM 4123 C C . VAL A 1 520 ? -29.757 -26.040 31.611 1.00 86.75 520 VAL A C 1
ATOM 4125 O O . VAL A 1 520 ? -30.926 -26.384 31.776 1.00 86.75 520 VAL A O 1
ATOM 4128 N N . ILE A 1 521 ? -29.345 -24.791 31.747 1.00 89.12 521 ILE A N 1
ATOM 4129 C CA . ILE A 1 521 ? -30.174 -23.662 32.146 1.00 89.12 521 ILE A CA 1
ATOM 4130 C C . ILE A 1 521 ? -30.453 -22.861 30.887 1.00 89.12 521 ILE A C 1
ATOM 4132 O O . ILE A 1 521 ? -29.529 -22.353 30.276 1.00 89.12 521 ILE A O 1
ATOM 4136 N N . ASN A 1 522 ? -31.711 -22.740 30.499 1.00 87.38 522 ASN A N 1
ATOM 4137 C CA . ASN A 1 522 ? -32.144 -21.997 29.329 1.00 87.38 522 ASN A CA 1
ATOM 4138 C C . ASN A 1 522 ? -32.894 -20.746 29.778 1.00 87.38 522 ASN A C 1
ATOM 4140 O O . ASN A 1 522 ? -33.752 -20.809 30.659 1.00 87.38 522 ASN A O 1
ATOM 4144 N N . LEU A 1 523 ? -32.614 -19.619 29.143 1.00 88.44 523 LEU A N 1
ATOM 4145 C CA . LEU A 1 523 ? -33.317 -18.366 29.346 1.00 88.44 523 LEU A CA 1
ATOM 4146 C C . LEU A 1 523 ? -34.180 -18.064 28.125 1.00 88.44 523 LEU A C 1
ATOM 4148 O O . LEU A 1 523 ? -33.721 -18.101 26.982 1.00 88.44 523 LEU A O 1
ATOM 4152 N N . TYR A 1 524 ? -35.434 -17.721 28.387 1.00 87.75 524 TYR A N 1
ATOM 4153 C CA . TYR A 1 524 ? -36.409 -17.346 27.377 1.00 87.75 524 TYR A CA 1
ATOM 4154 C C . TYR A 1 524 ? -36.939 -15.937 27.633 1.00 87.75 524 TYR A C 1
ATOM 4156 O O . TYR A 1 524 ? -37.150 -15.545 28.783 1.00 87.75 524 TYR A O 1
ATOM 4164 N N . TYR A 1 525 ? -37.221 -15.217 26.547 1.00 87.56 525 TYR A N 1
ATOM 4165 C CA . TYR A 1 525 ? -37.979 -13.967 26.532 1.00 87.56 525 TYR A CA 1
ATOM 4166 C C . TYR A 1 525 ? -39.175 -14.107 25.585 1.00 87.56 525 TYR A C 1
ATOM 4168 O O . TYR A 1 525 ? -38.991 -14.414 24.406 1.00 87.56 525 TYR A O 1
ATOM 4176 N N . GLU A 1 526 ? -40.394 -13.908 26.097 1.00 87.00 526 GLU A N 1
ATOM 4177 C CA . GLU A 1 526 ? -41.641 -14.118 25.334 1.00 87.00 526 GLU A CA 1
ATOM 4178 C C . GLU A 1 526 ? -41.665 -15.490 24.620 1.00 87.00 526 GLU A C 1
ATOM 4180 O O . GLU A 1 526 ? -41.970 -15.593 23.434 1.00 87.00 526 GLU A O 1
ATOM 4185 N N . ASP A 1 527 ? -41.268 -16.544 25.343 1.00 85.62 527 ASP A N 1
ATOM 4186 C CA . ASP A 1 527 ? -41.137 -17.934 24.868 1.00 85.62 527 ASP A CA 1
ATOM 4187 C C . ASP A 1 527 ? -40.075 -18.177 23.768 1.00 85.62 527 ASP A C 1
ATOM 4189 O O . ASP A 1 527 ? -39.893 -19.314 23.329 1.00 85.62 527 ASP A O 1
ATOM 4193 N N . ASN A 1 528 ? -39.309 -17.160 23.360 1.00 84.00 528 ASN A N 1
ATOM 4194 C CA . ASN A 1 528 ? -38.144 -17.336 22.491 1.00 84.00 528 ASN A CA 1
ATOM 4195 C C . ASN A 1 528 ? -36.902 -17.622 23.333 1.00 84.00 528 ASN A C 1
ATOM 4197 O O . ASN A 1 528 ? -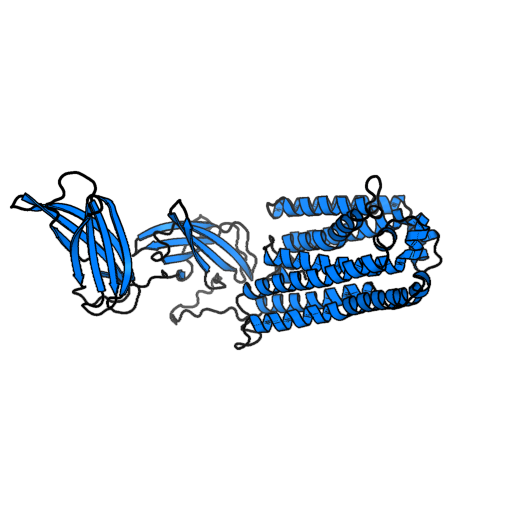36.610 -16.875 24.265 1.00 84.00 528 ASN A O 1
ATOM 4201 N N . HIS A 1 529 ? -36.165 -18.679 22.992 1.00 87.62 529 HIS A N 1
ATOM 4202 C CA . HIS A 1 529 ? -34.859 -18.965 23.590 1.00 87.62 529 HIS A CA 1
ATOM 4203 C C . HIS A 1 529 ? -33.885 -17.833 23.249 1.00 87.62 529 HIS A C 1
ATOM 4205 O O . HIS A 1 529 ? -33.774 -17.450 22.081 1.00 87.62 529 HIS A O 1
ATOM 4211 N N . ILE A 1 530 ? -33.241 -17.265 24.268 1.00 86.25 530 ILE A N 1
ATOM 4212 C CA . ILE A 1 530 ? -32.310 -16.140 24.114 1.00 86.25 530 ILE A CA 1
ATOM 4213 C C . ILE A 1 530 ? -30.919 -16.421 24.684 1.00 86.25 530 ILE A C 1
ATOM 4215 O O . ILE A 1 530 ? -29.975 -15.746 24.273 1.00 86.25 530 ILE A O 1
ATOM 4219 N N . ASP A 1 531 ? -30.785 -17.383 25.603 1.00 83.00 531 ASP A N 1
ATOM 4220 C CA . ASP A 1 531 ? -29.501 -17.739 26.207 1.00 83.00 531 ASP A CA 1
ATOM 4221 C C . ASP A 1 531 ? -29.518 -19.125 26.867 1.00 83.00 531 ASP A C 1
ATOM 4223 O O . ASP A 1 531 ? -30.586 -19.624 27.235 1.00 83.00 531 ASP A O 1
ATOM 4227 N N . ASP A 1 532 ? -28.349 -19.734 27.059 1.00 86.56 532 ASP A N 1
ATOM 4228 C CA . ASP A 1 532 ? -28.193 -20.983 27.801 1.00 86.56 532 ASP A CA 1
ATOM 4229 C C . ASP A 1 532 ? -26.845 -21.104 28.526 1.00 86.56 532 ASP A C 1
ATOM 4231 O O . ASP A 1 532 ? -25.825 -20.587 28.088 1.00 86.56 532 ASP A O 1
ATOM 4235 N N . LEU A 1 533 ? -26.843 -21.813 29.656 1.00 81.12 533 LEU A N 1
ATOM 4236 C CA . LEU A 1 533 ? -25.662 -22.088 30.469 1.00 81.12 533 LEU A CA 1
ATOM 4237 C C . LEU A 1 533 ? -25.670 -23.550 30.924 1.00 81.12 533 LEU A C 1
ATOM 4239 O O . LEU A 1 533 ? -26.663 -24.035 31.466 1.00 81.12 533 LEU A O 1
ATOM 4243 N N . THR A 1 534 ? -24.550 -24.252 30.739 1.00 84.19 534 THR A N 1
ATOM 4244 C CA . THR A 1 534 ? -24.395 -25.651 31.165 1.00 84.19 534 THR A CA 1
ATOM 4245 C C . THR A 1 534 ? -23.448 -25.764 32.359 1.00 84.19 534 THR A C 1
ATOM 4247 O O . THR A 1 534 ? -22.303 -25.323 32.290 1.00 84.19 534 THR A O 1
ATOM 4250 N N . ILE A 1 535 ? -23.901 -26.401 33.441 1.00 81.88 535 ILE A N 1
ATOM 4251 C CA . ILE A 1 535 ? -23.132 -26.655 34.667 1.00 81.88 535 ILE A CA 1
ATOM 4252 C C . ILE A 1 535 ? -23.001 -28.161 34.885 1.00 81.88 535 ILE A C 1
ATOM 4254 O O . ILE A 1 535 ? -23.993 -28.882 34.851 1.00 81.88 535 ILE A O 1
ATOM 4258 N N . ILE A 1 536 ? -21.784 -28.629 35.164 1.00 83.31 536 ILE A N 1
ATOM 4259 C CA . ILE A 1 536 ? -21.497 -30.025 35.522 1.00 83.31 536 ILE A CA 1
ATOM 4260 C C . ILE A 1 536 ? -21.174 -30.079 37.023 1.00 83.31 536 ILE A C 1
ATOM 4262 O O . ILE A 1 536 ? -20.324 -29.311 37.485 1.00 83.31 536 ILE A O 1
ATOM 4266 N N . LYS A 1 537 ? -21.864 -30.934 37.789 1.00 81.19 537 LYS A N 1
ATOM 4267 C CA . LYS A 1 537 ? -21.745 -31.034 39.255 1.00 81.19 537 LYS A CA 1
ATOM 4268 C C . LYS A 1 537 ? -21.573 -32.439 39.784 1.00 81.19 537 LYS A C 1
ATOM 4270 O O . LYS A 1 537 ? -22.228 -33.344 39.232 1.00 81.19 537 LYS A O 1
#

pLDDT: mean 87.46, std 12.14, r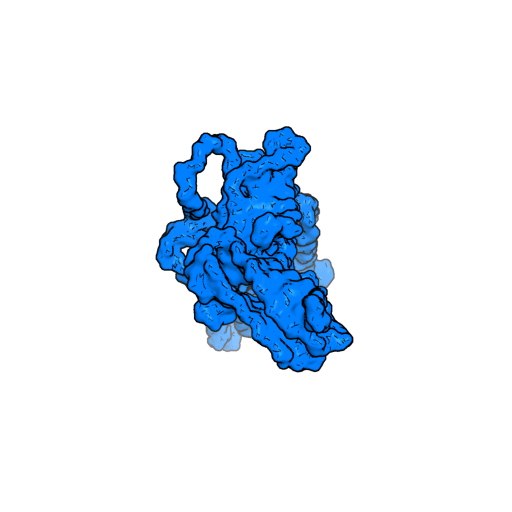ange [37.53, 98.75]

Radius of gyration: 33.24 Å; Cα contacts (8 Å, |Δi|>4): 972; chains: 1; bounding box: 79×67×98 Å

Foldseek 3Di:
DLLLQAQDPVLCVDPLLVLLVLLLVLLLVLLVLLQLVLCLVLLCVDPDPSVVSNVVCVVCDPVNSVVSSVVSLVSSLVSQVVLCVVLVHPVLNVLSVLLSCLSNLCRDPPNVQQQVAVSNLVSCLSNPQQSSVVNSSCSSNSHDDPLNNLLSQLRSLLLSLLVLLVVLLCQVSCCVVSRNHNCVPVNSLVSLVSSLVSNVSSLVSNLSSLLVSLVPQDFPCVVDVPDDSVNLSVVLSVLLVQLQVLSSVLSVVLNVLCVPDPDNVVSNVVSVVSRPSVSNVVSNVVSVVVSSVVSNVCSVVGPQPPVPPPPPDDDDPVDWDWDQSDQWDWDWDADPVGIKIKIKTKIWGAQDKAAWQQKWKWKFKDALNDTPDIDIDTRHGIDHHRDIDIDIDMDGYNHQQGIKIKIWIWGNPPVPNDTDTDDDIDIDGGNAQKEWRDKDWDWDADPVRFIKIWIKIKMWGQDAKADFQQKKKKKWKDDPRDTDDIWMDTHRDTAHHGGIDIDITIDGPRVCPDDKMKMKIFMGGNNHTRYIDIDID